Protein AF-A0A9D0YYE3-F1 (afdb_monomer)

Radius of gyration: 21.58 Å; Cα contacts (8 Å, |Δi|>4): 996; chains: 1; bounding box: 52×53×59 Å

Structure (mmCIF, N/CA/C/O backbone):
data_AF-A0A9D0YYE3-F1
#
_entry.id   AF-A0A9D0YYE3-F1
#
loop_
_atom_site.group_PDB
_atom_site.id
_atom_site.type_symbol
_atom_site.label_atom_id
_atom_site.label_alt_id
_atom_site.label_comp_id
_atom_site.label_asym_id
_atom_site.label_entity_id
_atom_site.label_seq_id
_atom_site.pdbx_PDB_ins_code
_atom_site.Cartn_x
_atom_site.Cartn_y
_atom_site.Cartn_z
_atom_site.occupancy
_atom_site.B_iso_or_equiv
_atom_site.auth_seq_id
_atom_site.auth_comp_id
_atom_site.auth_asym_id
_atom_site.auth_atom_id
_atom_site.pdbx_PDB_model_num
ATOM 1 N N . MET A 1 1 ? -1.781 20.413 21.658 1.00 74.88 1 MET A N 1
ATOM 2 C CA . MET A 1 1 ? -1.109 19.731 20.535 1.00 74.88 1 MET A CA 1
ATOM 3 C C . MET A 1 1 ? -1.319 20.528 19.263 1.00 74.88 1 MET A C 1
ATOM 5 O O . MET A 1 1 ? -2.455 20.907 18.981 1.00 74.88 1 MET A O 1
ATOM 9 N N . ASN A 1 2 ? -0.255 20.798 18.514 1.00 89.56 2 ASN A N 1
ATOM 10 C CA . ASN A 1 2 ? -0.365 21.331 17.159 1.00 89.56 2 ASN A CA 1
ATOM 11 C C . ASN A 1 2 ? -0.938 20.263 16.198 1.00 89.56 2 ASN A C 1
ATOM 13 O O . ASN A 1 2 ? -1.119 19.099 16.560 1.00 89.56 2 ASN A O 1
ATOM 17 N N . ALA A 1 3 ? -1.262 20.650 14.964 1.00 91.69 3 ALA A N 1
ATOM 18 C CA . ALA A 1 3 ? -1.888 19.739 14.007 1.00 91.69 3 ALA A CA 1
ATOM 19 C C . ALA A 1 3 ? -0.992 18.549 13.604 1.00 91.69 3 ALA A C 1
ATOM 21 O O . ALA A 1 3 ? -1.503 17.445 13.447 1.00 91.69 3 ALA A O 1
ATOM 22 N N . LEU A 1 4 ? 0.329 18.732 13.488 1.00 92.38 4 LEU A N 1
ATOM 23 C CA . LEU A 1 4 ? 1.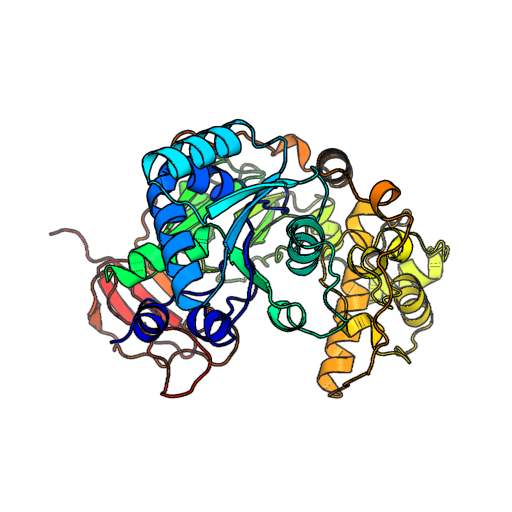264 17.642 13.174 1.00 92.38 4 LEU A CA 1
ATOM 24 C C . LEU A 1 4 ? 1.399 16.655 14.344 1.00 92.38 4 LEU A C 1
ATOM 26 O O . LEU A 1 4 ? 1.440 15.445 14.126 1.00 92.38 4 LEU A O 1
ATOM 30 N N . GLU A 1 5 ? 1.400 17.156 15.580 1.00 92.44 5 GLU A N 1
ATOM 31 C CA . GLU A 1 5 ? 1.354 16.338 16.796 1.00 92.44 5 GLU A CA 1
ATOM 32 C C . GLU A 1 5 ? 0.072 15.511 16.854 1.00 92.44 5 GLU A C 1
ATOM 34 O O . GLU A 1 5 ? 0.147 14.329 17.168 1.00 92.44 5 GLU A O 1
ATOM 39 N N . ARG A 1 6 ? -1.082 16.079 16.469 1.00 95.12 6 ARG A N 1
ATOM 40 C CA . ARG A 1 6 ? -2.339 15.319 16.358 1.00 95.12 6 ARG A CA 1
ATOM 41 C C . ARG A 1 6 ? -2.263 14.196 15.325 1.00 95.12 6 ARG A C 1
ATOM 43 O O . ARG A 1 6 ? -2.786 13.122 15.581 1.00 95.12 6 ARG A O 1
ATOM 50 N N . LEU A 1 7 ? -1.582 14.390 14.193 1.00 95.69 7 LEU A N 1
ATOM 51 C CA . LEU A 1 7 ? -1.392 13.313 13.206 1.00 95.69 7 LEU A CA 1
ATOM 52 C C . LEU A 1 7 ? -0.500 12.185 13.743 1.00 95.69 7 LEU A C 1
ATOM 54 O O . LEU A 1 7 ? -0.765 11.011 13.484 1.00 95.69 7 LEU A O 1
ATOM 58 N N . ARG A 1 8 ? 0.553 12.536 14.491 1.00 95.38 8 ARG A N 1
ATOM 59 C CA . ARG A 1 8 ? 1.443 11.561 15.135 1.00 95.38 8 ARG A CA 1
ATOM 60 C C . ARG A 1 8 ? 0.721 10.791 16.241 1.00 95.38 8 ARG A C 1
ATOM 62 O O . ARG A 1 8 ? 0.750 9.562 16.221 1.00 95.38 8 ARG A O 1
ATOM 69 N N . ALA A 1 9 ? 0.053 11.516 17.137 1.00 95.62 9 ALA A N 1
ATOM 70 C CA . ALA A 1 9 ? -0.716 10.968 18.248 1.00 95.62 9 ALA A CA 1
ATOM 71 C C . ALA A 1 9 ? -1.924 10.166 17.761 1.00 95.62 9 ALA A C 1
ATOM 73 O O . ALA A 1 9 ? -2.206 9.124 18.310 1.00 95.62 9 ALA A O 1
ATOM 74 N N . GLY A 1 10 ? -2.587 10.573 16.675 1.00 96.62 10 GLY A N 1
ATOM 75 C CA . GLY A 1 10 ? -3.674 9.810 16.054 1.00 96.62 10 GLY A CA 1
ATOM 76 C C . GLY A 1 10 ? -3.207 8.561 15.299 1.00 96.62 10 GLY A C 1
ATOM 77 O O . GLY A 1 10 ? -4.023 7.811 14.762 1.00 96.62 10 GLY A O 1
ATOM 78 N N . GLY A 1 11 ? -1.895 8.312 15.225 1.00 96.19 11 GLY A N 1
ATOM 79 C CA . GLY A 1 11 ? -1.353 7.110 14.607 1.00 96.19 11 GLY A CA 1
ATOM 80 C C . GLY A 1 11 ? -1.454 7.089 13.082 1.00 96.19 11 GLY A C 1
ATOM 81 O O . GLY A 1 11 ? -1.578 6.003 12.506 1.00 96.19 11 GLY A O 1
ATOM 82 N N . VAL A 1 12 ? -1.440 8.258 12.428 1.00 96.69 12 VAL A N 1
ATOM 83 C CA . VAL A 1 12 ? -1.658 8.384 10.981 1.00 96.69 12 VAL A CA 1
ATOM 84 C C . VAL A 1 12 ? -0.377 8.081 10.200 1.00 96.69 12 VAL A C 1
ATOM 86 O O . VAL A 1 12 ? 0.622 8.806 10.256 1.00 96.69 12 VAL A O 1
ATOM 89 N N . VAL A 1 13 ? -0.434 7.014 9.407 1.00 95.00 13 VAL A N 1
ATOM 90 C CA . VAL A 1 13 ? 0.657 6.532 8.551 1.00 95.00 13 VAL A CA 1
ATOM 91 C C . VAL A 1 13 ? 0.188 6.411 7.099 1.00 95.00 13 VAL A C 1
ATOM 93 O O . VAL A 1 13 ? -1.013 6.363 6.816 1.00 95.00 13 VAL A O 1
ATOM 96 N N . GLY A 1 14 ? 1.134 6.379 6.159 1.00 89.12 14 GLY A N 1
ATOM 97 C CA . GLY A 1 14 ? 0.851 6.159 4.741 1.00 89.12 14 GLY A CA 1
ATOM 98 C C . GLY A 1 14 ? 0.235 4.779 4.488 1.00 89.12 14 GLY A C 1
ATOM 99 O O . GLY A 1 14 ? 0.906 3.768 4.674 1.00 89.12 14 GLY A O 1
ATOM 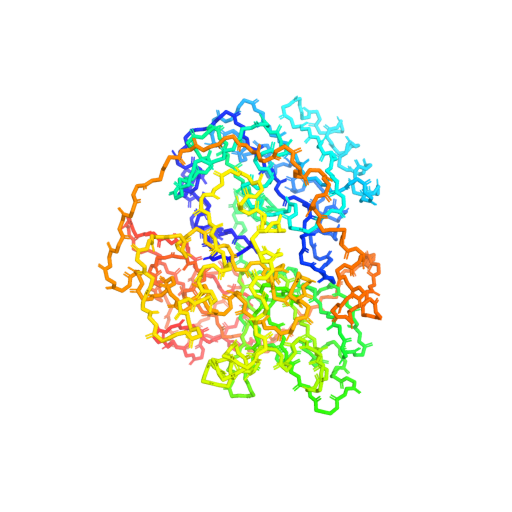100 N N . GLY A 1 15 ? -1.015 4.737 4.026 1.00 77.38 15 GLY A N 1
ATOM 101 C CA . GLY A 1 15 ? -1.785 3.501 3.872 1.00 77.38 15 GLY A CA 1
ATOM 102 C C . GLY A 1 15 ? -1.446 2.655 2.641 1.00 77.38 15 GLY A C 1
ATOM 103 O O . GLY A 1 15 ? -1.964 1.553 2.532 1.00 77.38 15 GLY A O 1
ATOM 104 N N . GLY A 1 16 ? -0.614 3.148 1.719 1.00 62.53 16 GLY A N 1
ATOM 105 C CA . GLY A 1 16 ? -0.309 2.493 0.435 1.00 62.53 16 GLY A CA 1
ATOM 106 C C . GLY A 1 16 ? 1.039 1.764 0.369 1.00 62.53 16 GLY A C 1
ATOM 107 O O . GLY A 1 16 ? 1.611 1.662 -0.711 1.00 62.53 16 GLY A O 1
ATOM 108 N N . GLY A 1 17 ? 1.625 1.345 1.496 1.00 68.88 17 GLY A N 1
ATOM 109 C CA . GLY A 1 17 ? 2.940 0.693 1.486 1.00 68.88 17 GLY A CA 1
ATOM 110 C C . GLY A 1 17 ? 3.581 0.585 2.866 1.00 68.88 17 GLY A C 1
ATOM 111 O O . GLY A 1 17 ? 2.935 0.183 3.822 1.00 68.88 17 GLY A O 1
ATOM 112 N N . ALA A 1 18 ? 4.852 0.975 2.993 1.00 69.94 18 ALA A N 1
ATOM 113 C CA . ALA A 1 18 ? 5.661 0.783 4.207 1.00 69.94 18 ALA A CA 1
ATOM 114 C C . ALA A 1 18 ? 5.213 1.584 5.459 1.00 69.94 18 ALA A C 1
ATOM 116 O O . ALA A 1 18 ? 5.918 1.581 6.466 1.00 69.94 18 ALA A O 1
ATOM 117 N N . GLY A 1 19 ? 4.086 2.303 5.414 1.00 86.56 19 GLY A N 1
ATOM 118 C CA . GLY A 1 19 ? 3.560 3.030 6.573 1.00 86.56 19 GLY A CA 1
ATOM 119 C C . GLY A 1 19 ? 4.377 4.264 6.959 1.00 86.56 19 GLY A C 1
ATOM 120 O O . GLY A 1 19 ? 4.647 4.474 8.131 1.00 86.56 19 GLY A O 1
ATOM 121 N N . PHE A 1 20 ? 4.817 5.097 6.010 1.00 91.62 20 PHE A N 1
ATOM 122 C CA . PHE A 1 20 ? 5.577 6.311 6.357 1.00 91.62 20 PHE A CA 1
ATOM 123 C C . PHE A 1 20 ? 4.751 7.248 7.269 1.00 91.62 20 PHE A C 1
ATOM 125 O O . PHE A 1 20 ? 3.622 7.574 6.890 1.00 91.62 20 PHE A O 1
ATOM 132 N N . PRO A 1 21 ? 5.263 7.704 8.433 1.00 93.12 21 PRO A N 1
ATOM 133 C CA . PRO A 1 21 ? 4.512 8.587 9.328 1.00 93.12 21 PRO A CA 1
ATOM 134 C C . PRO A 1 21 ? 4.134 9.911 8.658 1.00 93.12 21 PRO A C 1
ATOM 136 O O . PRO A 1 21 ? 4.999 10.637 8.159 1.00 93.12 21 PRO A O 1
ATOM 139 N N . LEU A 1 22 ? 2.840 10.248 8.648 1.00 94.69 22 LEU A N 1
ATOM 140 C CA . LEU A 1 22 ? 2.342 11.365 7.841 1.00 94.69 22 LEU A CA 1
ATOM 141 C C . LEU A 1 22 ? 2.913 12.714 8.294 1.00 94.69 22 LEU A C 1
ATOM 143 O O . LEU A 1 22 ? 3.331 13.505 7.453 1.00 94.69 22 LEU A O 1
ATOM 147 N N . TYR A 1 23 ? 3.002 12.957 9.606 1.00 93.56 23 TYR A N 1
ATOM 148 C CA . TYR A 1 23 ? 3.534 14.217 10.140 1.00 93.56 23 TYR A CA 1
ATOM 149 C C . TYR A 1 23 ? 4.959 14.505 9.630 1.00 93.56 23 TYR A C 1
ATOM 151 O O . TYR A 1 23 ? 5.270 15.636 9.268 1.00 93.56 23 TYR A O 1
ATOM 159 N N . GLN A 1 24 ? 5.804 13.471 9.532 1.00 92.12 24 GLN A N 1
ATOM 160 C CA . GLN A 1 24 ? 7.170 13.600 9.031 1.00 92.12 24 GLN A CA 1
ATOM 161 C C . GLN A 1 24 ? 7.180 13.865 7.523 1.00 92.12 24 GLN A C 1
ATOM 163 O O . GLN A 1 24 ? 8.023 14.612 7.030 1.00 92.12 24 GLN A O 1
ATOM 168 N N . LYS A 1 25 ? 6.232 13.276 6.783 1.00 90.81 25 LYS A N 1
ATOM 169 C CA . LYS A 1 25 ? 6.095 13.494 5.338 1.00 90.81 25 LYS A CA 1
ATOM 170 C C . LYS A 1 25 ? 5.698 14.937 5.010 1.00 90.81 25 LYS A C 1
ATOM 172 O O . LYS A 1 25 ? 6.129 15.459 3.987 1.00 90.81 25 LYS A O 1
ATOM 177 N N . LEU A 1 26 ? 4.913 15.572 5.883 1.00 91.81 26 LEU A N 1
ATOM 178 C CA . LEU A 1 26 ? 4.475 16.967 5.757 1.00 91.81 26 LEU A CA 1
ATOM 179 C C . LEU A 1 26 ? 5.487 17.984 6.306 1.00 91.81 26 LEU A C 1
ATOM 181 O O . LEU A 1 26 ? 5.317 19.178 6.090 1.00 91.81 26 LEU A O 1
ATOM 185 N N . ALA A 1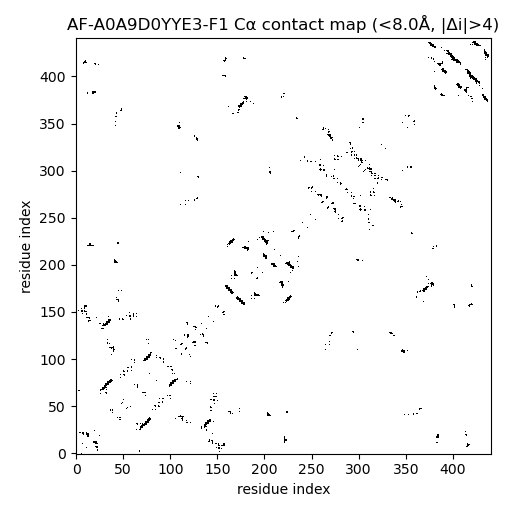 27 ? 6.536 17.539 7.008 1.00 85.38 27 ALA A N 1
ATOM 186 C CA . ALA A 1 27 ? 7.550 18.438 7.560 1.00 85.38 27 ALA A CA 1
ATOM 187 C C . ALA A 1 27 ? 8.340 19.181 6.464 1.00 85.38 27 ALA A C 1
ATOM 189 O O . ALA A 1 27 ? 8.817 20.293 6.684 1.00 85.38 27 ALA A O 1
ATOM 190 N N . ALA A 1 28 ? 8.468 18.581 5.275 1.00 84.56 28 ALA A N 1
ATOM 191 C CA . ALA A 1 28 ? 9.015 19.252 4.105 1.00 84.56 28 ALA A CA 1
ATOM 192 C C . ALA A 1 28 ? 7.925 20.097 3.434 1.00 84.56 28 ALA A C 1
ATOM 194 O O . ALA A 1 28 ? 6.941 19.552 2.934 1.00 84.56 28 ALA A O 1
ATOM 195 N N . ARG A 1 29 ? 8.125 21.419 3.378 1.00 88.88 29 ARG A N 1
ATOM 196 C CA . ARG A 1 29 ? 7.246 22.297 2.599 1.00 88.88 29 ARG A CA 1
ATOM 197 C C . ARG A 1 29 ? 7.383 22.000 1.111 1.00 88.88 29 ARG A C 1
ATOM 199 O O . ARG A 1 29 ? 8.492 21.840 0.602 1.00 88.88 29 ARG A O 1
ATOM 206 N N . VAL A 1 30 ? 6.251 21.933 0.426 1.00 94.56 30 VAL A N 1
ATOM 207 C CA . VAL A 1 30 ? 6.156 21.605 -1.003 1.00 94.56 30 VAL A CA 1
ATOM 208 C C . VAL A 1 30 ? 5.182 22.557 -1.682 1.00 94.56 30 VAL A C 1
ATOM 210 O O . VAL A 1 30 ? 4.366 23.168 -1.006 1.00 94.56 30 VAL A O 1
ATOM 213 N N . LYS A 1 31 ? 5.235 22.675 -3.011 1.00 96.62 31 LYS A N 1
ATOM 214 C CA . LYS A 1 31 ? 4.276 23.489 -3.775 1.00 96.62 31 LYS A CA 1
ATOM 215 C C . LYS A 1 31 ? 2.991 22.735 -4.087 1.00 96.62 31 LYS A C 1
ATOM 217 O O . LYS A 1 31 ? 1.924 23.337 -4.128 1.00 96.62 31 LYS A O 1
ATOM 222 N N . THR A 1 32 ? 3.086 21.425 -4.310 1.00 97.81 32 THR A N 1
ATOM 223 C CA . THR A 1 32 ? 1.948 20.603 -4.740 1.00 97.81 32 THR A CA 1
ATOM 224 C C . THR A 1 32 ? 1.755 19.403 -3.818 1.00 97.81 32 THR A C 1
ATOM 226 O O . THR A 1 32 ? 2.656 18.576 -3.661 1.00 97.81 32 THR A O 1
ATOM 229 N N . LEU A 1 33 ? 0.561 19.282 -3.238 1.00 98.19 33 LEU A N 1
ATOM 230 C CA . LEU A 1 33 ? 0.102 18.050 -2.601 1.00 98.19 33 LEU A CA 1
ATOM 231 C C . LEU A 1 33 ? -0.650 17.205 -3.634 1.00 98.19 33 LEU A C 1
ATOM 233 O O . LEU A 1 33 ? -1.542 17.696 -4.316 1.00 98.19 33 LEU A O 1
ATOM 237 N N . LEU A 1 34 ? -0.306 15.928 -3.744 1.00 98.19 34 LEU A N 1
ATOM 238 C CA . LEU A 1 34 ? -0.978 14.977 -4.622 1.00 98.19 34 LEU A CA 1
ATOM 239 C C . LEU A 1 34 ? -1.679 13.927 -3.768 1.00 98.19 34 LEU A C 1
ATOM 241 O O . LEU A 1 34 ? -1.029 13.249 -2.971 1.00 98.19 34 LEU A O 1
ATOM 245 N N . ILE A 1 35 ? -2.986 13.754 -3.948 1.00 98.00 35 ILE A N 1
ATOM 246 C CA . ILE A 1 35 ? -3.687 12.596 -3.394 1.00 98.00 35 ILE A CA 1
ATOM 247 C C . ILE A 1 35 ? -3.639 11.484 -4.437 1.00 98.00 35 ILE A C 1
ATOM 249 O O . ILE A 1 35 ? -4.247 11.592 -5.500 1.00 98.00 35 ILE A O 1
ATOM 253 N N . ASN A 1 36 ? -2.895 10.420 -4.150 1.00 96.50 36 ASN A N 1
ATOM 254 C CA . ASN A 1 36 ? -2.878 9.220 -4.970 1.00 96.50 36 ASN A CA 1
ATOM 255 C C . ASN A 1 36 ? -4.181 8.452 -4.757 1.00 96.50 36 ASN A C 1
ATOM 257 O O . ASN A 1 36 ? -4.348 7.757 -3.756 1.00 96.50 36 ASN A O 1
ATOM 261 N N . ALA A 1 37 ? -5.083 8.615 -5.713 1.00 95.69 37 ALA A N 1
ATOM 262 C CA . ALA A 1 37 ? -6.402 8.010 -5.763 1.00 95.69 37 ALA A CA 1
ATOM 263 C C . ALA A 1 37 ? -6.544 7.086 -6.989 1.00 95.69 37 ALA A C 1
ATOM 265 O O . ALA A 1 37 ? -7.643 6.742 -7.426 1.00 95.69 37 ALA A O 1
ATOM 266 N N . ALA A 1 38 ? -5.409 6.689 -7.574 1.00 92.19 38 ALA A N 1
ATOM 267 C CA . ALA A 1 38 ? -5.388 5.888 -8.781 1.00 92.19 38 ALA A CA 1
ATOM 268 C C . ALA A 1 38 ? -5.570 4.389 -8.502 1.00 92.19 38 ALA A C 1
ATOM 270 O O . ALA A 1 38 ? -6.025 3.711 -9.419 1.00 92.19 38 ALA A O 1
ATOM 271 N N . GLU A 1 39 ? -5.222 3.899 -7.298 1.00 86.75 39 GLU A N 1
ATOM 272 C CA . GLU A 1 39 ? -5.134 2.482 -6.870 1.00 86.75 39 GLU A CA 1
ATOM 273 C C . GLU A 1 39 ? -4.744 1.523 -8.007 1.00 86.75 39 GLU A C 1
ATOM 275 O O . GLU A 1 39 ? -5.527 1.196 -8.904 1.00 86.75 39 GLU A O 1
ATOM 280 N N . CYS A 1 40 ? -3.489 1.089 -8.011 1.00 86.44 40 CYS A N 1
ATOM 281 C CA . CYS A 1 40 ? -2.951 0.298 -9.109 1.00 86.44 40 CYS A CA 1
ATOM 282 C C . CYS A 1 40 ? -2.956 -1.194 -8.883 1.00 86.44 40 CYS A C 1
ATOM 284 O O . CYS A 1 40 ? -2.883 -1.912 -9.877 1.00 86.44 40 CYS A O 1
ATOM 286 N N . GLU A 1 41 ? -3.061 -1.663 -7.648 1.00 92.50 41 GLU A N 1
ATOM 287 C CA . GLU A 1 41 ? -3.156 -3.090 -7.415 1.00 92.50 41 GLU A CA 1
ATOM 288 C C . GLU A 1 41 ? -4.473 -3.623 -8.002 1.00 92.50 41 GLU A C 1
ATOM 290 O O . GLU A 1 41 ? -5.557 -3.161 -7.628 1.00 92.50 41 GLU A O 1
ATOM 295 N N . PRO A 1 42 ? -4.413 -4.578 -8.951 1.00 93.19 42 PRO A N 1
ATOM 296 C CA . PRO A 1 42 ? -5.620 -5.197 -9.472 1.00 93.19 42 PRO A CA 1
ATOM 297 C C . PRO A 1 42 ? -6.469 -5.799 -8.347 1.00 93.19 42 PRO A C 1
ATOM 299 O O . PRO A 1 42 ? -5.942 -6.212 -7.320 1.00 93.19 42 PRO A O 1
ATOM 302 N N . LEU A 1 43 ? -7.782 -5.881 -8.566 1.00 95.62 43 LEU A N 1
ATOM 303 C CA . LEU A 1 43 ? -8.791 -6.357 -7.604 1.00 95.62 43 LEU A CA 1
ATOM 304 C C . LEU A 1 43 ? -9.067 -5.450 -6.397 1.00 95.62 43 LEU A C 1
ATOM 306 O O . LEU A 1 43 ? -10.143 -5.579 -5.823 1.00 95.62 43 LEU A O 1
ATOM 310 N N . LEU A 1 44 ? -8.178 -4.524 -6.023 1.00 95.44 44 LEU A N 1
ATOM 311 C CA . LEU A 1 44 ? -8.456 -3.633 -4.894 1.00 95.44 44 LEU A CA 1
ATOM 312 C C . LEU A 1 44 ? -9.557 -2.617 -5.240 1.00 95.44 44 LEU A C 1
ATOM 314 O O . LEU A 1 44 ? -9.623 -2.079 -6.353 1.00 95.44 44 LEU A O 1
ATOM 318 N N . ARG A 1 45 ? -10.457 -2.396 -4.275 1.00 95.81 45 ARG A N 1
ATOM 319 C CA . ARG A 1 45 ? -11.649 -1.536 -4.380 1.00 95.81 45 ARG A CA 1
ATOM 320 C C . ARG A 1 45 ? -11.845 -0.604 -3.188 1.00 95.81 45 ARG A C 1
ATOM 322 O O . ARG A 1 45 ? -12.667 0.299 -3.279 1.00 95.81 45 ARG A O 1
ATOM 329 N N . SER A 1 46 ? -11.092 -0.774 -2.103 1.00 95.31 46 SER A N 1
ATOM 330 C CA . SER A 1 46 ? -11.224 0.021 -0.875 1.00 95.31 46 SER A CA 1
ATOM 331 C C . SER A 1 46 ? -11.065 1.526 -1.116 1.00 95.31 46 SER A C 1
ATOM 333 O O . SER A 1 46 ? -11.911 2.294 -0.673 1.00 95.31 46 SER A O 1
ATOM 335 N N . ASP A 1 47 ? -10.064 1.964 -1.883 1.00 95.56 47 ASP A N 1
ATOM 336 C CA . ASP A 1 47 ? -9.900 3.391 -2.208 1.00 95.56 47 ASP A CA 1
ATOM 337 C C . ASP A 1 47 ? -11.045 3.927 -3.085 1.00 95.56 47 ASP A C 1
ATOM 339 O O . ASP A 1 47 ? -11.508 5.049 -2.882 1.00 95.56 47 ASP A O 1
ATOM 343 N N . GLN A 1 48 ? -11.550 3.124 -4.030 1.00 96.75 48 GLN A N 1
ATOM 344 C CA . GLN A 1 48 ? -12.714 3.496 -4.846 1.00 96.75 48 GLN A CA 1
ATOM 345 C C . GLN A 1 48 ? -13.974 3.645 -3.991 1.00 96.75 48 GLN A C 1
ATOM 347 O O . GLN A 1 48 ? -14.720 4.604 -4.173 1.00 96.75 48 GLN A O 1
ATOM 352 N N . TYR A 1 49 ? -14.173 2.731 -3.040 1.00 97.75 49 TYR A N 1
ATOM 353 C CA . TYR A 1 49 ? -15.262 2.780 -2.073 1.00 97.75 49 TYR A CA 1
ATOM 354 C C . TYR A 1 49 ? -15.174 4.039 -1.204 1.00 97.75 49 TYR A C 1
ATOM 356 O O . TYR A 1 49 ? -16.148 4.785 -1.106 1.00 97.75 49 TYR A O 1
ATOM 364 N N . LEU A 1 50 ? -13.996 4.326 -0.643 1.00 97.69 50 LEU A N 1
ATOM 365 C CA . LEU A 1 50 ? -13.755 5.507 0.188 1.00 97.69 50 LEU A CA 1
ATOM 366 C C . LEU A 1 50 ? -14.033 6.815 -0.562 1.00 97.69 50 LEU A C 1
ATOM 368 O O . LEU A 1 50 ? -14.609 7.737 0.002 1.00 97.69 50 LEU A O 1
ATOM 372 N N . MET A 1 51 ? -13.677 6.912 -1.842 1.00 98.12 51 MET A N 1
ATOM 373 C CA . MET A 1 51 ? -13.953 8.125 -2.621 1.00 98.12 51 MET A CA 1
ATOM 374 C C . MET A 1 51 ? -15.446 8.413 -2.802 1.00 98.12 51 MET A C 1
ATOM 376 O O . MET A 1 51 ? -15.809 9.583 -2.927 1.00 98.12 51 MET A O 1
ATOM 380 N N . LEU A 1 52 ? -16.290 7.378 -2.811 1.00 97.88 52 LEU A N 1
ATOM 381 C CA . LEU A 1 52 ? -17.744 7.506 -2.947 1.00 97.88 52 LEU A CA 1
ATOM 382 C C . LEU A 1 52 ? -18.447 7.741 -1.604 1.00 97.88 52 LEU A C 1
ATOM 384 O O . LEU A 1 52 ? -19.399 8.512 -1.550 1.00 97.88 52 LEU A O 1
ATOM 388 N N . HIS A 1 53 ? -17.982 7.094 -0.533 1.00 97.75 53 HIS A N 1
ATOM 389 C CA . HIS A 1 53 ? -18.698 7.061 0.751 1.00 97.75 53 HIS A CA 1
ATOM 390 C C . HIS A 1 53 ? -18.092 7.987 1.813 1.00 97.75 53 HIS A C 1
ATOM 392 O O . HIS A 1 53 ? -18.792 8.425 2.717 1.00 97.75 53 HIS A O 1
ATOM 398 N N . GLU A 1 54 ? -16.815 8.343 1.670 1.00 97.88 54 GLU A N 1
ATOM 399 C CA . GLU A 1 54 ? -16.069 9.236 2.567 1.00 97.88 54 GLU A CA 1
ATOM 400 C C . GLU A 1 54 ? -15.601 10.504 1.832 1.00 97.88 54 GLU A C 1
ATOM 402 O O . GLU A 1 54 ? -14.581 11.110 2.169 1.00 97.88 54 GLU A O 1
ATOM 407 N N . THR A 1 55 ? -16.336 10.926 0.794 1.00 98.44 55 THR A N 1
ATOM 408 C CA . THR A 1 55 ? -15.979 12.060 -0.077 1.00 98.44 55 THR A CA 1
ATOM 409 C C . THR A 1 55 ? -15.692 13.333 0.714 1.00 98.44 55 THR A C 1
ATOM 411 O O . THR A 1 55 ? -14.696 14.012 0.470 1.00 98.44 55 THR A O 1
ATOM 414 N N . GLU A 1 56 ? -16.552 13.680 1.673 1.00 98.25 56 GLU A N 1
ATOM 415 C CA . GLU A 1 56 ? -16.387 14.913 2.442 1.00 98.25 56 GLU A CA 1
ATOM 416 C C . GLU A 1 56 ? -15.167 14.851 3.370 1.00 98.25 56 GLU A C 1
ATOM 418 O O . GLU A 1 56 ? -14.373 15.794 3.389 1.00 98.25 56 GLU A O 1
ATOM 423 N N . ALA A 1 57 ? -14.967 13.732 4.074 1.00 98.44 57 ALA A N 1
ATOM 424 C CA . ALA A 1 57 ? -13.789 13.512 4.911 1.00 98.44 57 ALA A CA 1
ATOM 425 C C . ALA A 1 57 ? -12.496 13.545 4.080 1.00 98.44 57 ALA A C 1
ATOM 427 O O . ALA A 1 57 ? -11.515 14.177 4.477 1.00 98.44 57 ALA A O 1
ATOM 428 N N . LEU A 1 58 ? -12.508 12.935 2.891 1.00 98.69 58 LEU A N 1
ATOM 429 C CA . LEU A 1 58 ? -11.391 12.952 1.951 1.00 98.69 58 LEU A CA 1
ATOM 430 C C . LEU A 1 58 ? -11.044 14.374 1.506 1.00 98.69 58 LEU A C 1
ATOM 432 O O . LEU A 1 58 ? -9.881 14.764 1.576 1.00 98.69 58 LEU A O 1
ATOM 436 N N . LEU A 1 59 ? -12.029 15.154 1.059 1.00 98.81 59 LEU A N 1
ATOM 437 C CA . LEU A 1 59 ? -11.802 16.505 0.544 1.00 98.81 59 LEU A CA 1
ATOM 438 C C . LEU A 1 59 ? -11.360 17.478 1.645 1.00 98.81 59 LEU A C 1
ATOM 440 O O . LEU A 1 59 ? -10.398 18.225 1.455 1.00 98.81 59 LEU A O 1
ATOM 444 N N . ARG A 1 60 ? -11.993 17.426 2.825 1.00 98.44 60 ARG A N 1
ATOM 445 C CA . ARG A 1 60 ? -11.578 18.229 3.987 1.00 98.44 60 ARG A CA 1
ATOM 446 C C . ARG A 1 60 ? -10.189 17.829 4.480 1.00 98.44 60 ARG A C 1
ATOM 448 O O . ARG A 1 60 ? -9.370 18.698 4.774 1.00 98.44 60 ARG A O 1
ATOM 455 N N . GLY A 1 61 ? -9.898 16.529 4.521 1.00 98.12 61 GLY A N 1
ATOM 456 C CA . GLY A 1 61 ? -8.575 16.005 4.846 1.00 98.12 61 GLY A CA 1
ATOM 457 C C . GLY A 1 61 ? -7.511 16.457 3.849 1.00 98.12 61 GLY A C 1
ATOM 458 O O . GLY A 1 61 ? -6.448 16.922 4.253 1.00 98.12 61 GLY A O 1
ATOM 459 N N . ALA A 1 62 ? -7.803 16.395 2.549 1.00 98.38 62 ALA A N 1
ATOM 460 C CA . ALA A 1 62 ? -6.905 16.848 1.492 1.00 98.38 62 ALA A CA 1
ATOM 461 C C . ALA A 1 62 ? -6.582 18.347 1.609 1.00 98.38 62 ALA A C 1
ATOM 463 O O . ALA A 1 62 ? -5.413 18.724 1.505 1.00 98.38 62 ALA A O 1
ATOM 464 N N . GLU A 1 63 ? -7.578 19.193 1.881 1.00 98.19 63 GLU A N 1
ATOM 465 C CA . GLU A 1 63 ? -7.371 20.631 2.085 1.00 98.19 63 GLU A CA 1
ATOM 466 C C . GLU A 1 63 ? -6.573 20.927 3.364 1.00 98.19 63 GLU A C 1
ATOM 468 O O . GLU A 1 63 ? -5.622 21.714 3.348 1.00 98.19 63 GLU A O 1
ATOM 473 N N . ALA A 1 64 ? -6.883 20.242 4.467 1.00 96.94 64 ALA A N 1
ATOM 474 C CA . ALA A 1 64 ? -6.130 20.389 5.708 1.00 96.94 64 ALA A CA 1
ATOM 475 C C . ALA A 1 64 ? -4.659 19.980 5.524 1.00 96.94 64 ALA A C 1
ATOM 477 O O . ALA A 1 64 ? -3.747 20.677 5.973 1.00 96.94 64 ALA A O 1
ATOM 478 N N . LEU A 1 65 ? -4.404 18.875 4.819 1.00 97.38 65 LEU A N 1
ATOM 479 C CA . LEU A 1 65 ? -3.051 18.428 4.498 1.00 97.38 65 LEU A CA 1
ATOM 480 C C . LEU A 1 65 ? -2.321 19.394 3.565 1.00 97.38 65 LEU A C 1
ATOM 482 O O . LEU A 1 65 ? -1.127 19.622 3.762 1.00 97.38 65 LEU A O 1
ATOM 486 N N . ARG A 1 66 ? -3.018 19.993 2.590 1.00 97.69 66 ARG A N 1
ATOM 487 C CA . ARG A 1 66 ? -2.455 21.025 1.709 1.00 97.69 66 ARG A CA 1
ATOM 488 C C . ARG A 1 66 ? -1.945 22.201 2.536 1.00 97.69 66 ARG A C 1
ATOM 490 O O . ARG A 1 66 ? -0.796 22.610 2.371 1.00 97.69 66 ARG A O 1
ATOM 497 N N . ALA A 1 67 ? -2.777 22.703 3.450 1.00 96.06 67 ALA A N 1
ATOM 498 C CA . ALA A 1 67 ? -2.419 23.802 4.336 1.00 96.06 67 ALA A CA 1
ATOM 499 C C . ALA A 1 67 ? -1.223 23.447 5.238 1.00 96.06 67 ALA A C 1
ATOM 501 O O . ALA A 1 67 ? -0.279 24.231 5.338 1.00 96.06 67 ALA A O 1
ATOM 502 N N . LEU A 1 68 ? -1.210 22.247 5.832 1.00 95.50 68 LEU A N 1
ATOM 503 C CA . LEU A 1 68 ? -0.101 21.780 6.676 1.00 95.50 68 LEU A CA 1
ATOM 504 C C . LEU A 1 68 ? 1.216 21.622 5.912 1.00 95.50 68 LEU A C 1
ATOM 506 O O . LEU A 1 68 ? 2.271 21.956 6.445 1.00 95.50 68 LEU A O 1
ATOM 510 N N . ALA A 1 69 ? 1.157 21.152 4.666 1.00 95.62 69 ALA A N 1
ATOM 511 C CA . ALA A 1 69 ? 2.320 21.035 3.791 1.00 95.62 69 ALA A CA 1
ATOM 512 C C . ALA A 1 69 ? 2.823 22.395 3.266 1.00 95.62 69 ALA A C 1
ATOM 514 O O . ALA A 1 69 ? 3.877 22.456 2.631 1.00 95.62 69 ALA A O 1
ATOM 515 N N . GLY A 1 70 ? 2.069 23.481 3.483 1.00 95.56 70 GLY A N 1
ATOM 516 C CA . GLY A 1 70 ? 2.327 24.779 2.860 1.00 95.56 70 GLY A CA 1
ATOM 517 C C . GLY A 1 70 ? 2.162 24.759 1.337 1.00 95.56 70 GLY A C 1
ATOM 518 O O . GLY A 1 70 ? 2.753 25.597 0.662 1.00 95.56 70 GLY A O 1
ATOM 519 N N . ALA A 1 71 ? 1.395 23.803 0.805 1.00 97.44 71 ALA A N 1
ATOM 520 C CA . ALA A 1 71 ? 1.219 23.618 -0.628 1.00 97.44 71 ALA A CA 1
ATOM 521 C C . ALA A 1 71 ? 0.286 24.671 -1.222 1.00 97.44 71 ALA A C 1
ATOM 523 O O . ALA A 1 71 ? -0.752 25.007 -0.655 1.00 97.44 71 ALA A O 1
ATOM 524 N N . GLU A 1 72 ? 0.630 25.169 -2.402 1.00 97.56 72 GLU A N 1
ATOM 525 C CA . GLU A 1 72 ? -0.169 26.146 -3.138 1.00 97.56 72 GLU A CA 1
ATOM 526 C C . GLU A 1 72 ? -1.464 25.514 -3.664 1.00 97.56 72 GLU A C 1
ATOM 528 O O . GLU A 1 72 ? -2.502 26.177 -3.687 1.00 97.56 72 GLU A O 1
ATOM 533 N N . GLN A 1 73 ? -1.407 24.225 -4.012 1.00 97.88 73 GLN A N 1
ATOM 534 C CA . GLN A 1 73 ? -2.516 23.450 -4.566 1.00 97.88 73 GLN A CA 1
ATOM 535 C C . GLN A 1 73 ? -2.498 21.987 -4.100 1.00 97.88 73 GLN A C 1
ATOM 537 O O . GLN A 1 73 ? -1.454 21.438 -3.726 1.00 97.88 73 GLN A O 1
ATOM 542 N N . CYS A 1 74 ? -3.666 21.354 -4.166 1.00 98.50 74 CYS A N 1
ATOM 543 C CA . CYS A 1 74 ? -3.884 19.932 -3.952 1.00 98.50 74 CYS A CA 1
ATOM 544 C C . CYS A 1 74 ? -4.549 19.309 -5.186 1.00 98.50 74 CYS A C 1
ATOM 546 O O . CYS A 1 74 ? -5.530 19.845 -5.703 1.00 98.50 74 CYS A O 1
ATOM 548 N N . VAL A 1 75 ? -4.031 18.176 -5.660 1.00 98.56 75 VAL A N 1
ATOM 549 C CA . VAL A 1 75 ? -4.559 17.485 -6.845 1.00 98.56 75 VAL A CA 1
ATOM 550 C C . VAL A 1 75 ? -4.860 16.028 -6.512 1.00 98.56 75 VAL A C 1
ATOM 552 O O . VAL A 1 75 ? -3.954 15.247 -6.213 1.00 98.56 75 VAL A O 1
ATOM 555 N N . LEU A 1 76 ? -6.130 15.639 -6.598 1.00 98.62 76 LEU A N 1
ATOM 556 C CA . LEU A 1 76 ? -6.553 14.248 -6.502 1.00 98.62 76 LEU A CA 1
ATOM 557 C C . LEU A 1 76 ? -6.327 13.566 -7.852 1.00 98.62 76 LEU A C 1
ATOM 559 O O . LEU A 1 76 ? -6.857 13.987 -8.877 1.00 98.62 76 LEU A O 1
ATOM 563 N N . CYS A 1 77 ? -5.517 12.515 -7.852 1.00 98.06 77 CYS A N 1
ATOM 564 C CA . CYS A 1 77 ? -5.033 11.828 -9.042 1.00 98.06 77 CYS A CA 1
ATOM 565 C C . CYS A 1 77 ? -5.757 10.487 -9.200 1.00 98.06 77 CYS A C 1
ATOM 567 O O . CYS A 1 77 ? -5.457 9.554 -8.459 1.00 98.06 77 CYS A O 1
ATOM 569 N N . LEU A 1 78 ? -6.698 10.388 -10.142 1.00 96.44 78 LEU A N 1
ATOM 570 C CA . LEU A 1 78 ? -7.556 9.213 -10.350 1.00 96.44 78 LEU A CA 1
ATOM 571 C C . LEU A 1 78 ? -7.453 8.697 -11.780 1.00 96.44 78 LEU A C 1
ATOM 573 O O . LEU A 1 78 ? -7.146 9.457 -12.691 1.00 96.44 78 LEU A O 1
ATOM 577 N N . LYS A 1 79 ? -7.793 7.427 -12.011 1.00 95.06 79 LYS A N 1
ATOM 578 C CA . LYS A 1 79 ? -7.893 6.889 -13.373 1.00 95.06 79 LYS A CA 1
ATOM 579 C C . LYS A 1 79 ? -9.113 7.451 -14.104 1.00 95.06 79 LYS A C 1
ATOM 581 O O . LYS A 1 79 ? -10.180 7.616 -13.522 1.00 95.06 79 LYS A O 1
ATOM 586 N N . GLU A 1 80 ? -8.974 7.686 -15.403 1.00 94.38 80 GLU A N 1
ATOM 587 C CA . GLU A 1 80 ? -10.019 8.260 -16.265 1.00 94.38 80 GLU A CA 1
ATOM 588 C C . GLU A 1 80 ? -11.326 7.445 -16.314 1.00 94.38 80 GLU A C 1
ATOM 590 O O . GLU A 1 80 ? -12.400 8.004 -16.531 1.00 94.38 80 GLU A O 1
ATOM 595 N N . HIS A 1 81 ? -11.257 6.132 -16.076 1.00 92.31 81 HIS A N 1
ATOM 596 C CA . HIS A 1 81 ? -12.431 5.257 -16.058 1.00 92.31 81 HIS A CA 1
ATOM 597 C C . HIS A 1 81 ? -13.171 5.229 -14.714 1.00 92.31 81 HIS A C 1
ATOM 599 O O . HIS A 1 81 ? -14.263 4.671 -14.656 1.00 92.31 81 HIS A O 1
ATOM 605 N N . TYR A 1 82 ? -12.646 5.855 -13.653 1.00 94.56 82 TYR A N 1
ATOM 606 C CA . TYR A 1 82 ? -13.341 6.022 -12.366 1.00 94.56 82 TYR A CA 1
ATOM 607 C C . TYR A 1 82 ? -14.402 7.132 -12.470 1.00 94.56 82 TYR A C 1
ATOM 609 O O . TYR A 1 82 ? -14.354 8.139 -11.766 1.00 94.56 82 TYR A O 1
ATOM 617 N N . ARG A 1 83 ? -15.325 7.003 -13.432 1.00 95.56 83 ARG A N 1
ATOM 618 C CA . ARG A 1 83 ? -16.243 8.077 -13.852 1.00 95.56 83 ARG A CA 1
ATOM 619 C C . ARG A 1 83 ? -17.136 8.560 -12.715 1.00 95.56 83 ARG A C 1
ATOM 621 O O . ARG A 1 83 ? -17.365 9.761 -12.596 1.00 95.56 83 ARG A O 1
ATOM 628 N N . GLU A 1 84 ? -17.612 7.641 -11.884 1.00 96.62 84 GLU A N 1
ATOM 629 C CA . GLU A 1 84 ? -18.460 7.970 -10.742 1.00 96.62 84 GLU A CA 1
ATOM 630 C C . GLU A 1 84 ? -17.684 8.743 -9.671 1.00 96.62 84 GLU A C 1
ATOM 632 O O . GLU A 1 84 ? -18.130 9.798 -9.229 1.00 96.62 84 GLU A O 1
ATOM 637 N N . GLN A 1 85 ? -16.477 8.289 -9.331 1.00 97.62 85 GLN A N 1
ATOM 638 C CA . GLN A 1 85 ? -15.610 8.951 -8.358 1.00 97.62 85 GLN A CA 1
ATOM 639 C C . GLN A 1 85 ? -15.178 10.334 -8.857 1.00 97.62 85 GLN A C 1
ATOM 641 O O . GLN A 1 85 ? -15.211 11.302 -8.103 1.00 97.62 85 GLN A O 1
ATOM 646 N N . LEU A 1 86 ? -14.829 10.458 -10.144 1.00 97.81 86 LEU A N 1
ATOM 647 C CA . LEU A 1 86 ? -14.525 11.748 -10.771 1.00 97.81 86 LEU A CA 1
ATOM 648 C C . LEU A 1 86 ? -15.701 12.725 -10.644 1.00 97.81 86 LEU A C 1
ATOM 650 O O . LEU A 1 86 ? -15.476 13.900 -10.360 1.00 97.81 86 LEU A O 1
ATOM 654 N N . ARG A 1 87 ? -16.935 12.252 -10.854 1.00 98.25 87 ARG A N 1
ATOM 655 C CA . ARG A 1 87 ? -18.152 13.062 -10.722 1.00 98.25 87 ARG A CA 1
ATOM 656 C C . ARG A 1 87 ? -18.357 13.515 -9.274 1.00 98.25 87 ARG A C 1
ATOM 658 O O . ARG A 1 87 ? -18.387 14.716 -9.024 1.00 98.25 87 ARG A O 1
ATOM 665 N N . VAL A 1 88 ? -18.421 12.572 -8.333 1.00 98.31 88 VAL A N 1
ATOM 666 C CA . VAL A 1 88 ? -18.695 12.845 -6.911 1.00 98.31 88 VAL A CA 1
ATOM 667 C C . VAL A 1 88 ? -17.631 13.756 -6.288 1.00 98.31 88 VAL A C 1
ATOM 669 O O . VAL A 1 88 ? -17.963 14.667 -5.533 1.00 98.31 88 VAL A O 1
ATOM 672 N N . LEU A 1 89 ? -16.352 13.580 -6.637 1.00 98.50 89 LEU A N 1
ATOM 673 C CA . LEU A 1 89 ? -15.284 14.447 -6.131 1.00 98.50 89 LEU A CA 1
ATOM 674 C C . LEU A 1 89 ? -15.366 15.869 -6.690 1.00 98.50 89 LEU A C 1
ATOM 676 O O . LEU A 1 89 ? -15.123 16.812 -5.943 1.00 98.50 89 LEU A O 1
ATOM 680 N N . ARG A 1 90 ? -15.715 16.045 -7.972 1.00 98.44 90 ARG A N 1
ATOM 681 C CA . ARG A 1 90 ? -15.903 17.382 -8.566 1.00 98.44 90 ARG A CA 1
ATOM 682 C C . ARG A 1 90 ? -17.078 18.114 -7.923 1.00 98.44 90 ARG A C 1
ATOM 684 O O . ARG A 1 90 ? -16.896 19.230 -7.450 1.00 98.44 90 ARG A O 1
ATOM 691 N N . GLU A 1 91 ? -18.225 17.447 -7.812 1.00 98.44 91 GLU A N 1
ATOM 692 C CA . GLU A 1 91 ? -19.405 17.979 -7.116 1.00 98.44 91 GLU A CA 1
ATOM 693 C C . GLU A 1 91 ? -19.081 18.323 -5.652 1.00 98.44 91 GLU A C 1
ATOM 695 O O . GLU A 1 91 ? -19.475 19.371 -5.144 1.00 98.44 91 GLU A O 1
ATOM 700 N N . GLY A 1 92 ? -18.310 17.469 -4.969 1.00 98.56 92 GLY A N 1
ATOM 701 C CA . GLY A 1 92 ? -17.858 17.710 -3.601 1.00 98.56 92 GLY A CA 1
ATOM 702 C C . GLY A 1 92 ? -16.931 18.922 -3.464 1.00 98.56 92 GLY A C 1
ATOM 703 O O . GLY A 1 92 ? -17.077 19.681 -2.508 1.00 98.56 92 GLY A O 1
ATOM 704 N N . ILE A 1 93 ? -16.005 19.127 -4.407 1.00 98.62 93 ILE A N 1
ATOM 705 C CA . ILE A 1 93 ? -15.093 20.284 -4.431 1.00 98.62 93 ILE A CA 1
ATOM 706 C C . ILE A 1 93 ? -15.877 21.586 -4.607 1.00 98.62 93 ILE A C 1
ATOM 708 O O . ILE A 1 93 ? -15.631 22.541 -3.869 1.00 98.62 93 ILE A O 1
ATOM 712 N N . GLU A 1 94 ? -16.835 21.607 -5.537 1.00 98.25 94 GLU A N 1
ATOM 713 C CA . GLU A 1 94 ? -17.711 22.758 -5.778 1.00 98.25 94 GLU A CA 1
ATOM 714 C C . GLU A 1 94 ? -18.577 23.058 -4.549 1.00 98.25 94 GLU A C 1
ATOM 716 O O . GLU A 1 94 ? -18.574 24.181 -4.045 1.00 98.25 94 GLU A O 1
ATOM 721 N N . ARG A 1 95 ? -19.246 22.035 -3.998 1.00 98.38 95 ARG A N 1
ATOM 722 C CA . ARG A 1 95 ? -20.098 22.152 -2.804 1.00 98.38 95 ARG A CA 1
ATOM 723 C C . ARG A 1 95 ? -19.345 22.686 -1.583 1.00 98.38 95 ARG A C 1
ATOM 725 O O . ARG A 1 95 ? -19.922 23.423 -0.789 1.00 98.38 95 ARG A O 1
ATOM 732 N N . LEU A 1 96 ? -18.084 22.289 -1.406 1.00 98.25 96 LEU A N 1
ATOM 733 C CA . LEU A 1 96 ? -17.241 22.697 -0.276 1.00 98.25 96 LEU A CA 1
ATOM 734 C C . LEU A 1 96 ? -16.420 23.971 -0.550 1.00 98.25 96 LEU A C 1
ATOM 736 O O . LEU A 1 96 ? -15.665 24.383 0.330 1.00 98.25 96 LEU A O 1
ATOM 740 N N . ALA A 1 97 ? -16.554 24.581 -1.734 1.00 98.06 97 ALA A N 1
ATOM 741 C CA . ALA A 1 97 ? -15.819 25.775 -2.160 1.00 98.06 97 ALA A CA 1
ATOM 742 C C . ALA A 1 97 ? -14.285 25.650 -2.011 1.00 98.06 97 ALA A C 1
ATOM 744 O O . ALA A 1 97 ? -13.603 26.555 -1.529 1.00 98.06 97 ALA A O 1
ATOM 745 N N . LEU A 1 98 ? -13.721 24.505 -2.412 1.00 97.94 98 LEU A N 1
ATOM 746 C CA . LEU A 1 98 ? -12.290 24.217 -2.261 1.00 97.94 98 LEU A CA 1
ATOM 747 C C . LEU A 1 98 ? -11.474 24.713 -3.467 1.00 97.94 98 LEU A C 1
ATOM 749 O O . LEU A 1 98 ? -11.031 23.925 -4.298 1.00 97.94 98 LEU A O 1
ATOM 753 N N . GLU A 1 99 ? -11.221 26.021 -3.542 1.00 96.38 99 GLU A N 1
ATOM 754 C CA . GLU A 1 99 ? -10.570 26.684 -4.694 1.00 96.38 99 GLU A CA 1
ATOM 755 C C . GLU A 1 99 ? -9.170 26.151 -5.052 1.00 96.38 99 GLU A C 1
ATOM 757 O O . GLU A 1 99 ? -8.716 26.273 -6.189 1.00 96.38 99 GLU A O 1
ATOM 762 N N . ARG A 1 100 ? -8.457 25.572 -4.079 1.00 97.94 100 ARG A N 1
ATOM 763 C CA . ARG A 1 100 ? -7.088 25.049 -4.247 1.00 97.94 100 ARG A CA 1
ATOM 764 C C . ARG A 1 100 ? -7.035 23.533 -4.398 1.00 97.94 100 ARG A C 1
ATOM 766 O O . ARG A 1 100 ? -5.940 22.969 -4.418 1.00 97.94 100 ARG A O 1
ATOM 773 N N . VAL A 1 101 ? -8.188 22.874 -4.479 1.00 98.44 101 VAL A N 1
ATOM 774 C CA . VAL A 1 101 ? -8.304 21.424 -4.625 1.00 98.44 101 VAL A CA 1
ATOM 775 C C . VAL A 1 101 ? -8.884 21.118 -6.000 1.00 98.44 101 VAL A C 1
ATOM 777 O O . VAL A 1 101 ? -9.891 21.682 -6.406 1.00 98.44 101 VAL A O 1
ATOM 780 N N . SER A 1 102 ? -8.245 20.215 -6.737 1.00 98.25 102 SER A N 1
ATOM 781 C CA . SER A 1 102 ? -8.683 19.826 -8.079 1.00 98.25 102 SER A CA 1
ATOM 782 C C . SER A 1 102 ? -8.543 18.325 -8.307 1.00 98.25 102 SER A C 1
ATOM 784 O O . SER A 1 102 ? -7.914 17.615 -7.522 1.00 98.25 102 SER A O 1
ATOM 786 N N . VAL A 1 103 ? -9.131 17.832 -9.398 1.00 98.12 103 VAL A N 1
ATOM 787 C CA . VAL A 1 103 ? -9.058 16.425 -9.805 1.00 98.12 103 VAL A CA 1
ATOM 788 C C . VAL A 1 103 ? -8.352 16.307 -11.152 1.00 98.12 103 VAL A C 1
ATOM 790 O O . VAL A 1 103 ? -8.721 16.986 -12.111 1.00 98.12 103 VAL A O 1
ATOM 793 N N . LYS A 1 104 ? -7.389 15.387 -11.250 1.00 97.38 104 LYS A N 1
ATOM 794 C CA . LYS A 1 104 ? -6.698 15.024 -12.489 1.00 97.38 104 LYS A CA 1
ATOM 795 C C . LYS A 1 104 ? -6.996 13.576 -12.868 1.00 97.38 104 LYS A C 1
ATOM 797 O O . LYS A 1 104 ? -6.688 12.656 -12.112 1.00 97.38 104 LYS A O 1
ATOM 802 N N . ALA A 1 105 ? -7.559 13.393 -14.061 1.00 97.00 105 ALA A N 1
ATOM 803 C CA . ALA A 1 105 ? -7.732 12.082 -14.675 1.00 97.00 105 ALA A CA 1
ATOM 804 C C . ALA A 1 105 ? -6.402 11.589 -15.273 1.00 97.00 105 ALA A C 1
ATOM 806 O O . ALA A 1 105 ? -5.691 12.350 -15.931 1.00 97.00 105 ALA A O 1
ATOM 807 N N . MET A 1 106 ? -6.076 10.323 -15.032 1.00 95.50 106 MET A N 1
ATOM 808 C CA . MET A 1 106 ? -4.847 9.652 -15.450 1.00 95.50 106 MET A CA 1
ATOM 809 C C . MET A 1 106 ? -5.152 8.414 -16.305 1.00 95.50 106 MET A C 1
ATOM 811 O O . MET A 1 106 ? -6.217 7.807 -16.141 1.00 95.50 106 MET A O 1
ATOM 815 N N . PRO A 1 107 ? -4.212 7.984 -17.165 1.00 93.62 107 PRO A N 1
ATOM 816 C CA . PRO A 1 107 ? -4.390 6.789 -17.983 1.00 93.62 107 PRO A CA 1
ATOM 817 C C . PRO A 1 107 ? -4.604 5.518 -17.153 1.00 93.62 107 PRO A C 1
ATOM 819 O O . PRO A 1 107 ? -4.024 5.338 -16.078 1.00 93.62 107 PRO A O 1
ATOM 822 N N . ALA A 1 108 ? -5.386 4.585 -17.694 1.00 93.19 108 ALA A N 1
ATOM 823 C CA . ALA A 1 108 ? -5.682 3.283 -17.091 1.00 93.19 108 ALA A CA 1
ATOM 824 C C . ALA A 1 108 ? -4.527 2.260 -17.217 1.00 93.19 108 ALA A C 1
ATOM 826 O O . ALA A 1 108 ? -4.680 1.180 -17.796 1.00 93.19 108 ALA A O 1
ATOM 827 N N . VAL A 1 109 ? -3.349 2.601 -16.691 1.00 94.88 109 VAL A N 1
ATOM 828 C CA . VAL A 1 109 ? -2.126 1.794 -16.834 1.00 94.88 109 VAL A CA 1
ATOM 829 C C . VAL A 1 109 ? -1.525 1.398 -15.487 1.00 94.88 109 VAL A C 1
ATOM 831 O O . VAL A 1 109 ? -1.637 2.110 -14.490 1.00 94.88 109 VAL A O 1
ATOM 834 N N . TYR A 1 110 ? -0.853 0.251 -15.445 1.00 95.94 110 TYR A N 1
ATOM 835 C CA . TYR A 1 110 ? -0.110 -0.215 -14.280 1.00 95.94 110 TYR A CA 1
ATOM 836 C C . TYR A 1 110 ? 1.394 0.081 -14.422 1.00 95.94 110 TYR A C 1
ATOM 838 O O . TYR A 1 110 ? 1.963 -0.210 -15.480 1.00 95.94 110 TYR A O 1
ATOM 846 N N . PRO A 1 111 ? 2.080 0.576 -13.371 1.00 94.06 111 PRO A N 1
ATOM 847 C CA . PRO A 1 111 ? 1.570 1.099 -12.099 1.00 94.06 111 PRO A CA 1
ATOM 848 C C . PRO A 1 111 ? 1.492 2.638 -12.121 1.00 94.06 111 PRO A C 1
ATOM 850 O O . PRO A 1 111 ? 2.422 3.309 -11.674 1.00 94.06 111 PRO A O 1
ATOM 853 N N . ILE A 1 112 ? 0.400 3.234 -12.622 1.00 93.31 112 ILE A N 1
ATOM 854 C CA . ILE A 1 112 ? 0.249 4.707 -12.637 1.00 93.31 112 ILE A CA 1
ATOM 855 C C . ILE A 1 112 ? 0.215 5.329 -11.228 1.00 93.31 112 ILE A C 1
ATOM 857 O O . ILE A 1 112 ? 0.573 6.484 -11.052 1.00 93.31 112 ILE A O 1
ATOM 861 N N . GLY A 1 113 ? -0.164 4.531 -10.231 1.00 90.69 113 GLY A N 1
ATOM 862 C CA . GLY A 1 113 ? -0.245 4.845 -8.808 1.00 90.69 113 GLY A CA 1
ATOM 863 C C . GLY A 1 113 ? 1.070 4.641 -8.055 1.00 90.69 113 GLY A C 1
ATOM 864 O O . GLY A 1 113 ? 1.084 4.780 -6.836 1.00 90.69 113 GLY A O 1
ATOM 865 N N . ASP A 1 114 ? 2.173 4.315 -8.738 1.00 92.62 114 ASP A N 1
ATOM 866 C CA . ASP A 1 114 ? 3.504 4.487 -8.151 1.00 92.62 114 ASP A CA 1
ATOM 867 C C . ASP A 1 114 ? 3.723 5.959 -7.787 1.00 92.62 114 ASP A C 1
ATOM 869 O O . ASP A 1 114 ? 3.405 6.852 -8.569 1.00 92.62 114 ASP A O 1
ATOM 873 N N . GLU A 1 115 ? 4.331 6.219 -6.631 1.00 92.19 115 GLU A N 1
ATOM 874 C CA . GLU A 1 115 ? 4.512 7.579 -6.119 1.00 92.19 115 GLU A CA 1
ATOM 875 C C . GLU A 1 115 ? 5.206 8.512 -7.124 1.00 92.19 115 GLU A C 1
ATOM 877 O O . GLU A 1 115 ? 4.777 9.651 -7.302 1.00 92.19 115 GLU A O 1
ATOM 882 N N . GLN A 1 116 ? 6.245 8.049 -7.826 1.00 94.50 116 GLN A N 1
ATOM 883 C CA . GLN A 1 116 ? 6.943 8.909 -8.786 1.00 94.50 116 GLN A CA 1
ATOM 884 C C . GLN A 1 116 ? 6.219 8.978 -10.132 1.00 94.50 116 GLN A C 1
ATOM 886 O O . GLN A 1 116 ? 6.333 9.992 -10.817 1.00 94.50 116 GLN A O 1
ATOM 891 N N . ALA A 1 117 ? 5.467 7.938 -10.509 1.00 95.00 117 ALA A N 1
ATOM 892 C CA . ALA A 1 117 ? 4.588 7.999 -11.671 1.00 95.00 117 ALA A CA 1
ATOM 893 C C . ALA A 1 117 ? 3.490 9.051 -11.463 1.00 95.00 117 ALA A C 1
ATOM 895 O O . ALA A 1 117 ? 3.332 9.907 -12.326 1.00 95.00 117 ALA A O 1
ATOM 896 N N . VAL A 1 118 ? 2.822 9.065 -10.304 1.00 96.38 118 VAL A N 1
ATOM 897 C CA . VAL A 1 118 ? 1.812 10.079 -9.946 1.00 96.38 118 VAL A CA 1
ATOM 898 C C . VAL A 1 118 ? 2.407 11.486 -9.989 1.00 96.38 118 VAL A C 1
ATOM 900 O O . VAL A 1 118 ? 1.810 12.385 -10.578 1.00 96.38 118 VAL A O 1
ATOM 903 N N . VAL A 1 119 ? 3.603 11.684 -9.419 1.00 96.75 119 VAL A N 1
ATOM 904 C CA . VAL A 1 119 ? 4.304 12.979 -9.478 1.00 96.75 119 VAL A CA 1
ATOM 905 C C . VAL A 1 119 ? 4.574 13.396 -10.919 1.00 96.75 119 VAL A C 1
ATOM 907 O O . VAL A 1 119 ? 4.271 14.531 -11.285 1.00 96.75 119 VAL A O 1
ATOM 910 N N . TYR A 1 120 ? 5.104 12.493 -11.745 1.00 96.44 120 TYR A N 1
ATOM 911 C CA . TYR A 1 120 ? 5.384 12.782 -13.147 1.00 96.44 120 TYR A CA 1
ATOM 912 C C . TYR A 1 120 ? 4.108 13.098 -13.933 1.00 96.44 120 TYR A C 1
ATOM 914 O O . TYR A 1 120 ? 4.067 14.100 -14.637 1.00 96.44 120 TYR A O 1
ATOM 922 N N . GLU A 1 121 ? 3.046 12.307 -13.783 1.00 95.50 121 GLU A N 1
ATOM 923 C CA . GLU A 1 121 ? 1.770 12.573 -14.452 1.00 95.50 121 GLU A CA 1
ATOM 924 C C . GLU A 1 121 ? 1.176 13.910 -14.020 1.00 95.50 121 GLU A C 1
ATOM 926 O O . GLU A 1 121 ? 0.651 14.652 -14.847 1.00 95.50 121 GLU A O 1
ATOM 931 N N . ALA A 1 122 ? 1.254 14.255 -12.734 1.00 95.56 122 ALA A N 1
ATOM 932 C CA . ALA A 1 122 ? 0.698 15.499 -12.224 1.00 95.56 122 ALA A CA 1
ATOM 933 C C . ALA A 1 122 ? 1.511 16.730 -12.646 1.00 95.56 122 ALA A C 1
ATOM 935 O O . ALA A 1 122 ? 0.913 17.732 -13.032 1.00 95.56 122 ALA A O 1
ATOM 936 N N . THR A 1 123 ? 2.844 16.642 -12.613 1.00 94.69 123 THR A N 1
ATOM 937 C CA . THR A 1 123 ? 3.748 17.808 -12.682 1.00 94.69 123 THR A CA 1
ATOM 938 C C . THR A 1 123 ? 4.639 17.858 -13.925 1.00 94.69 123 THR A C 1
ATOM 940 O O . THR A 1 123 ? 5.337 18.848 -14.121 1.00 94.69 123 THR A O 1
ATOM 943 N N . ALA A 1 124 ? 4.671 16.795 -14.735 1.00 93.62 124 ALA A N 1
ATOM 944 C CA . ALA A 1 124 ? 5.637 16.565 -15.816 1.00 93.62 124 ALA A CA 1
ATOM 945 C C . ALA A 1 124 ? 7.119 16.571 -15.373 1.00 93.62 124 ALA A C 1
ATOM 947 O O . ALA A 1 124 ? 8.021 16.615 -16.211 1.00 93.62 124 ALA A O 1
ATOM 948 N N . ARG A 1 125 ? 7.397 16.490 -14.062 1.00 93.94 125 ARG A N 1
ATOM 949 C CA . ARG A 1 125 ? 8.751 16.440 -13.488 1.00 93.94 125 ARG A CA 1
ATOM 950 C C . ARG A 1 125 ? 9.057 15.030 -12.996 1.00 93.94 125 ARG A C 1
ATOM 952 O O . ARG A 1 125 ? 8.332 14.481 -12.169 1.00 93.94 125 ARG A O 1
ATOM 959 N N . ALA A 1 126 ? 10.139 14.436 -13.493 1.00 94.25 126 ALA A N 1
ATOM 960 C CA . ALA A 1 126 ? 10.618 13.153 -12.988 1.00 94.25 126 ALA A CA 1
ATOM 961 C C . ALA A 1 126 ? 11.339 13.360 -11.649 1.00 94.25 126 ALA A C 1
ATOM 963 O O . ALA A 1 126 ? 12.176 14.254 -11.519 1.00 94.25 126 ALA A O 1
ATOM 964 N N . VAL A 1 127 ? 11.025 12.528 -10.654 1.00 95.62 127 VAL A N 1
ATOM 965 C CA . VAL A 1 127 ? 11.769 12.508 -9.389 1.00 95.62 127 VAL A CA 1
ATOM 966 C C . VAL A 1 127 ? 13.154 11.911 -9.664 1.00 95.62 127 VAL A C 1
ATOM 968 O O . VAL A 1 127 ? 13.213 10.803 -10.207 1.00 95.62 127 VAL A O 1
ATOM 971 N N . PRO A 1 128 ? 14.260 12.588 -9.304 1.00 95.06 128 PRO A N 1
ATOM 972 C CA . PRO A 1 128 ? 15.592 12.044 -9.535 1.00 95.06 128 PRO A CA 1
ATOM 973 C C . PRO A 1 128 ? 15.812 10.704 -8.807 1.00 95.06 128 PRO A C 1
ATOM 975 O O . PRO A 1 128 ? 15.195 10.460 -7.760 1.00 95.06 128 PRO A O 1
ATOM 978 N N . PRO A 1 129 ? 16.694 9.828 -9.319 1.00 94.81 129 PRO A N 1
ATOM 979 C CA . PRO A 1 129 ? 16.940 8.523 -8.713 1.00 94.81 129 PRO A CA 1
ATOM 980 C C . PRO A 1 129 ? 17.347 8.634 -7.233 1.00 94.81 129 PRO A C 1
ATOM 982 O O . PRO A 1 129 ? 18.102 9.523 -6.848 1.00 94.81 129 PRO A O 1
ATOM 985 N N . LEU A 1 130 ? 16.815 7.741 -6.390 1.00 92.31 130 LEU A N 1
ATOM 986 C CA . LEU A 1 130 ? 17.000 7.732 -4.925 1.00 92.31 130 LEU A CA 1
ATOM 987 C C . LEU A 1 130 ? 16.568 9.011 -4.174 1.00 92.31 130 LEU A C 1
ATOM 989 O O . LEU A 1 130 ? 16.814 9.122 -2.971 1.00 92.31 130 LEU A O 1
ATOM 993 N N . ARG A 1 131 ? 15.894 9.967 -4.827 1.00 92.56 131 ARG A N 1
ATOM 994 C CA . ARG A 1 131 ? 15.337 11.159 -4.172 1.00 92.56 131 ARG A CA 1
ATOM 995 C C . ARG A 1 131 ? 13.856 10.981 -3.848 1.00 92.56 131 ARG A C 1
ATOM 997 O O . ARG A 1 131 ? 13.158 10.144 -4.415 1.00 92.56 131 ARG A O 1
ATOM 1004 N N . LEU A 1 132 ? 13.385 11.791 -2.903 1.00 91.50 132 LEU A N 1
ATOM 1005 C CA . LEU A 1 132 ? 11.975 11.875 -2.530 1.00 91.50 132 LEU A CA 1
ATOM 1006 C C . LEU A 1 132 ? 11.232 12.871 -3.434 1.00 91.50 132 LEU A C 1
ATOM 1008 O O . LEU A 1 132 ? 11.863 13.804 -3.943 1.00 91.50 132 LEU A O 1
ATOM 1012 N N . PRO A 1 133 ? 9.899 12.751 -3.575 1.00 94.12 133 PRO A N 1
ATOM 1013 C CA . PRO A 1 133 ? 9.073 13.721 -4.301 1.00 94.12 133 PRO A CA 1
ATOM 1014 C C . PRO A 1 133 ? 9.279 15.185 -3.889 1.00 94.12 133 PRO A C 1
ATOM 1016 O O . PRO A 1 133 ? 9.173 16.081 -4.724 1.00 94.12 133 PRO A O 1
ATOM 1019 N N . SER A 1 134 ? 9.657 15.441 -2.632 1.00 94.25 134 SER A N 1
ATOM 1020 C CA . SER A 1 134 ? 9.935 16.796 -2.142 1.00 94.25 134 SER A CA 1
ATOM 1021 C C . SER A 1 134 ? 11.075 17.488 -2.896 1.00 94.25 134 SER A C 1
ATOM 1023 O O . SER A 1 134 ? 11.096 18.712 -2.972 1.00 94.25 134 SER A O 1
ATOM 1025 N N . SER A 1 135 ? 11.983 16.729 -3.525 1.00 93.75 135 SER A N 1
ATOM 1026 C CA . SER A 1 135 ? 13.039 17.275 -4.394 1.00 93.75 135 SER A CA 1
ATOM 1027 C C . SER A 1 135 ? 12.516 17.955 -5.664 1.00 93.75 135 SER A C 1
ATOM 1029 O O . SER A 1 135 ? 13.230 18.750 -6.267 1.00 93.75 135 SER A O 1
ATOM 1031 N N . VAL A 1 136 ? 11.270 17.673 -6.050 1.00 95.19 136 VAL A N 1
ATOM 1032 C CA . VAL A 1 136 ? 10.556 18.349 -7.141 1.00 95.19 136 VAL A CA 1
ATOM 1033 C C . VAL A 1 136 ? 9.345 19.126 -6.619 1.00 95.19 136 VAL A C 1
ATOM 1035 O O . VAL A 1 136 ? 8.390 19.359 -7.352 1.00 95.19 136 VAL A O 1
ATOM 1038 N N . GLU A 1 137 ? 9.401 19.539 -5.347 1.00 96.25 137 GLU A N 1
ATOM 1039 C CA . GLU A 1 137 ? 8.389 20.362 -4.672 1.00 96.25 137 GLU A CA 1
ATOM 1040 C C . GLU A 1 137 ? 6.989 19.722 -4.659 1.00 96.25 137 GLU A C 1
ATOM 1042 O O . GLU A 1 137 ? 5.975 20.428 -4.672 1.00 96.25 137 GLU A O 1
ATOM 1047 N N . ALA A 1 138 ? 6.930 18.386 -4.606 1.00 96.75 138 ALA A N 1
ATOM 1048 C CA . ALA A 1 138 ? 5.695 17.616 -4.513 1.00 96.75 138 ALA A CA 1
ATOM 1049 C C . ALA A 1 138 ? 5.692 16.684 -3.291 1.00 96.75 138 ALA A C 1
ATOM 1051 O O . ALA A 1 138 ? 6.736 16.218 -2.838 1.00 96.75 138 ALA A O 1
ATOM 1052 N N . THR A 1 139 ? 4.512 16.354 -2.773 1.00 95.69 139 THR A N 1
ATOM 1053 C CA . THR A 1 139 ? 4.337 15.244 -1.823 1.00 95.69 139 THR A CA 1
ATOM 1054 C C . THR A 1 139 ? 3.088 14.452 -2.174 1.00 95.69 139 THR A C 1
ATOM 1056 O O . THR A 1 139 ? 2.129 15.016 -2.693 1.00 95.69 139 THR A O 1
ATOM 1059 N N . VAL A 1 140 ? 3.103 13.144 -1.922 1.00 95.38 140 VAL A N 1
ATOM 1060 C CA . VAL A 1 140 ? 2.018 12.234 -2.313 1.00 95.38 140 VAL A CA 1
ATOM 1061 C C . VAL A 1 140 ? 1.396 11.582 -1.084 1.00 95.38 140 VAL A C 1
ATOM 1063 O O . VAL A 1 140 ? 2.108 11.053 -0.234 1.00 95.38 140 VAL A O 1
ATOM 1066 N N . VAL A 1 141 ? 0.076 11.571 -0.974 1.00 95.75 141 VAL A N 1
ATOM 1067 C CA . VAL A 1 141 ? -0.662 10.957 0.142 1.00 95.75 141 VAL A CA 1
ATOM 1068 C C . VAL A 1 141 ? -1.760 10.055 -0.424 1.00 95.75 141 VAL A C 1
ATOM 1070 O O . VAL A 1 141 ? -2.336 10.391 -1.447 1.00 95.75 141 VAL A O 1
ATOM 1073 N N . SER A 1 142 ? -2.037 8.891 0.172 1.00 95.19 142 SER A N 1
ATOM 1074 C CA . SER A 1 142 ? -3.134 8.027 -0.299 1.00 95.19 142 SER A CA 1
ATOM 1075 C C . SER A 1 142 ? -4.501 8.536 0.167 1.00 95.19 142 SER A C 1
ATOM 1077 O O . SER A 1 142 ? -4.585 9.298 1.134 1.00 95.19 142 SER A O 1
ATOM 1079 N N . VAL A 1 143 ? -5.573 8.060 -0.472 1.00 96.75 143 VAL A N 1
ATOM 1080 C CA . VAL A 1 143 ? -6.968 8.350 -0.088 1.00 96.75 143 VAL A CA 1
ATOM 1081 C C . VAL A 1 143 ? -7.211 8.053 1.392 1.00 96.75 143 VAL A C 1
ATOM 1083 O O . VAL A 1 143 ? -7.573 8.952 2.152 1.00 96.75 143 VAL A O 1
ATOM 1086 N N . SER A 1 144 ? -6.911 6.825 1.834 1.00 95.56 144 SER A N 1
ATOM 1087 C CA . SER A 1 144 ? -7.102 6.416 3.232 1.00 95.56 144 SER A CA 1
ATOM 1088 C C . SER A 1 144 ? -6.350 7.314 4.222 1.00 95.56 144 SER A C 1
ATOM 1090 O O . SER A 1 144 ? -6.828 7.591 5.316 1.00 95.56 144 SER A O 1
ATOM 1092 N N . THR A 1 145 ? -5.149 7.776 3.862 1.00 96.56 145 THR A N 1
ATOM 1093 C CA . THR A 1 145 ? -4.328 8.611 4.744 1.00 96.56 145 THR A CA 1
ATOM 1094 C C . THR A 1 145 ? -4.872 10.035 4.853 1.00 96.56 145 THR A C 1
ATOM 1096 O O . THR A 1 145 ? -4.793 10.612 5.935 1.00 96.56 145 THR A O 1
ATOM 1099 N N . ALA A 1 146 ? -5.453 10.593 3.787 1.00 97.69 146 ALA A N 1
ATOM 1100 C CA . ALA A 1 146 ? -6.119 11.896 3.841 1.00 97.69 146 ALA A CA 1
ATOM 1101 C C . ALA A 1 146 ? -7.375 11.866 4.725 1.00 97.69 146 ALA A C 1
ATOM 1103 O O . ALA A 1 146 ? -7.551 12.744 5.568 1.00 97.69 146 ALA A O 1
ATOM 1104 N N . ILE A 1 147 ? -8.182 10.811 4.603 1.00 98.25 147 ILE A N 1
ATOM 1105 C CA . ILE A 1 147 ? -9.365 10.585 5.447 1.00 98.25 147 ILE A CA 1
ATOM 1106 C C . ILE A 1 147 ? -8.954 10.408 6.916 1.00 98.25 147 ILE A C 1
ATOM 1108 O O . ILE A 1 147 ? -9.458 11.096 7.800 1.00 98.25 147 ILE A O 1
ATOM 1112 N N . ASN A 1 148 ? -7.954 9.566 7.186 1.00 97.69 148 ASN A N 1
ATOM 1113 C CA . ASN A 1 148 ? -7.438 9.374 8.543 1.00 97.69 148 ASN A CA 1
ATOM 1114 C C . ASN A 1 148 ? -6.857 10.662 9.144 1.00 97.69 148 ASN A C 1
ATOM 1116 O O . ASN A 1 148 ? -6.945 10.871 10.350 1.00 97.69 148 ASN A O 1
ATOM 1120 N N . ALA A 1 149 ? -6.268 11.539 8.326 1.00 97.31 149 ALA A N 1
ATOM 1121 C CA . ALA A 1 149 ? -5.788 12.836 8.788 1.00 97.31 149 ALA A CA 1
ATOM 1122 C C . ALA A 1 149 ? -6.933 13.759 9.223 1.00 97.31 149 ALA A C 1
ATOM 1124 O O . ALA A 1 149 ? -6.792 14.442 10.236 1.00 97.31 149 ALA A O 1
ATOM 1125 N N . TYR A 1 150 ? -8.053 13.760 8.493 1.00 97.94 150 TYR A N 1
ATOM 1126 C CA . TYR A 1 150 ? -9.260 14.493 8.878 1.00 97.94 150 TYR A CA 1
ATOM 1127 C C . TYR A 1 150 ? -9.776 14.026 10.246 1.00 97.94 150 TYR A C 1
ATOM 1129 O O . TYR A 1 150 ? -9.895 14.830 11.170 1.00 97.94 150 TYR A O 1
ATOM 1137 N N . TYR A 1 151 ? -9.972 12.718 10.418 1.00 97.81 151 TYR A N 1
ATOM 1138 C CA . TYR A 1 151 ? -10.441 12.146 11.683 1.00 97.81 151 TYR A CA 1
ATOM 1139 C C . TYR A 1 151 ? -9.475 12.383 12.849 1.00 97.81 151 TYR A C 1
ATOM 1141 O O . TYR A 1 151 ? -9.902 12.821 13.919 1.00 97.81 151 TYR A O 1
ATOM 1149 N N . ALA A 1 152 ? -8.168 12.208 12.635 1.00 96.75 152 ALA A N 1
ATOM 1150 C CA . ALA A 1 152 ? -7.162 12.446 13.669 1.00 96.75 152 ALA A CA 1
ATOM 1151 C C . ALA A 1 152 ? -7.120 13.911 14.127 1.00 96.75 152 ALA A C 1
ATOM 1153 O O . ALA A 1 152 ? -6.877 14.192 15.303 1.00 96.75 152 ALA A O 1
ATOM 1154 N N . GLN A 1 153 ? -7.386 14.867 13.231 1.00 95.06 153 GLN A N 1
ATOM 1155 C CA . GLN A 1 153 ? -7.503 16.276 13.614 1.00 95.06 153 GLN A CA 1
ATOM 1156 C C . GLN A 1 153 ? -8.721 16.545 14.504 1.00 95.06 153 GLN A C 1
ATOM 1158 O O . GLN A 1 153 ? -8.634 17.415 15.372 1.00 95.06 153 GLN A O 1
ATOM 1163 N N . SER A 1 154 ? -9.787 15.761 14.344 1.00 94.31 154 SER A N 1
ATOM 1164 C CA . SER A 1 154 ? -10.976 15.763 15.204 1.00 94.31 154 SER A CA 1
ATOM 1165 C C . SER A 1 154 ? -10.851 14.863 16.442 1.00 94.31 154 SER A C 1
ATOM 1167 O O . SER A 1 154 ? -11.828 14.674 17.158 1.00 94.31 154 SER A O 1
ATOM 1169 N N . GLY A 1 155 ? -9.660 14.321 16.724 1.00 95.12 155 GLY A N 1
ATOM 1170 C CA . GLY A 1 155 ? -9.404 13.499 17.912 1.00 95.12 155 GLY A CA 1
ATOM 1171 C C . GLY A 1 155 ? -9.760 12.019 17.763 1.00 95.12 155 GLY A C 1
ATOM 1172 O O . GLY A 1 155 ? -9.729 11.302 18.756 1.00 95.12 155 GLY A O 1
ATOM 1173 N N . VAL A 1 156 ? -10.063 11.550 16.549 1.00 96.94 156 VAL A N 1
ATOM 1174 C CA . VAL A 1 156 ? -10.359 10.140 16.265 1.00 96.94 156 VAL A CA 1
ATOM 1175 C C . VAL A 1 156 ? -9.106 9.462 15.689 1.00 96.94 156 VAL A C 1
ATOM 1177 O O . VAL A 1 156 ? -8.706 9.775 14.564 1.00 96.94 156 VAL A O 1
ATOM 1180 N N . PRO A 1 157 ? -8.437 8.564 16.436 1.00 97.50 157 PRO A N 1
ATOM 1181 C CA . PRO A 1 157 ? -7.229 7.893 15.968 1.00 97.50 157 PRO A CA 1
ATOM 1182 C C . PRO A 1 157 ? -7.530 6.772 14.963 1.00 97.50 157 PRO A C 1
ATOM 1184 O O . PRO A 1 157 ? -8.657 6.304 14.823 1.00 97.50 157 PRO A O 1
ATOM 1187 N N . VAL A 1 158 ? -6.488 6.290 14.281 1.00 97.38 158 VAL A N 1
ATOM 1188 C CA . VAL A 1 158 ? -6.610 5.171 13.334 1.00 97.38 158 VAL A CA 1
ATOM 1189 C C . VAL A 1 158 ? -6.737 3.846 14.087 1.00 97.38 158 VAL A C 1
ATOM 1191 O O . VAL A 1 158 ? -5.729 3.283 14.528 1.00 97.38 158 VAL A O 1
ATOM 1194 N N . THR A 1 159 ? -7.969 3.352 14.185 1.00 97.56 159 THR A N 1
ATOM 1195 C CA . THR A 1 159 ? -8.342 2.085 14.841 1.00 97.56 159 THR A CA 1
ATOM 1196 C C . THR A 1 159 ? -8.818 1.022 13.854 1.00 97.56 159 THR A C 1
ATOM 1198 O O . THR A 1 159 ? -8.618 -0.167 14.089 1.00 97.56 159 THR A O 1
ATOM 1201 N N . HIS A 1 160 ? -9.389 1.447 12.727 1.00 97.44 160 HIS A N 1
ATOM 1202 C CA . HIS A 1 160 ? -9.971 0.579 11.708 1.00 97.44 160 HIS A CA 1
ATOM 1203 C C . HIS A 1 160 ? -9.400 0.876 10.324 1.00 97.44 160 HIS A C 1
ATOM 1205 O O . HIS A 1 160 ? -8.741 1.898 10.090 1.00 97.44 160 HIS A O 1
ATOM 1211 N N . ARG A 1 161 ? -9.640 -0.045 9.392 1.00 95.50 161 ARG A N 1
ATOM 1212 C CA . ARG A 1 161 ? -9.239 0.087 7.998 1.00 95.50 161 ARG A CA 1
ATOM 1213 C C . ARG A 1 161 ? -10.238 -0.580 7.065 1.00 95.50 161 ARG A C 1
ATOM 1215 O O . ARG A 1 161 ? -10.689 -1.689 7.322 1.00 95.50 161 ARG A O 1
ATOM 1222 N N . TYR A 1 162 ? -10.503 0.074 5.938 1.00 97.25 162 TYR A N 1
ATOM 1223 C CA . TYR A 1 162 ? -11.222 -0.535 4.826 1.00 97.25 162 TYR A CA 1
ATOM 1224 C C . TYR A 1 162 ? -10.287 -1.439 4.016 1.00 97.25 162 TYR A C 1
ATOM 1226 O O . TYR A 1 162 ? -9.265 -0.984 3.493 1.00 97.25 162 TYR A O 1
ATOM 1234 N N . VAL A 1 163 ? -10.639 -2.718 3.912 1.00 97.50 163 VAL A N 1
ATOM 1235 C CA . VAL A 1 163 ? -9.839 -3.770 3.276 1.00 97.50 163 VAL A CA 1
ATOM 1236 C C . VAL A 1 163 ? -10.654 -4.422 2.169 1.00 97.50 163 VAL A C 1
ATOM 1238 O O . VAL A 1 163 ? -11.814 -4.772 2.364 1.00 97.50 163 VAL A O 1
ATOM 1241 N N . THR A 1 164 ? -10.053 -4.601 0.996 1.00 98.31 164 THR A N 1
ATOM 1242 C CA . THR A 1 164 ? -10.680 -5.387 -0.077 1.00 98.31 164 THR A CA 1
ATOM 1243 C C . THR A 1 164 ? -10.460 -6.875 0.179 1.00 98.31 164 THR A C 1
ATOM 1245 O O . THR A 1 164 ? -9.312 -7.301 0.246 1.00 98.31 164 THR A O 1
ATOM 1248 N N . VAL A 1 165 ? -11.517 -7.678 0.272 1.00 98.56 165 VAL A N 1
ATOM 1249 C CA . VAL A 1 165 ? -11.417 -9.145 0.313 1.00 98.56 165 VAL A CA 1
ATOM 1250 C C . VAL A 1 165 ? -11.897 -9.698 -1.024 1.00 98.56 165 VAL A C 1
ATOM 1252 O O . VAL A 1 165 ? -13.011 -9.396 -1.448 1.00 98.56 165 VAL A O 1
ATOM 1255 N N . ALA A 1 166 ? -11.058 -10.464 -1.723 1.00 98.06 166 ALA A N 1
ATOM 1256 C CA . ALA A 1 166 ? -11.389 -10.994 -3.049 1.00 98.06 166 ALA A CA 1
ATOM 1257 C C . ALA A 1 166 ? -10.638 -12.295 -3.376 1.00 98.06 166 ALA A C 1
ATOM 1259 O O . ALA A 1 166 ? -9.855 -12.805 -2.573 1.00 98.06 166 ALA A O 1
ATOM 1260 N N . GLY A 1 167 ? -10.873 -12.838 -4.573 1.00 97.56 167 GLY A N 1
ATOM 1261 C CA . GLY A 1 167 ? -10.334 -14.131 -4.991 1.00 97.56 167 GLY A CA 1
ATOM 1262 C C . GLY A 1 167 ? -11.306 -15.278 -4.708 1.00 97.56 167 GLY A C 1
ATOM 1263 O O . GLY A 1 167 ? -12.518 -15.108 -4.820 1.00 97.56 167 GLY A O 1
ATOM 1264 N N . CYS A 1 168 ? -10.790 -16.449 -4.341 1.00 97.81 168 CYS A N 1
ATOM 1265 C CA . CYS A 1 168 ? -11.578 -17.638 -4.002 1.00 97.81 168 CYS A CA 1
ATOM 1266 C C . CYS A 1 168 ? -12.206 -17.550 -2.598 1.00 97.81 168 CYS A C 1
ATOM 1268 O O . CYS A 1 168 ? -11.881 -18.345 -1.715 1.00 97.81 168 CYS A O 1
ATOM 1270 N N . VAL A 1 169 ? -13.107 -16.588 -2.401 1.00 97.94 169 VAL A N 1
ATOM 1271 C CA . VAL A 1 169 ? -13.910 -16.383 -1.182 1.00 97.94 169 VAL A CA 1
ATOM 1272 C C . VAL A 1 169 ? -15.399 -16.382 -1.518 1.00 97.94 169 VAL A C 1
ATOM 1274 O O . VAL A 1 169 ? -15.773 -16.084 -2.652 1.00 97.94 169 VAL A O 1
ATOM 1277 N N . LEU A 1 170 ? -16.256 -16.720 -0.551 1.00 97.81 170 LEU A N 1
ATOM 1278 C CA . LEU A 1 170 ? -17.702 -16.787 -0.789 1.00 97.81 170 LEU A CA 1
ATOM 1279 C C . LEU A 1 170 ? -18.325 -15.399 -1.009 1.00 97.81 170 LEU A C 1
ATOM 1281 O O . LEU A 1 170 ? -19.190 -15.244 -1.869 1.00 97.81 170 LEU A O 1
ATOM 1285 N N . ARG A 1 171 ? -17.897 -14.395 -0.236 1.00 97.88 171 ARG A N 1
ATOM 1286 C CA . ARG A 1 171 ? -18.390 -13.013 -0.311 1.00 97.88 171 ARG A CA 1
ATOM 1287 C C . ARG A 1 171 ? -17.223 -12.051 -0.564 1.00 97.88 171 ARG A C 1
ATOM 1289 O O . ARG A 1 171 ? -16.646 -11.540 0.390 1.00 97.88 171 ARG A O 1
ATOM 1296 N N . PRO A 1 172 ? -16.823 -11.813 -1.824 1.00 98.12 172 PRO A N 1
ATOM 1297 C CA . PRO A 1 172 ? -15.874 -10.747 -2.125 1.00 98.12 172 PRO A CA 1
ATOM 1298 C C . PRO A 1 172 ? -16.511 -9.377 -1.847 1.00 98.12 172 PRO A C 1
ATOM 1300 O O . PRO A 1 172 ? -17.713 -9.193 -2.041 1.00 98.12 172 PRO A O 1
ATOM 1303 N N . GLY A 1 173 ? -15.720 -8.403 -1.402 1.00 98.19 173 GLY A N 1
ATOM 1304 C CA . GLY A 1 173 ? -16.238 -7.086 -1.043 1.00 98.19 173 GLY A CA 1
ATOM 1305 C C . GLY A 1 173 ? -15.213 -6.166 -0.391 1.00 98.19 173 GLY A C 1
ATOM 1306 O O . GLY A 1 173 ? -14.016 -6.452 -0.344 1.00 98.19 173 GLY A O 1
ATOM 1307 N N . VAL A 1 174 ? -15.700 -5.038 0.122 1.00 98.56 174 VAL A N 1
ATOM 1308 C CA . VAL A 1 174 ? -14.931 -4.120 0.970 1.00 98.56 174 VAL A CA 1
ATOM 1309 C C . VAL A 1 174 ? -15.409 -4.298 2.405 1.00 98.56 174 VAL A C 1
ATOM 1311 O O . VAL A 1 174 ? -16.607 -4.290 2.660 1.00 98.56 174 VAL A O 1
ATOM 1314 N N . TYR A 1 175 ? -14.470 -4.466 3.326 1.00 98.62 175 TYR A N 1
ATOM 1315 C CA . TYR A 1 175 ? -14.719 -4.767 4.731 1.00 98.62 175 TYR A CA 1
ATOM 1316 C C . TYR A 1 175 ? -14.154 -3.648 5.598 1.00 98.62 175 TYR A C 1
ATOM 1318 O O . TYR A 1 175 ? -13.034 -3.203 5.346 1.00 98.62 175 TYR A O 1
ATOM 1326 N N . HIS A 1 176 ? -14.896 -3.202 6.607 1.00 98.19 176 HIS A N 1
ATOM 1327 C CA . HIS A 1 176 ? -14.414 -2.248 7.602 1.00 98.19 176 HIS A CA 1
ATOM 1328 C C . HIS A 1 176 ? -13.894 -3.019 8.819 1.00 98.19 176 HIS A C 1
ATOM 1330 O O . HIS A 1 176 ? -14.659 -3.622 9.565 1.00 98.19 176 HIS A O 1
ATOM 1336 N N . VAL A 1 177 ? -12.567 -3.079 8.954 1.00 98.31 177 VAL A N 1
ATOM 1337 C CA . VAL A 1 177 ? -11.883 -4.077 9.784 1.00 98.31 177 VAL A CA 1
ATOM 1338 C C . VAL A 1 177 ? -11.097 -3.418 10.919 1.00 98.31 177 VAL A C 1
ATOM 1340 O O . VAL A 1 177 ? -10.324 -2.493 10.644 1.00 98.31 177 VAL A O 1
ATOM 1343 N N . PRO A 1 178 ? -11.210 -3.890 12.176 1.00 98.19 178 PRO A N 1
ATOM 1344 C CA . PRO A 1 178 ? -10.358 -3.410 13.256 1.00 98.19 178 PRO A CA 1
ATOM 1345 C C . PRO A 1 178 ? -8.896 -3.802 13.009 1.00 98.19 178 PRO A C 1
ATOM 1347 O O . PRO A 1 178 ? -8.571 -4.936 12.646 1.00 98.19 178 PRO A O 1
ATOM 1350 N N . VAL A 1 179 ? -7.982 -2.855 13.222 1.00 97.75 179 VAL A N 1
ATOM 1351 C CA . VAL A 1 179 ? -6.540 -3.111 13.125 1.00 97.75 179 VAL A CA 1
ATOM 1352 C C . VAL A 1 179 ? -6.147 -4.162 14.164 1.00 97.75 179 VAL A C 1
ATOM 1354 O O . VAL A 1 179 ? -6.459 -4.026 15.342 1.00 97.75 179 VAL A O 1
ATOM 1357 N N . GLY A 1 180 ? -5.436 -5.199 13.737 1.00 97.75 180 GLY A N 1
ATOM 1358 C CA . GLY A 1 180 ? -5.050 -6.340 14.560 1.00 97.75 180 GLY A CA 1
ATOM 1359 C C . GLY A 1 180 ? -6.005 -7.533 14.482 1.00 97.75 180 GLY A C 1
ATOM 1360 O O . GLY A 1 180 ? -5.702 -8.553 15.095 1.00 97.75 180 GLY A O 1
ATOM 1361 N N . MET A 1 181 ? -7.114 -7.449 13.733 1.00 98.12 181 MET A N 1
ATOM 1362 C CA . MET A 1 181 ? -7.952 -8.622 13.453 1.00 98.12 181 MET A CA 1
ATOM 1363 C C . MET A 1 181 ? -7.135 -9.692 12.704 1.00 98.12 181 MET A C 1
ATOM 1365 O O . MET A 1 181 ? -6.485 -9.351 11.705 1.00 98.12 181 MET A O 1
ATOM 1369 N N . PRO A 1 182 ? -7.172 -10.966 13.135 1.00 97.50 182 PRO A N 1
ATOM 1370 C CA . PRO A 1 182 ? -6.603 -12.081 12.387 1.00 97.50 182 PRO A CA 1
ATOM 1371 C C . PRO A 1 182 ? -7.159 -12.168 10.964 1.00 97.50 182 PRO A C 1
ATOM 1373 O O . PRO A 1 182 ? -8.361 -12.054 10.725 1.00 97.50 182 PRO A O 1
ATOM 1376 N N . VAL A 1 183 ? -6.280 -12.412 9.994 1.00 97.56 183 VAL A N 1
ATOM 1377 C CA . VAL A 1 183 ? -6.675 -12.547 8.582 1.00 97.56 183 VAL A CA 1
ATOM 1378 C C . VAL A 1 183 ? -7.592 -13.757 8.377 1.00 97.56 183 VAL A C 1
ATOM 1380 O O . VAL A 1 183 ? -8.500 -13.698 7.552 1.00 97.56 183 VAL A O 1
ATOM 1383 N N . SER A 1 184 ? -7.393 -14.830 9.146 1.00 96.00 184 SER A N 1
ATOM 1384 C CA . SER A 1 184 ? -8.273 -16.003 9.159 1.00 96.00 184 SER A CA 1
ATOM 1385 C C . SER A 1 184 ? -9.705 -15.646 9.560 1.00 96.00 184 SER A C 1
ATOM 1387 O O . SER A 1 184 ? -10.637 -16.000 8.844 1.00 96.00 184 SER A O 1
ATOM 1389 N N . GLU A 1 185 ? -9.877 -14.879 10.638 1.00 97.38 185 GLU A N 1
ATOM 1390 C CA . GLU A 1 185 ? -11.188 -14.434 11.125 1.00 97.38 185 GLU A CA 1
ATOM 1391 C C . GLU A 1 185 ? -11.897 -13.534 10.098 1.00 97.38 185 GLU A C 1
ATOM 1393 O O . GLU A 1 185 ? -13.097 -13.675 9.855 1.00 97.38 185 GLU A O 1
ATOM 1398 N N . LEU A 1 186 ? -11.155 -12.648 9.422 1.00 98.25 186 LEU A N 1
ATOM 1399 C CA . LEU A 1 186 ? -11.707 -11.842 8.329 1.00 98.25 186 LEU A CA 1
ATOM 1400 C C . LEU A 1 186 ? -12.204 -12.720 7.167 1.00 98.25 186 LEU A C 1
ATOM 1402 O O . LEU A 1 186 ? -13.278 -12.471 6.618 1.00 98.25 186 LEU A O 1
ATOM 1406 N N . LEU A 1 187 ? -11.447 -13.756 6.790 1.00 97.88 187 LEU A N 1
ATOM 1407 C CA . LEU A 1 187 ? -11.848 -14.692 5.735 1.00 97.88 187 LEU A CA 1
ATOM 1408 C C . LEU A 1 187 ? -13.073 -15.525 6.135 1.00 97.88 187 LEU A C 1
ATOM 1410 O O . LEU A 1 187 ? -13.944 -15.765 5.297 1.00 97.88 187 LEU A O 1
ATOM 1414 N N . GLU A 1 188 ? -13.186 -15.922 7.402 1.00 97.50 188 GLU A N 1
ATOM 1415 C CA . GLU A 1 188 ? -14.382 -16.576 7.945 1.00 97.50 188 GLU A CA 1
ATOM 1416 C C . GLU A 1 188 ? -15.612 -15.662 7.844 1.00 97.50 188 GLU A C 1
ATOM 1418 O O . GLU A 1 188 ? -16.659 -16.081 7.341 1.00 97.50 188 GLU A O 1
ATOM 1423 N N . GLN A 1 189 ? -15.479 -14.381 8.204 1.00 98.25 189 GLN A N 1
ATOM 1424 C CA . GLN A 1 189 ? -16.558 -13.394 8.058 1.00 98.25 189 GLN A CA 1
ATOM 1425 C C . GLN A 1 189 ? -16.884 -13.079 6.587 1.00 98.25 189 GLN A C 1
ATOM 1427 O O . GLN A 1 189 ? -18.044 -12.813 6.244 1.00 98.25 189 GLN A O 1
ATOM 1432 N N . ALA A 1 190 ? -15.924 -13.246 5.674 1.00 98.00 190 ALA A N 1
ATOM 1433 C CA . ALA A 1 190 ? -16.161 -13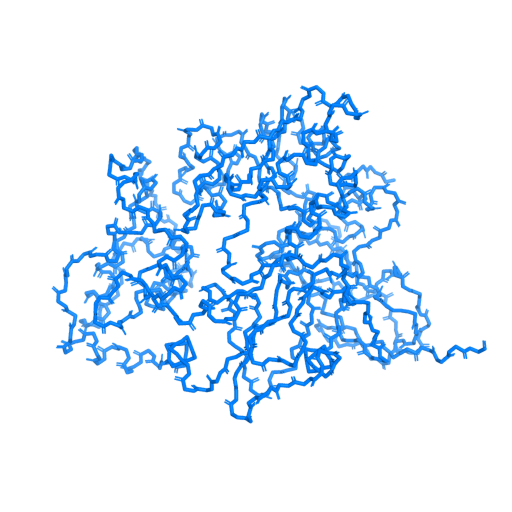.261 4.227 1.00 98.00 190 ALA A CA 1
ATOM 1434 C C . ALA A 1 190 ? -16.847 -14.546 3.712 1.00 98.00 190 ALA A C 1
ATOM 1436 O O . ALA A 1 190 ? -17.057 -14.712 2.510 1.00 98.00 190 ALA A O 1
ATOM 1437 N N . GLY A 1 191 ? -17.265 -15.443 4.609 1.00 97.69 191 GLY A N 1
ATOM 1438 C CA . GLY A 1 191 ? -17.973 -16.682 4.286 1.00 97.69 191 GLY A CA 1
ATOM 1439 C C . GLY A 1 191 ? -17.052 -17.855 3.950 1.00 97.69 191 GLY A C 1
ATOM 1440 O O . GLY A 1 191 ? -17.531 -18.871 3.452 1.00 97.69 191 GLY A O 1
ATOM 1441 N N . GLY A 1 192 ? -15.753 -17.723 4.228 1.00 97.31 192 GLY A N 1
ATOM 1442 C CA . GLY A 1 192 ? -14.745 -18.753 4.019 1.00 97.31 192 GLY A CA 1
ATOM 1443 C C . GLY A 1 192 ? -14.187 -18.811 2.595 1.00 97.31 192 GLY A C 1
ATOM 1444 O O . GLY A 1 192 ? -14.715 -18.225 1.643 1.00 97.31 192 GLY A O 1
ATOM 1445 N N . CYS A 1 193 ? -13.083 -19.545 2.459 1.00 97.38 193 CYS A N 1
ATOM 1446 C CA . CYS A 1 193 ? -12.439 -19.814 1.178 1.00 97.38 193 CYS A CA 1
ATOM 1447 C C . CYS A 1 193 ? -13.237 -20.858 0.380 1.00 97.38 193 CYS A C 1
ATOM 1449 O O . CYS A 1 193 ? -13.604 -21.906 0.908 1.00 97.38 193 CYS A O 1
ATOM 1451 N N . THR A 1 194 ? -13.452 -20.616 -0.913 1.00 97.69 194 THR A N 1
ATOM 1452 C CA . THR A 1 194 ? -14.216 -21.518 -1.800 1.00 97.69 194 THR A CA 1
ATOM 1453 C C . THR A 1 194 ? -13.379 -22.651 -2.389 1.00 97.69 194 THR A C 1
ATOM 1455 O O . THR A 1 194 ? -13.917 -23.553 -3.028 1.00 97.69 194 THR A O 1
ATOM 1458 N N . VAL A 1 195 ? -12.062 -22.638 -2.166 1.00 96.56 195 VAL A N 1
ATOM 1459 C CA . VAL A 1 195 ? -11.140 -23.693 -2.602 1.00 96.56 195 VAL A CA 1
ATOM 1460 C C . VAL A 1 195 ? -10.310 -24.198 -1.425 1.00 96.56 195 VAL A C 1
ATOM 1462 O O . VAL A 1 195 ? -9.821 -23.422 -0.603 1.00 96.56 195 VAL A O 1
ATOM 1465 N N . ARG A 1 196 ? -10.139 -25.523 -1.345 1.00 92.62 196 ARG A N 1
ATOM 1466 C CA . ARG A 1 196 ? -9.455 -26.175 -0.220 1.00 92.62 196 ARG A CA 1
ATOM 1467 C C . ARG A 1 196 ? -7.967 -25.830 -0.177 1.00 92.62 196 ARG A C 1
ATOM 1469 O O . ARG A 1 196 ? -7.480 -25.354 0.840 1.00 92.62 196 ARG A O 1
ATOM 1476 N N . GLU A 1 197 ? -7.253 -26.048 -1.279 1.00 95.00 197 GLU A N 1
ATOM 1477 C CA . GLU A 1 197 ? -5.827 -25.731 -1.382 1.00 95.00 197 GLU A CA 1
ATOM 1478 C C . GLU A 1 197 ? -5.629 -24.318 -1.928 1.00 95.00 197 GLU A C 1
ATOM 1480 O O . GLU A 1 197 ? -5.696 -24.078 -3.137 1.00 95.00 197 GLU A O 1
ATOM 1485 N N . HIS A 1 198 ? -5.376 -23.376 -1.025 1.00 96.00 198 HIS A N 1
ATOM 1486 C CA . HIS A 1 198 ? -5.186 -21.970 -1.360 1.00 96.00 198 HIS A CA 1
ATOM 1487 C C . HIS A 1 198 ? -3.943 -21.369 -0.707 1.00 96.00 198 HIS A C 1
ATOM 1489 O O . HIS A 1 198 ? -3.285 -21.958 0.159 1.00 96.00 198 HIS A O 1
ATOM 1495 N N . ARG A 1 199 ? -3.631 -20.156 -1.156 1.00 97.12 199 ARG A N 1
ATOM 1496 C CA . ARG A 1 199 ? -2.749 -19.213 -0.484 1.00 97.12 199 ARG A CA 1
ATOM 1497 C C . ARG A 1 199 ? -3.417 -17.855 -0.390 1.00 97.12 199 ARG A C 1
ATOM 1499 O O . ARG A 1 199 ? -4.260 -17.510 -1.219 1.00 97.12 199 ARG A O 1
ATOM 1506 N N . VAL A 1 200 ? -2.992 -17.091 0.605 1.00 97.50 200 VAL A N 1
ATOM 1507 C CA . VAL A 1 200 ? -3.496 -15.749 0.877 1.00 97.50 200 VAL A CA 1
ATOM 1508 C C . VAL A 1 200 ? -2.400 -14.738 0.565 1.00 97.50 200 VAL A C 1
ATOM 1510 O O . VAL A 1 200 ? -1.249 -14.935 0.947 1.00 97.50 200 VAL A O 1
ATOM 1513 N N . PHE A 1 201 ? -2.748 -13.660 -0.128 1.00 97.00 201 PHE A N 1
ATOM 1514 C CA . PHE A 1 201 ? -1.898 -12.489 -0.302 1.00 97.00 201 PHE A CA 1
ATOM 1515 C C . PHE A 1 201 ? -2.424 -11.341 0.555 1.00 97.00 201 PHE A C 1
ATOM 1517 O O . PHE A 1 201 ? -3.610 -11.015 0.494 1.00 97.00 201 PHE A O 1
ATOM 1524 N N . LEU A 1 202 ? -1.530 -10.689 1.298 1.00 94.88 202 LEU A N 1
ATOM 1525 C CA . LEU A 1 202 ? -1.791 -9.390 1.914 1.00 94.88 202 LEU A CA 1
ATOM 1526 C C . LEU A 1 202 ? -1.375 -8.263 0.975 1.00 94.88 202 LEU A C 1
ATOM 1528 O O . LEU A 1 202 ? -0.220 -8.187 0.557 1.00 94.88 202 LEU A O 1
ATOM 1532 N N . GLY A 1 203 ? -2.304 -7.359 0.682 1.00 92.50 203 GLY A N 1
ATOM 1533 C CA . GLY A 1 203 ? -2.165 -6.314 -0.325 1.00 92.50 203 GLY A CA 1
ATOM 1534 C C . GLY A 1 203 ? -2.818 -6.723 -1.643 1.00 92.50 203 GLY A C 1
ATOM 1535 O O . GLY A 1 203 ? -3.921 -7.260 -1.654 1.00 92.50 203 GLY A O 1
ATOM 1536 N N . GLY A 1 204 ? -2.150 -6.425 -2.754 1.00 93.31 204 GLY A N 1
ATOM 1537 C CA . GLY A 1 204 ? -2.635 -6.735 -4.096 1.00 93.31 204 GLY A CA 1
ATOM 1538 C C . GLY A 1 204 ? -1.888 -7.883 -4.783 1.00 93.31 204 GLY A C 1
ATOM 1539 O O . GLY A 1 204 ? -0.898 -8.388 -4.254 1.00 93.31 204 GLY A O 1
ATOM 1540 N N . PRO A 1 205 ? -2.322 -8.311 -5.979 1.00 94.12 205 PRO A N 1
ATOM 1541 C CA . PRO A 1 205 ? -1.729 -9.452 -6.672 1.00 94.12 205 PRO A CA 1
ATOM 1542 C C . PRO A 1 205 ? -0.339 -9.157 -7.254 1.00 94.12 205 PRO A C 1
ATOM 1544 O O . PRO A 1 205 ? 0.389 -10.091 -7.588 1.00 94.12 205 PRO A O 1
ATOM 1547 N N . MET A 1 206 ? 0.042 -7.884 -7.399 1.00 94.38 206 MET A N 1
ATOM 1548 C CA . MET A 1 206 ? 1.324 -7.505 -7.990 1.00 94.38 206 MET A CA 1
ATOM 1549 C C . MET A 1 206 ? 2.385 -7.269 -6.920 1.00 94.38 206 MET A C 1
ATOM 1551 O O . MET A 1 206 ? 3.483 -7.813 -7.025 1.00 94.38 206 MET A O 1
ATOM 1555 N N . MET A 1 207 ? 2.076 -6.472 -5.895 1.00 91.75 207 MET A N 1
ATOM 1556 C CA . MET A 1 207 ? 3.038 -6.084 -4.851 1.00 91.75 207 MET A CA 1
ATOM 1557 C C . MET A 1 207 ? 2.754 -6.693 -3.474 1.00 91.75 207 MET A C 1
ATOM 1559 O O . MET A 1 207 ? 3.520 -6.448 -2.543 1.00 91.75 207 MET A O 1
ATOM 1563 N N . GLY A 1 208 ? 1.678 -7.467 -3.325 1.00 92.19 208 GLY A N 1
ATOM 1564 C CA . GLY A 1 208 ? 1.312 -8.083 -2.055 1.00 92.19 208 GLY A CA 1
ATOM 1565 C C . GLY A 1 208 ? 2.262 -9.190 -1.599 1.00 92.19 208 GLY A C 1
ATOM 1566 O O . GLY A 1 208 ? 3.009 -9.783 -2.383 1.00 92.19 208 GLY A O 1
ATOM 1567 N N . THR A 1 209 ? 2.198 -9.478 -0.303 1.00 92.56 209 THR A N 1
ATOM 1568 C CA . THR A 1 209 ? 2.988 -10.518 0.357 1.00 92.56 209 THR A CA 1
ATOM 1569 C C . THR A 1 209 ? 2.193 -11.812 0.404 1.00 92.56 209 THR A C 1
ATOM 1571 O O . THR A 1 209 ? 1.081 -11.830 0.927 1.00 92.56 209 THR A O 1
ATOM 1574 N N . LEU A 1 210 ? 2.774 -12.893 -0.116 1.00 95.25 210 LEU A N 1
ATOM 1575 C CA . LEU A 1 210 ? 2.244 -14.243 0.047 1.00 95.25 210 LEU A CA 1
ATOM 1576 C C . LEU A 1 210 ? 2.401 -14.674 1.510 1.00 95.25 210 LEU A C 1
ATOM 1578 O O . LEU A 1 210 ? 3.516 -14.652 2.026 1.00 95.25 210 LEU A O 1
ATOM 1582 N N . LEU A 1 211 ? 1.304 -15.078 2.143 1.00 94.75 211 LEU A N 1
ATOM 1583 C CA . LEU A 1 211 ? 1.310 -15.651 3.484 1.00 94.75 211 LEU A CA 1
ATOM 1584 C C . LEU A 1 211 ? 1.625 -17.145 3.446 1.00 94.75 211 LEU A C 1
ATOM 1586 O O . LEU A 1 211 ? 1.118 -17.890 2.596 1.00 94.75 211 LEU A O 1
ATOM 1590 N N . HIS A 1 212 ? 2.414 -17.585 4.416 1.00 88.69 212 HIS A N 1
ATOM 1591 C CA . HIS A 1 212 ? 2.613 -18.986 4.738 1.00 88.69 212 HIS A CA 1
ATOM 1592 C C . HIS A 1 212 ? 1.540 -19.472 5.725 1.00 88.69 212 HIS A C 1
ATOM 1594 O O . HIS A 1 212 ? 1.047 -18.690 6.535 1.00 88.69 212 HIS A O 1
ATOM 1600 N N . PRO A 1 213 ? 1.175 -20.769 5.712 1.00 80.69 213 PRO A N 1
ATOM 1601 C CA . PRO A 1 213 ? 0.159 -21.309 6.622 1.00 80.69 213 PRO A CA 1
ATOM 1602 C C . PRO A 1 213 ? 0.459 -21.125 8.117 1.00 80.69 213 PRO A C 1
ATOM 1604 O O . PRO A 1 213 ? -0.452 -21.219 8.929 1.00 80.69 213 PRO A O 1
ATOM 1607 N N . GLN A 1 214 ? 1.727 -20.920 8.483 1.00 84.56 214 GLN A N 1
ATOM 1608 C CA . GLN A 1 214 ? 2.161 -20.709 9.866 1.00 84.56 214 GLN A CA 1
ATOM 1609 C C . GLN A 1 214 ? 2.153 -19.231 10.283 1.00 84.56 214 GLN A C 1
ATOM 1611 O O . GLN A 1 214 ? 2.422 -18.936 11.446 1.00 84.56 214 GLN A O 1
ATOM 1616 N N . ASP A 1 215 ? 1.892 -18.310 9.353 1.00 89.06 215 ASP A N 1
ATOM 1617 C CA . ASP A 1 215 ? 1.919 -16.883 9.642 1.00 89.06 215 ASP A CA 1
ATOM 1618 C C . ASP A 1 215 ? 0.696 -16.494 10.481 1.00 89.06 215 ASP A C 1
ATOM 1620 O O . ASP A 1 215 ? -0.446 -16.616 10.035 1.00 89.06 215 ASP A O 1
ATOM 1624 N N . ASP A 1 216 ? 0.935 -15.947 11.673 1.00 88.75 216 ASP A N 1
ATOM 1625 C CA . ASP A 1 216 ? -0.094 -15.302 12.502 1.00 88.75 216 ASP A CA 1
ATOM 1626 C C . ASP A 1 216 ? -0.375 -13.880 11.983 1.00 88.75 216 ASP A C 1
ATOM 1628 O O . ASP A 1 216 ? -0.039 -12.856 12.591 1.00 88.75 216 ASP A O 1
ATOM 1632 N N . ALA A 1 217 ? -0.878 -13.827 10.751 1.00 94.81 217 ALA A N 1
ATOM 1633 C CA . ALA A 1 217 ? -1.075 -12.598 10.009 1.00 94.81 217 ALA A CA 1
ATOM 1634 C C . ALA A 1 217 ? -2.332 -11.855 10.474 1.00 94.81 217 ALA A C 1
ATOM 1636 O O . ALA A 1 217 ? -3.420 -12.422 10.589 1.00 94.81 217 ALA A O 1
ATOM 1637 N N . VAL A 1 218 ? -2.192 -10.543 10.651 1.00 96.62 218 VAL A N 1
ATOM 1638 C CA . VAL A 1 218 ? -3.270 -9.645 11.076 1.00 96.62 218 VAL A CA 1
ATOM 1639 C C . VAL A 1 218 ? -3.443 -8.488 10.102 1.00 96.62 218 VAL A C 1
ATOM 1641 O O . VAL A 1 218 ? -2.509 -8.091 9.397 1.00 96.62 218 VAL A O 1
ATOM 1644 N N . VAL A 1 219 ? -4.633 -7.895 10.090 1.00 96.44 219 VAL A N 1
ATOM 1645 C CA . VAL A 1 219 ? -4.892 -6.655 9.358 1.00 96.44 219 VAL A CA 1
ATOM 1646 C C . VAL A 1 219 ? -4.153 -5.499 10.028 1.00 96.44 219 VAL A C 1
ATOM 1648 O O . VAL A 1 219 ? -4.385 -5.176 11.187 1.00 96.44 219 VAL A O 1
ATOM 1651 N N . THR A 1 220 ? -3.264 -4.837 9.294 1.00 94.69 220 THR A N 1
ATOM 1652 C CA . THR A 1 220 ? -2.521 -3.661 9.772 1.00 94.69 220 THR A CA 1
ATOM 1653 C C . THR A 1 220 ? -3.025 -2.378 9.120 1.00 94.69 220 THR A C 1
ATOM 1655 O O . THR A 1 220 ? -3.741 -2.405 8.117 1.00 94.69 220 THR A O 1
ATOM 1658 N N . LYS A 1 221 ? -2.567 -1.221 9.615 1.00 93.12 221 LYS A N 1
ATOM 1659 C CA . LYS A 1 221 ? -2.837 0.101 9.018 1.00 93.12 221 LYS A CA 1
ATOM 1660 C C . LYS A 1 221 ? -2.406 0.244 7.554 1.00 93.12 221 LYS A C 1
ATOM 1662 O O . LYS A 1 221 ? -2.796 1.224 6.926 1.00 93.12 221 LYS A O 1
ATOM 1667 N N . THR A 1 222 ? -1.613 -0.679 7.011 1.00 90.50 222 THR A N 1
ATOM 1668 C CA . THR A 1 222 ? -1.120 -0.660 5.624 1.00 90.50 222 THR A CA 1
ATOM 1669 C C . THR A 1 222 ? -1.760 -1.735 4.738 1.00 90.50 222 THR A C 1
ATOM 1671 O O . THR A 1 222 ? -1.470 -1.798 3.545 1.00 90.50 222 THR A O 1
ATOM 1674 N N . CYS A 1 223 ? -2.658 -2.564 5.281 1.00 91.44 223 CYS A N 1
ATOM 1675 C CA . CYS A 1 223 ? -3.286 -3.670 4.561 1.00 91.44 223 CYS A CA 1
ATOM 1676 C C . CYS A 1 223 ? -4.398 -3.183 3.613 1.00 91.44 223 CYS A C 1
ATOM 1678 O O . CYS A 1 223 ? -5.504 -2.882 4.048 1.00 91.44 223 CYS A O 1
ATOM 1680 N N . GLY A 1 224 ? -4.123 -3.036 2.314 1.00 91.56 224 GLY A N 1
ATOM 1681 C CA . GLY A 1 224 ? -5.138 -2.626 1.322 1.00 91.56 224 GLY A CA 1
ATOM 1682 C C . GLY A 1 224 ? -6.110 -3.738 0.901 1.00 91.56 224 GLY A C 1
ATOM 1683 O O . GLY A 1 224 ? -7.239 -3.449 0.498 1.00 91.56 224 GLY A O 1
ATOM 1684 N N . GLY A 1 225 ? -5.696 -5.001 1.027 1.00 96.00 225 GLY A N 1
ATOM 1685 C CA . GLY A 1 225 ? -6.502 -6.145 0.618 1.00 96.00 225 GLY A CA 1
ATOM 1686 C C . GLY A 1 225 ? -6.036 -7.482 1.184 1.00 96.00 225 GLY A C 1
ATOM 1687 O O . GLY A 1 225 ? -4.903 -7.616 1.641 1.00 96.00 225 GLY A O 1
ATOM 1688 N N . VAL A 1 226 ? -6.936 -8.460 1.139 1.00 97.94 226 VAL A N 1
ATOM 1689 C CA . VAL A 1 226 ? -6.716 -9.871 1.458 1.00 97.94 226 VAL A CA 1
ATOM 1690 C C . VAL A 1 226 ? -7.250 -10.679 0.281 1.00 97.94 226 VAL A C 1
ATOM 1692 O O . VAL A 1 226 ? -8.453 -10.705 0.025 1.00 97.94 226 VAL A O 1
ATOM 1695 N N . LEU A 1 227 ? -6.348 -11.303 -0.470 1.00 98.19 227 LEU A N 1
ATOM 1696 C CA . LEU A 1 227 ? -6.685 -11.994 -1.713 1.00 98.19 227 LEU A CA 1
ATOM 1697 C C . LEU A 1 227 ? -6.411 -13.487 -1.587 1.00 98.19 227 LEU A C 1
ATOM 1699 O O . LEU A 1 227 ? -5.310 -13.878 -1.206 1.00 98.19 227 LEU A O 1
ATOM 1703 N N . VAL A 1 228 ? -7.386 -14.319 -1.941 1.00 98.19 228 VAL A N 1
ATOM 1704 C CA . VAL A 1 228 ? -7.261 -15.782 -1.881 1.00 98.19 228 VAL A CA 1
ATOM 1705 C C . VAL A 1 228 ? -7.111 -16.349 -3.287 1.00 98.19 228 VAL A C 1
ATOM 1707 O O . VAL A 1 228 ? -7.981 -16.151 -4.130 1.00 98.19 228 VAL A O 1
ATOM 1710 N N . PHE A 1 229 ? -6.045 -17.104 -3.541 1.00 98.00 229 PHE A N 1
ATOM 1711 C CA . PHE A 1 229 ? -5.843 -17.789 -4.821 1.00 98.00 229 PHE A CA 1
ATOM 1712 C C . PHE A 1 229 ? -5.611 -19.289 -4.619 1.00 98.00 229 PHE A C 1
ATOM 1714 O O . PHE A 1 229 ? -5.027 -19.679 -3.603 1.00 98.00 229 PHE A O 1
ATOM 1721 N N . PRO A 1 230 ? -5.996 -20.146 -5.583 1.00 97.25 230 PRO A N 1
ATOM 1722 C CA . PRO A 1 230 ? -5.637 -21.560 -5.553 1.00 97.25 230 PRO A CA 1
ATOM 1723 C C . PRO A 1 230 ? -4.118 -21.745 -5.461 1.00 97.25 230 PRO A C 1
ATOM 1725 O O . PRO A 1 230 ? -3.367 -20.982 -6.069 1.00 97.25 230 PRO A O 1
ATOM 1728 N N . ALA A 1 231 ? -3.645 -22.790 -4.779 1.00 95.56 231 ALA A N 1
ATOM 1729 C CA . ALA A 1 231 ? -2.207 -23.072 -4.673 1.00 95.56 231 ALA A CA 1
ATOM 1730 C C . ALA A 1 231 ? -1.535 -23.245 -6.054 1.00 95.56 231 ALA A C 1
ATOM 1732 O O . ALA A 1 231 ? -0.384 -22.872 -6.264 1.00 95.56 231 ALA A O 1
ATOM 1733 N N . ALA A 1 232 ? -2.288 -23.745 -7.037 1.00 95.69 232 ALA A N 1
ATOM 1734 C CA . ALA A 1 232 ? -1.831 -23.888 -8.413 1.00 95.69 232 ALA A CA 1
ATOM 1735 C C . ALA A 1 232 ? -1.841 -22.576 -9.223 1.00 95.69 232 ALA A C 1
ATOM 1737 O O . ALA A 1 232 ? -1.405 -22.593 -10.370 1.00 95.69 232 ALA A O 1
ATOM 1738 N N . HIS A 1 233 ? -2.326 -21.452 -8.693 1.00 96.94 233 HIS A N 1
ATOM 1739 C CA . HIS A 1 233 ? -2.442 -20.197 -9.438 1.00 96.94 233 HIS A CA 1
ATOM 1740 C C . HIS A 1 233 ? -1.073 -19.646 -9.872 1.00 96.94 233 HIS A C 1
ATOM 1742 O O . HIS A 1 233 ? -0.069 -19.816 -9.178 1.00 96.94 233 HIS A O 1
ATOM 1748 N N . VAL A 1 234 ? -1.012 -18.943 -11.012 1.00 93.19 234 VAL A N 1
ATOM 1749 C CA . VAL A 1 234 ? 0.257 -18.429 -11.567 1.00 93.19 234 VAL A CA 1
ATOM 1750 C C . VAL A 1 234 ? 1.002 -17.515 -10.590 1.00 93.19 234 VAL A C 1
ATOM 1752 O O . VAL A 1 234 ? 2.219 -17.635 -10.460 1.00 93.19 234 VAL A O 1
ATOM 1755 N N . LEU A 1 235 ? 0.273 -16.664 -9.863 1.00 95.50 235 LEU A N 1
ATOM 1756 C CA . LEU A 1 235 ? 0.840 -15.767 -8.852 1.00 95.50 235 LEU A CA 1
ATOM 1757 C C . LEU A 1 235 ? 1.473 -16.534 -7.688 1.00 95.50 235 LEU A C 1
ATOM 1759 O O . LEU A 1 235 ? 2.568 -16.185 -7.256 1.00 95.50 235 LEU A O 1
ATOM 1763 N N . VAL A 1 236 ? 0.817 -17.602 -7.222 1.00 95.75 236 VAL A N 1
ATOM 1764 C CA . VAL A 1 236 ? 1.321 -18.442 -6.127 1.00 95.75 236 VAL A CA 1
ATOM 1765 C C . VAL A 1 236 ? 2.586 -19.169 -6.565 1.00 95.75 236 VAL A C 1
ATOM 1767 O O . VAL A 1 236 ? 3.627 -19.027 -5.930 1.00 95.75 236 VAL A O 1
ATOM 1770 N N . ARG A 1 237 ? 2.541 -19.857 -7.714 1.00 93.31 237 ARG A N 1
ATOM 1771 C CA . ARG A 1 237 ? 3.697 -20.604 -8.235 1.00 93.31 237 ARG A CA 1
ATOM 1772 C C . ARG A 1 237 ? 4.920 -19.721 -8.472 1.00 93.31 237 ARG A C 1
ATOM 1774 O O . ARG A 1 237 ? 6.041 -20.186 -8.296 1.00 93.31 237 ARG A O 1
ATOM 1781 N N . GLN A 1 238 ? 4.723 -18.476 -8.914 1.00 92.06 238 GLN A N 1
ATOM 1782 C CA . GLN A 1 238 ? 5.826 -17.528 -9.093 1.00 92.06 238 GLN A CA 1
ATOM 1783 C C . GLN A 1 238 ? 6.376 -17.032 -7.753 1.00 92.06 238 GLN A C 1
ATOM 1785 O O . GLN A 1 238 ? 7.593 -16.983 -7.584 1.00 92.06 238 GLN A O 1
ATOM 1790 N N . ALA A 1 239 ? 5.504 -16.706 -6.797 1.00 92.81 239 ALA A N 1
ATOM 1791 C CA . ALA A 1 239 ? 5.909 -16.224 -5.479 1.00 92.81 239 ALA A CA 1
ATOM 1792 C C . ALA A 1 239 ? 6.648 -17.289 -4.647 1.00 92.81 239 ALA A C 1
ATOM 1794 O O . ALA A 1 239 ? 7.599 -16.953 -3.946 1.00 92.81 239 ALA A O 1
ATOM 1795 N N . GLU A 1 240 ? 6.260 -18.563 -4.756 1.00 92.88 240 GLU A N 1
ATOM 1796 C CA . GLU A 1 240 ? 6.896 -19.681 -4.040 1.00 92.88 240 GLU A CA 1
ATOM 1797 C C . GLU A 1 240 ? 8.184 -20.190 -4.715 1.00 92.88 240 GLU A C 1
ATOM 1799 O O . GLU A 1 240 ? 8.890 -21.021 -4.143 1.00 92.88 240 GLU A O 1
ATOM 1804 N N . LEU A 1 241 ? 8.519 -19.727 -5.926 1.00 92.12 241 LEU A N 1
ATOM 1805 C CA . LEU A 1 241 ? 9.642 -20.270 -6.689 1.00 92.12 241 LEU A CA 1
ATOM 1806 C C . LEU A 1 241 ? 10.996 -19.931 -6.032 1.00 92.12 241 LEU A C 1
ATOM 1808 O O . LEU A 1 241 ? 11.396 -18.763 -6.021 1.00 92.12 241 LEU A O 1
ATOM 1812 N N . PRO A 1 242 ? 11.779 -20.928 -5.569 1.00 94.88 242 PRO A N 1
ATOM 1813 C CA . PRO A 1 242 ? 13.047 -20.654 -4.904 1.00 94.88 242 PRO A CA 1
ATOM 1814 C C . PRO A 1 242 ? 14.062 -19.990 -5.840 1.00 94.88 242 PRO A C 1
ATOM 1816 O O . PRO A 1 242 ? 14.196 -20.373 -7.009 1.00 94.88 242 PRO A O 1
ATOM 1819 N N . LEU A 1 243 ? 14.868 -19.062 -5.311 1.00 94.00 243 LEU A N 1
ATOM 1820 C CA . LEU A 1 243 ? 15.907 -18.370 -6.088 1.00 94.00 243 LEU A CA 1
ATOM 1821 C C . LEU A 1 243 ? 16.902 -19.345 -6.741 1.00 94.00 243 LEU A C 1
ATOM 1823 O O . LEU A 1 243 ? 17.326 -19.120 -7.873 1.00 94.00 243 LEU A O 1
ATOM 1827 N N . ALA A 1 244 ? 17.233 -20.464 -6.092 1.00 94.94 244 ALA A N 1
ATOM 1828 C CA . ALA A 1 244 ? 18.097 -21.491 -6.679 1.00 94.94 244 ALA A CA 1
ATOM 1829 C C . ALA A 1 244 ? 17.497 -22.092 -7.967 1.00 94.94 244 ALA A C 1
ATOM 1831 O O . ALA A 1 244 ? 18.176 -22.188 -8.992 1.00 94.94 244 ALA A O 1
ATOM 1832 N N . HIS A 1 245 ? 16.200 -22.418 -7.954 1.00 95.12 245 HIS A N 1
ATOM 1833 C CA . HIS A 1 245 ? 15.485 -22.897 -9.141 1.00 95.12 245 HIS A CA 1
ATOM 1834 C C . HIS A 1 245 ? 15.371 -21.799 -10.199 1.00 95.12 245 HIS A C 1
ATOM 1836 O O . HIS A 1 245 ? 15.576 -22.056 -11.388 1.00 95.12 245 HIS A O 1
ATOM 1842 N N . MET A 1 246 ? 15.119 -20.558 -9.775 1.00 95.56 246 MET A N 1
ATOM 1843 C CA . MET A 1 246 ? 15.094 -19.412 -10.677 1.00 95.56 246 MET A CA 1
ATOM 1844 C C . MET A 1 246 ? 16.425 -19.218 -11.398 1.00 95.56 246 MET A C 1
ATOM 1846 O O . MET A 1 246 ? 16.432 -18.935 -12.595 1.00 95.56 246 MET A O 1
ATOM 1850 N N . ARG A 1 247 ? 17.550 -19.423 -10.710 1.00 96.00 247 ARG A N 1
ATOM 1851 C CA . ARG A 1 247 ? 18.888 -19.323 -11.298 1.00 96.00 247 ARG A CA 1
ATOM 1852 C C . ARG A 1 247 ? 19.121 -20.377 -12.370 1.00 96.00 247 ARG A C 1
ATOM 1854 O O . ARG A 1 247 ? 19.619 -20.045 -13.444 1.00 96.00 247 ARG A O 1
ATOM 1861 N N . ASN A 1 248 ? 18.717 -21.619 -12.118 1.00 95.06 248 ASN A N 1
ATOM 1862 C CA . ASN A 1 248 ? 18.818 -22.693 -13.107 1.00 95.06 248 ASN A CA 1
ATOM 1863 C C . ASN A 1 248 ? 17.951 -22.403 -14.340 1.00 95.06 248 ASN A C 1
ATOM 1865 O O . ASN A 1 248 ? 18.434 -22.511 -15.467 1.00 95.06 248 ASN A O 1
ATOM 1869 N N . ARG A 1 249 ? 16.714 -21.925 -14.143 1.00 94.88 249 ARG A N 1
ATOM 1870 C CA . ARG A 1 249 ? 15.851 -21.478 -15.249 1.00 94.88 249 ARG A CA 1
ATOM 1871 C C . ARG A 1 249 ? 16.459 -20.303 -16.010 1.00 94.88 249 ARG A C 1
ATOM 1873 O O . ARG A 1 249 ? 16.416 -20.291 -17.232 1.00 94.88 249 ARG A O 1
ATOM 1880 N N . ALA A 1 250 ? 17.055 -19.334 -15.318 1.00 95.88 250 ALA A N 1
ATOM 1881 C CA . ALA A 1 250 ? 17.700 -18.195 -15.960 1.00 95.88 250 ALA A CA 1
ATOM 1882 C C . ALA A 1 250 ? 18.890 -18.628 -16.834 1.00 95.88 250 ALA A C 1
ATOM 1884 O O . ALA A 1 250 ? 18.999 -18.147 -17.958 1.00 95.88 250 ALA A O 1
ATOM 1885 N N . LYS A 1 251 ? 19.724 -19.571 -16.367 1.00 95.50 251 LYS A N 1
ATOM 1886 C CA . LYS A 1 251 ? 20.824 -20.157 -17.159 1.00 95.50 251 LYS A CA 1
ATOM 1887 C C . LYS A 1 251 ? 20.330 -20.862 -18.422 1.00 95.50 251 LYS A C 1
ATOM 1889 O O . LYS A 1 251 ? 20.944 -20.714 -19.469 1.00 95.50 251 LYS A O 1
ATOM 1894 N N . ALA A 1 252 ? 19.244 -21.626 -18.311 1.00 94.88 252 ALA A N 1
ATOM 1895 C CA . ALA A 1 252 ? 18.742 -22.450 -19.407 1.00 94.88 252 ALA A CA 1
ATOM 1896 C C . ALA A 1 252 ? 17.876 -21.676 -20.415 1.00 94.88 252 ALA A C 1
ATOM 1898 O O . ALA A 1 252 ? 17.877 -21.999 -21.596 1.00 94.88 252 ALA A O 1
ATOM 1899 N N . ALA A 1 253 ? 17.110 -20.684 -19.951 1.00 94.94 253 ALA A N 1
ATOM 1900 C CA . ALA A 1 253 ? 15.997 -20.124 -20.716 1.00 94.94 253 ALA A CA 1
ATOM 1901 C C . ALA A 1 253 ? 16.087 -18.611 -20.963 1.00 94.94 253 ALA A C 1
ATOM 1903 O O . ALA A 1 253 ? 15.356 -18.100 -21.806 1.00 94.94 253 ALA A O 1
ATOM 1904 N N . CYS A 1 254 ? 16.912 -17.849 -20.236 1.00 96.19 254 CYS A N 1
ATOM 1905 C CA . CYS A 1 254 ? 16.923 -16.395 -20.402 1.00 96.19 254 CYS A CA 1
ATOM 1906 C C . CYS A 1 254 ? 17.525 -15.981 -21.756 1.00 96.19 254 CYS A C 1
ATOM 1908 O O . CYS A 1 254 ? 18.736 -16.021 -21.939 1.00 96.19 254 CYS A O 1
ATOM 1910 N N . ILE A 1 255 ? 16.684 -15.475 -22.661 1.00 95.25 255 ILE A N 1
ATOM 1911 C CA . ILE A 1 255 ? 17.079 -15.031 -24.012 1.00 95.25 255 ILE A CA 1
ATOM 1912 C C . ILE A 1 255 ? 17.667 -13.609 -24.075 1.00 95.25 255 ILE A C 1
ATOM 1914 O O . ILE A 1 255 ? 17.877 -13.079 -25.159 1.00 95.25 255 ILE A O 1
ATOM 1918 N N . GLN A 1 256 ? 17.878 -12.951 -22.928 1.00 94.56 256 GLN A N 1
ATOM 1919 C CA . GLN A 1 256 ? 18.474 -11.605 -22.840 1.00 94.56 256 GLN A CA 1
ATOM 1920 C C . GLN A 1 256 ? 17.780 -10.521 -23.703 1.00 94.56 256 GLN A C 1
ATOM 1922 O O . GLN A 1 256 ? 18.396 -9.531 -24.083 1.00 94.56 256 GLN A O 1
ATOM 1927 N N . CYS A 1 257 ? 16.472 -10.648 -23.954 1.00 96.19 257 CYS A N 1
ATOM 1928 C CA . CYS A 1 257 ? 15.705 -9.774 -24.856 1.00 96.19 257 CYS A CA 1
ATOM 1929 C C . CYS A 1 257 ? 15.459 -8.333 -24.362 1.00 96.19 257 CYS A C 1
ATOM 1931 O O . CYS A 1 257 ? 14.794 -7.565 -25.048 1.00 96.19 257 CYS A O 1
ATOM 1933 N N . ARG A 1 258 ? 15.924 -7.964 -23.160 1.00 96.38 258 ARG A N 1
ATOM 1934 C CA . ARG A 1 258 ? 15.760 -6.633 -22.536 1.00 96.38 258 ARG A CA 1
ATOM 1935 C C . ARG A 1 258 ? 14.317 -6.167 -22.240 1.00 96.38 258 ARG A C 1
ATOM 1937 O O . ARG A 1 258 ? 14.149 -5.169 -21.542 1.00 96.38 258 ARG A O 1
ATOM 1944 N N . THR A 1 259 ? 13.268 -6.913 -22.595 1.00 97.25 259 THR A N 1
ATOM 1945 C CA . THR A 1 259 ? 11.857 -6.527 -22.349 1.00 97.25 259 THR A CA 1
ATOM 1946 C C . THR A 1 259 ? 11.562 -6.159 -20.885 1.00 97.25 259 THR A C 1
ATOM 1948 O O . THR A 1 259 ? 10.814 -5.222 -20.616 1.00 97.25 259 THR A O 1
ATOM 1951 N N . CYS A 1 260 ? 12.203 -6.826 -19.917 1.00 97.50 260 CYS A N 1
ATOM 1952 C CA . CYS A 1 260 ? 12.067 -6.507 -18.490 1.00 97.50 260 CYS A CA 1
ATOM 1953 C C . CYS A 1 260 ? 12.593 -5.115 -18.092 1.00 97.50 260 CYS A C 1
ATOM 1955 O O . CYS A 1 260 ? 12.170 -4.584 -17.068 1.00 97.50 260 CYS A O 1
ATOM 1957 N N . THR A 1 261 ? 13.496 -4.528 -18.879 1.00 97.62 261 THR A N 1
ATOM 1958 C CA . THR A 1 261 ? 13.950 -3.138 -18.741 1.00 97.62 261 THR A CA 1
ATOM 1959 C C . THR A 1 261 ? 13.090 -2.196 -19.552 1.00 97.62 261 THR A C 1
ATOM 1961 O O . THR A 1 261 ? 12.654 -1.184 -19.020 1.00 97.62 261 THR A O 1
ATOM 1964 N N . ASP A 1 262 ? 12.791 -2.541 -20.801 1.00 97.50 262 ASP A N 1
ATOM 1965 C CA . ASP A 1 262 ? 12.068 -1.637 -21.695 1.00 97.50 262 ASP A CA 1
ATOM 1966 C C . ASP A 1 262 ? 10.636 -1.341 -21.222 1.00 97.50 262 ASP A C 1
ATOM 1968 O O . ASP A 1 262 ? 10.125 -0.263 -21.513 1.00 97.50 262 ASP A O 1
ATOM 1972 N N . LEU A 1 263 ? 10.016 -2.251 -20.461 1.00 97.75 263 LEU A N 1
ATOM 1973 C CA . LEU A 1 263 ? 8.710 -2.052 -19.817 1.00 97.75 263 LEU A CA 1
ATOM 1974 C C . LEU A 1 263 ? 8.820 -1.624 -18.341 1.00 97.75 263 LEU A C 1
ATOM 1976 O O . LEU A 1 263 ? 7.803 -1.464 -17.669 1.00 97.75 263 LEU A O 1
ATOM 1980 N N . CYS A 1 264 ? 10.028 -1.463 -17.789 1.00 97.62 264 CYS A N 1
ATOM 1981 C CA . CYS A 1 264 ? 10.190 -1.095 -16.385 1.00 97.62 264 CYS A CA 1
ATOM 1982 C C . CYS A 1 264 ? 9.697 0.347 -16.150 1.00 97.62 264 CYS A C 1
ATOM 1984 O O . CYS A 1 264 ? 10.242 1.273 -16.753 1.00 97.62 264 CYS A O 1
ATOM 1986 N N . PRO A 1 265 ? 8.742 0.585 -15.230 1.00 96.00 265 PRO A N 1
ATOM 1987 C CA . PRO A 1 265 ? 8.198 1.926 -14.996 1.00 96.00 265 PRO A CA 1
ATOM 1988 C C . PRO A 1 265 ? 9.261 2.952 -14.585 1.00 96.00 265 PRO A C 1
ATOM 1990 O O . PRO A 1 265 ? 9.239 4.088 -15.045 1.00 96.00 265 PRO A O 1
ATOM 1993 N N . ARG A 1 266 ? 10.235 2.533 -13.767 1.00 95.88 266 ARG A N 1
ATOM 1994 C CA . ARG A 1 266 ? 11.374 3.363 -13.344 1.00 95.88 266 ARG A CA 1
ATOM 1995 C C . ARG A 1 266 ? 12.285 3.707 -14.524 1.00 95.88 266 ARG A C 1
ATOM 1997 O O . ARG A 1 266 ? 12.618 4.872 -14.704 1.00 95.88 266 ARG A O 1
ATOM 2004 N N . TYR A 1 267 ? 12.606 2.730 -15.374 1.00 96.81 267 TYR A N 1
ATOM 2005 C CA . TYR A 1 267 ? 13.380 2.975 -16.597 1.00 96.81 267 TYR A CA 1
ATOM 2006 C C . TYR A 1 267 ? 12.672 3.971 -17.524 1.00 96.81 267 TYR A C 1
ATOM 2008 O O . TYR A 1 267 ? 13.274 4.922 -18.012 1.00 96.81 267 TYR A O 1
ATOM 2016 N N . LEU A 1 268 ? 11.358 3.813 -17.703 1.00 96.62 268 LEU A N 1
ATOM 2017 C CA . LEU A 1 268 ? 10.551 4.723 -18.514 1.00 96.62 268 LEU A CA 1
ATOM 2018 C C . LEU A 1 268 ? 10.468 6.147 -17.937 1.00 96.62 268 LEU A C 1
ATOM 2020 O O . LEU A 1 268 ? 10.235 7.086 -18.695 1.00 96.62 268 LEU A O 1
ATOM 2024 N N . LEU A 1 269 ? 10.688 6.322 -16.632 1.00 95.88 269 LEU A N 1
ATOM 2025 C CA . LEU A 1 269 ? 10.796 7.624 -15.964 1.00 95.88 269 LEU A CA 1
ATOM 2026 C C . LEU A 1 269 ? 12.215 8.224 -16.010 1.00 95.88 269 LEU A C 1
ATOM 2028 O O . LEU A 1 269 ? 12.436 9.265 -15.400 1.00 95.88 269 LEU A O 1
ATOM 2032 N N . GLY A 1 270 ? 13.158 7.605 -16.730 1.00 95.38 270 GLY A N 1
ATOM 2033 C CA . GLY A 1 270 ? 14.534 8.099 -16.852 1.00 95.38 270 GLY A CA 1
ATOM 2034 C C . GLY A 1 270 ? 15.460 7.634 -15.727 1.00 95.38 270 GLY A C 1
ATOM 2035 O O . GLY A 1 270 ? 16.503 8.233 -15.491 1.00 95.38 270 GLY A O 1
ATOM 2036 N N . HIS A 1 271 ? 15.090 6.587 -14.980 1.00 95.75 271 HIS A N 1
ATOM 2037 C CA . HIS A 1 271 ? 15.987 6.010 -13.976 1.00 95.75 271 HIS A CA 1
ATOM 2038 C C . HIS A 1 271 ? 16.913 4.986 -14.638 1.00 95.75 271 HIS A C 1
ATOM 2040 O O . HIS A 1 271 ? 16.415 4.138 -15.386 1.00 95.75 271 HIS A O 1
ATOM 2046 N N . PRO A 1 272 ? 18.222 4.968 -14.320 1.00 95.12 272 PRO A N 1
ATOM 2047 C CA . PRO A 1 272 ? 19.189 4.040 -14.911 1.00 95.12 272 PRO A CA 1
ATOM 2048 C C . PRO A 1 272 ? 19.079 2.629 -14.300 1.00 95.12 272 PRO A C 1
ATOM 2050 O O . PRO A 1 272 ? 20.035 2.063 -13.774 1.00 95.12 272 PRO A O 1
ATOM 2053 N N . ILE A 1 273 ? 17.876 2.050 -14.336 1.00 95.50 273 ILE A N 1
ATOM 2054 C CA . ILE A 1 273 ? 17.587 0.696 -13.869 1.00 95.50 273 ILE A CA 1
ATOM 2055 C C . ILE A 1 273 ? 17.599 -0.295 -15.034 1.00 95.50 273 ILE A C 1
ATOM 2057 O O . ILE A 1 273 ? 16.902 -0.119 -16.033 1.00 95.50 273 ILE A O 1
ATOM 2061 N N . ALA A 1 274 ? 18.346 -1.391 -14.889 1.00 95.56 274 ALA A N 1
ATOM 2062 C CA . ALA A 1 274 ? 18.510 -2.377 -15.951 1.00 95.56 274 ALA A CA 1
ATOM 2063 C C . ALA A 1 274 ? 18.237 -3.821 -15.478 1.00 95.56 274 ALA A C 1
ATOM 2065 O O . ALA A 1 274 ? 19.167 -4.624 -15.419 1.00 95.56 274 ALA A O 1
ATOM 2066 N N . PRO A 1 275 ? 16.968 -4.213 -15.203 1.00 97.19 275 PRO A N 1
ATOM 2067 C CA . PRO A 1 275 ? 16.654 -5.578 -14.762 1.00 97.19 275 PRO A CA 1
ATOM 2068 C C . PRO A 1 275 ? 17.215 -6.705 -15.644 1.00 97.19 275 PRO A C 1
ATOM 2070 O O . PRO A 1 275 ? 17.531 -7.776 -15.132 1.00 97.19 275 PRO A O 1
ATOM 2073 N N . HIS A 1 276 ? 17.368 -6.490 -16.956 1.00 97.44 276 HIS A N 1
ATOM 2074 C CA . HIS A 1 276 ? 17.979 -7.483 -17.849 1.00 97.44 276 HIS A CA 1
ATOM 2075 C C . HIS A 1 276 ? 19.452 -7.770 -17.515 1.00 97.44 276 HIS A C 1
ATOM 2077 O O . HIS A 1 276 ? 19.870 -8.927 -17.565 1.00 97.44 276 HIS A O 1
ATOM 2083 N N . LEU A 1 277 ? 20.220 -6.753 -17.107 1.00 96.69 277 LEU A N 1
ATOM 2084 C CA . LEU A 1 277 ? 21.610 -6.916 -16.677 1.00 96.69 277 LEU A CA 1
ATOM 2085 C C . LEU A 1 277 ? 21.691 -7.645 -15.336 1.00 96.69 277 LEU A C 1
ATOM 2087 O O . LEU A 1 277 ? 22.527 -8.535 -15.186 1.00 96.69 277 LEU A O 1
ATOM 2091 N N . SER A 1 278 ? 20.766 -7.361 -14.415 1.00 96.75 278 SER A N 1
ATOM 2092 C CA . SER A 1 278 ? 20.638 -8.102 -13.155 1.00 96.75 278 SER A CA 1
ATOM 2093 C C . SER A 1 278 ? 20.339 -9.579 -13.396 1.00 96.75 278 SER A C 1
ATOM 2095 O O . SER A 1 278 ? 20.976 -10.445 -12.804 1.00 96.75 278 SER A O 1
ATOM 2097 N N . MET A 1 279 ? 19.441 -9.896 -14.335 1.00 97.31 279 MET A N 1
ATOM 2098 C CA . MET A 1 279 ? 19.182 -11.284 -14.732 1.00 97.31 279 MET A CA 1
ATOM 2099 C C . MET A 1 279 ? 20.415 -11.963 -15.338 1.00 97.31 279 MET A C 1
ATOM 2101 O O . MET A 1 279 ? 20.657 -13.141 -15.069 1.00 97.31 279 MET A O 1
ATOM 2105 N N . ARG A 1 280 ? 21.206 -11.238 -16.140 1.00 95.69 280 ARG A N 1
ATOM 2106 C CA . ARG A 1 280 ? 22.457 -11.747 -16.723 1.00 95.69 280 ARG A CA 1
ATOM 2107 C C . ARG A 1 280 ? 23.488 -12.078 -15.646 1.00 95.69 280 ARG A C 1
ATOM 2109 O O . ARG A 1 280 ? 24.030 -13.182 -15.649 1.00 95.69 280 ARG A O 1
ATOM 2116 N N . ALA A 1 281 ? 23.727 -11.148 -14.721 1.00 96.12 281 ALA A N 1
ATOM 2117 C CA . ALA A 1 281 ? 24.633 -11.349 -13.592 1.00 96.12 281 ALA A CA 1
ATOM 2118 C C . ALA A 1 281 ? 24.190 -12.549 -12.743 1.00 96.12 281 ALA A C 1
ATOM 2120 O O . ALA A 1 281 ? 24.987 -13.446 -12.468 1.00 96.12 281 ALA A O 1
ATO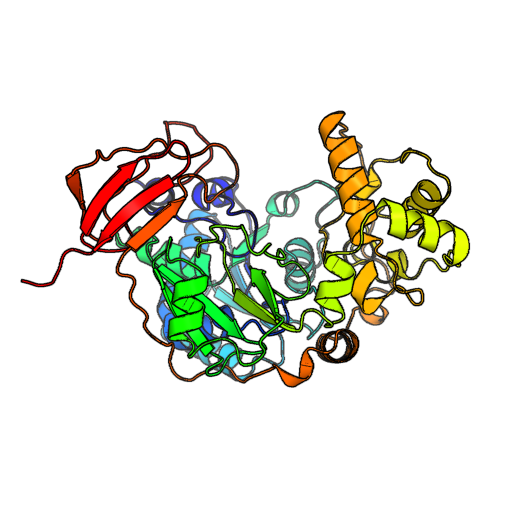M 2121 N N . PHE A 1 282 ? 22.892 -12.635 -12.450 1.00 96.62 282 PHE A N 1
ATOM 2122 C CA . PHE A 1 282 ? 22.302 -13.715 -11.665 1.00 96.62 282 PHE A CA 1
ATOM 2123 C C . PHE A 1 282 ? 22.488 -15.094 -12.305 1.00 96.62 282 PHE A C 1
ATOM 2125 O O . PHE A 1 282 ? 22.946 -16.034 -11.647 1.00 96.62 282 PHE A O 1
ATOM 2132 N N . ALA A 1 283 ? 22.205 -15.218 -13.606 1.00 96.12 283 ALA A N 1
ATOM 2133 C CA . ALA A 1 283 ? 22.421 -16.459 -14.348 1.00 96.12 283 ALA A CA 1
ATOM 2134 C C . ALA A 1 283 ? 23.899 -16.894 -14.302 1.00 96.12 283 ALA A C 1
ATOM 2136 O O . ALA A 1 283 ? 24.195 -18.069 -14.071 1.00 96.12 283 ALA A O 1
ATOM 2137 N N . MET A 1 284 ? 24.825 -15.938 -14.429 1.00 94.94 284 MET A N 1
ATOM 2138 C CA . MET A 1 284 ? 26.272 -16.176 -14.358 1.00 94.94 284 MET A CA 1
ATOM 2139 C C . MET A 1 284 ? 26.803 -16.376 -12.933 1.00 94.94 284 MET A C 1
ATOM 2141 O O . MET A 1 284 ? 27.949 -16.783 -12.772 1.00 94.94 284 MET A O 1
ATOM 2145 N N . GLY A 1 285 ? 26.000 -16.121 -11.895 1.00 94.19 285 GLY A N 1
ATOM 2146 C CA . GLY A 1 285 ? 26.474 -16.187 -10.514 1.00 94.19 285 GLY A CA 1
ATOM 2147 C C . GLY A 1 285 ? 27.379 -15.055 -10.084 1.00 94.19 285 GLY A C 1
ATOM 2148 O O . GLY A 1 285 ? 28.255 -15.285 -9.261 1.00 94.19 285 GLY A O 1
ATOM 2149 N N . ARG A 1 286 ? 27.213 -13.884 -10.687 1.00 94.06 286 ARG A N 1
ATOM 2150 C CA . ARG A 1 286 ? 28.011 -12.699 -10.399 1.00 94.06 286 ARG A CA 1
ATOM 2151 C C . ARG A 1 286 ? 27.212 -11.732 -9.544 1.00 94.06 286 ARG A C 1
ATOM 2153 O O . ARG A 1 286 ? 25.986 -11.673 -9.656 1.00 94.06 286 ARG A O 1
ATOM 2160 N N . ASP A 1 287 ? 27.918 -10.942 -8.754 1.00 90.25 287 ASP A N 1
ATOM 2161 C CA . ASP A 1 287 ? 27.326 -9.796 -8.081 1.00 90.25 287 ASP A CA 1
ATOM 2162 C C . ASP A 1 287 ? 27.048 -8.659 -9.067 1.00 90.25 287 ASP A C 1
ATOM 2164 O O . ASP A 1 287 ? 27.620 -8.589 -10.163 1.00 90.25 287 ASP A O 1
ATOM 2168 N N . MET A 1 288 ? 26.137 -7.771 -8.677 1.00 89.75 288 MET A N 1
ATOM 2169 C CA . MET A 1 288 ? 25.904 -6.532 -9.409 1.00 89.75 288 MET A CA 1
ATOM 2170 C C . MET A 1 288 ? 27.069 -5.574 -9.184 1.00 89.75 288 MET A C 1
ATOM 2172 O O . MET A 1 288 ? 27.485 -5.343 -8.054 1.00 89.75 288 MET A O 1
ATOM 2176 N N . GLN A 1 289 ? 27.578 -5.013 -10.277 1.00 79.25 289 GLN A N 1
ATOM 2177 C CA . GLN A 1 289 ? 28.671 -4.036 -10.249 1.00 79.25 289 GLN A CA 1
ATOM 2178 C C . GLN A 1 289 ? 28.164 -2.590 -10.188 1.00 79.25 289 GLN A C 1
ATOM 2180 O O . GLN A 1 289 ? 28.942 -1.677 -9.939 1.00 79.25 289 GLN A O 1
ATOM 2185 N N . ASP A 1 290 ? 26.865 -2.382 -10.416 1.00 87.81 290 ASP A N 1
ATOM 2186 C CA . ASP A 1 290 ? 26.210 -1.084 -10.331 1.00 87.81 290 ASP A CA 1
ATOM 2187 C C . ASP A 1 290 ? 25.143 -1.068 -9.227 1.00 87.81 290 ASP A C 1
ATOM 2189 O O . ASP A 1 290 ? 24.684 -2.098 -8.728 1.00 87.81 290 ASP A O 1
ATOM 2193 N N . GLY A 1 291 ? 24.735 0.140 -8.847 1.00 92.25 291 GLY A N 1
ATOM 2194 C CA . GLY A 1 291 ? 23.705 0.351 -7.840 1.00 92.25 291 GLY A CA 1
ATOM 2195 C C . GLY A 1 291 ? 22.269 0.212 -8.352 1.00 92.25 291 GLY A C 1
ATOM 2196 O O . GLY A 1 291 ? 21.337 0.473 -7.589 1.00 92.25 291 GLY A O 1
ATOM 2197 N N . SER A 1 292 ? 22.054 -0.145 -9.623 1.00 94.44 292 SER A N 1
ATOM 2198 C CA . SER A 1 292 ? 20.735 -0.088 -10.265 1.00 94.44 292 SER A CA 1
ATOM 2199 C C . SER A 1 292 ? 19.619 -0.856 -9.534 1.00 94.44 292 SER A C 1
ATOM 2201 O O . SER A 1 292 ? 18.494 -0.344 -9.514 1.00 94.44 292 SER A O 1
ATOM 2203 N N . PRO A 1 293 ? 19.861 -2.002 -8.853 1.00 96.38 293 PRO A N 1
ATOM 2204 C CA . PRO A 1 293 ? 18.813 -2.698 -8.101 1.00 96.38 293 PRO A CA 1
ATOM 2205 C C . PRO A 1 293 ? 18.170 -1.849 -6.996 1.00 96.38 293 PRO A C 1
ATOM 2207 O O . PRO A 1 293 ? 16.992 -2.034 -6.684 1.00 96.38 293 PRO A O 1
ATOM 2210 N N . LEU A 1 294 ? 18.898 -0.873 -6.436 1.00 96.12 294 LEU A N 1
ATOM 2211 C CA . LEU A 1 294 ? 18.388 0.032 -5.398 1.00 96.12 294 LEU A CA 1
ATOM 2212 C C . LEU A 1 294 ? 17.237 0.925 -5.894 1.00 96.12 294 LEU A C 1
ATOM 2214 O O . LEU A 1 294 ? 16.435 1.387 -5.084 1.00 96.12 294 LEU A O 1
ATOM 2218 N N . LEU A 1 295 ? 17.118 1.118 -7.212 1.00 95.69 295 LEU A N 1
ATOM 2219 C CA . LEU A 1 295 ? 16.053 1.891 -7.861 1.00 95.69 295 LEU A CA 1
ATOM 2220 C C . LEU A 1 295 ? 14.753 1.091 -8.038 1.00 95.69 295 LEU A C 1
ATOM 2222 O O . LEU A 1 295 ? 13.711 1.653 -8.384 1.00 95.69 295 LEU A O 1
ATOM 2226 N N . CYS A 1 296 ? 14.794 -0.229 -7.829 1.00 95.94 296 CYS A N 1
ATOM 2227 C CA . CYS A 1 296 ? 13.653 -1.104 -8.051 1.00 95.94 296 CYS A CA 1
ATOM 2228 C C . CYS A 1 296 ? 12.521 -0.823 -7.050 1.00 95.94 296 CYS A C 1
ATOM 2230 O O . CYS A 1 296 ? 12.717 -0.884 -5.834 1.00 95.94 296 CYS A O 1
ATOM 2232 N N . MET A 1 297 ? 11.315 -0.590 -7.576 1.00 93.81 297 MET A N 1
ATOM 2233 C CA . MET A 1 297 ? 10.072 -0.454 -6.799 1.00 93.81 297 MET A CA 1
ATOM 2234 C C . MET A 1 297 ? 9.314 -1.779 -6.606 1.00 93.81 297 MET A C 1
ATOM 2236 O O . MET A 1 297 ? 8.219 -1.778 -6.068 1.00 93.81 297 MET A O 1
ATOM 2240 N N . GLU A 1 298 ? 9.856 -2.894 -7.103 1.00 95.38 298 GLU A N 1
ATOM 2241 C CA . GLU A 1 298 ? 9.301 -4.246 -6.913 1.00 95.38 298 GLU A CA 1
ATOM 2242 C C . GLU A 1 298 ? 7.867 -4.460 -7.458 1.00 95.38 298 GLU A C 1
ATOM 2244 O O . GLU A 1 298 ? 7.204 -5.425 -7.102 1.00 95.38 298 GLU A O 1
ATOM 2249 N N . CYS A 1 299 ? 7.425 -3.640 -8.422 1.00 95.56 299 CYS A N 1
ATOM 2250 C CA . CYS A 1 299 ? 6.079 -3.691 -9.030 1.00 95.56 299 CYS A CA 1
ATOM 2251 C C . CYS A 1 299 ? 5.716 -4.972 -9.806 1.00 95.56 299 CYS A C 1
ATOM 2253 O O . CYS A 1 299 ? 4.593 -5.123 -10.262 1.00 95.56 299 CYS A O 1
ATOM 2255 N N . GLY A 1 300 ? 6.665 -5.862 -10.090 1.00 95.94 300 GLY A N 1
ATOM 2256 C CA . GLY A 1 300 ? 6.364 -7.122 -10.780 1.00 95.94 300 GLY A CA 1
ATOM 2257 C C . GLY A 1 300 ? 6.056 -7.029 -12.281 1.00 95.94 300 GLY A C 1
ATOM 2258 O O . GLY A 1 300 ? 5.953 -8.080 -12.904 1.00 95.94 300 GLY A O 1
ATOM 2259 N N . VAL A 1 301 ? 6.011 -5.845 -12.917 1.00 97.31 301 VAL A N 1
ATOM 2260 C CA . VAL A 1 301 ? 5.828 -5.724 -14.390 1.00 97.31 301 VAL A CA 1
ATOM 2261 C C . VAL A 1 301 ? 6.820 -6.599 -15.157 1.00 97.31 301 VAL A C 1
ATOM 2263 O O . VAL A 1 301 ? 6.457 -7.307 -16.094 1.00 97.31 301 VAL A O 1
ATOM 2266 N N . CYS A 1 302 ? 8.083 -6.580 -14.735 1.00 97.12 302 CYS A N 1
ATOM 2267 C CA . CYS A 1 302 ? 9.155 -7.339 -15.365 1.00 97.12 302 CYS A CA 1
ATOM 2268 C C . CYS A 1 302 ? 8.993 -8.866 -15.254 1.00 97.12 302 CYS A C 1
ATOM 2270 O O . CYS A 1 302 ? 9.534 -9.582 -16.091 1.00 97.12 302 CYS A O 1
ATOM 2272 N N . GLU A 1 303 ? 8.280 -9.348 -14.235 1.00 95.88 303 GLU A N 1
ATOM 2273 C CA . GLU A 1 303 ? 8.069 -10.765 -13.914 1.00 95.88 303 GLU A CA 1
ATOM 2274 C C . GLU A 1 303 ? 6.751 -11.276 -14.492 1.00 95.88 303 GLU A C 1
ATOM 2276 O O . GLU A 1 303 ? 6.731 -12.252 -15.236 1.00 95.88 303 GLU A O 1
ATOM 2281 N N . LEU A 1 304 ? 5.656 -10.593 -14.165 1.00 95.50 304 LEU A N 1
ATOM 2282 C CA . LEU A 1 304 ? 4.297 -11.076 -14.384 1.00 95.50 304 LEU A CA 1
ATOM 2283 C C . LEU A 1 304 ? 3.724 -10.668 -15.746 1.00 95.50 304 LEU A C 1
ATOM 2285 O O . LEU A 1 304 ? 2.747 -11.253 -16.203 1.00 95.50 304 LEU A O 1
ATOM 2289 N N . TYR A 1 305 ? 4.342 -9.694 -16.420 1.00 96.19 305 TYR A N 1
ATOM 2290 C CA . TYR A 1 305 ? 3.875 -9.204 -17.717 1.00 96.19 305 TYR A CA 1
ATOM 2291 C C . TYR A 1 305 ? 4.949 -9.293 -18.805 1.00 96.19 305 TYR A C 1
ATOM 2293 O O . TYR A 1 305 ? 4.707 -9.846 -19.874 1.00 96.19 305 TYR A O 1
ATOM 2301 N N . ALA A 1 306 ? 6.147 -8.771 -18.532 1.00 97.00 306 ALA A N 1
ATOM 2302 C CA . ALA A 1 306 ? 7.160 -8.547 -19.558 1.00 97.00 306 ALA A CA 1
ATOM 2303 C C . ALA A 1 306 ? 7.986 -9.790 -19.925 1.00 97.00 306 ALA A C 1
ATOM 2305 O O . ALA A 1 306 ? 8.436 -9.893 -21.062 1.00 97.00 306 ALA A O 1
ATOM 2306 N N . CYS A 1 307 ? 8.265 -10.701 -18.983 1.00 96.38 307 CYS A N 1
ATOM 2307 C CA . CYS A 1 307 ? 9.173 -11.818 -19.245 1.00 96.38 307 CYS A CA 1
ATOM 2308 C C . CYS A 1 307 ? 8.473 -12.941 -20.035 1.00 96.38 307 CYS A C 1
ATOM 2310 O O . CYS A 1 307 ? 7.613 -13.624 -19.473 1.00 96.38 307 CYS A O 1
ATOM 2312 N N . PRO A 1 308 ? 8.877 -13.232 -21.288 1.00 94.31 308 PRO A N 1
ATOM 2313 C CA . PRO A 1 308 ? 8.271 -14.326 -22.053 1.00 94.31 308 PRO A CA 1
ATOM 2314 C C . PRO A 1 308 ? 8.644 -15.704 -21.487 1.00 94.31 308 PRO A C 1
ATOM 2316 O O . PRO A 1 308 ? 7.892 -16.662 -21.622 1.00 94.31 308 PRO A O 1
ATOM 2319 N N . MET A 1 309 ? 9.775 -15.791 -20.782 1.00 94.88 309 MET A N 1
ATOM 2320 C CA . MET A 1 309 ? 10.311 -17.037 -20.219 1.00 94.88 309 MET A CA 1
ATOM 2321 C C . MET A 1 309 ? 9.798 -17.328 -18.804 1.00 94.88 309 MET A C 1
ATOM 2323 O O . MET A 1 309 ? 10.242 -18.285 -18.164 1.00 94.88 309 MET A O 1
ATOM 2327 N N . SER A 1 310 ? 8.871 -16.501 -18.300 1.00 90.38 310 SER A N 1
ATOM 2328 C CA . SER A 1 310 ? 8.286 -16.630 -16.960 1.00 90.38 310 SER A CA 1
ATOM 2329 C C . SER A 1 310 ? 9.349 -16.679 -15.850 1.00 90.38 310 SER A C 1
ATOM 2331 O O . SER A 1 310 ? 9.245 -17.492 -14.927 1.00 90.38 310 SER A O 1
ATOM 2333 N N . LEU A 1 311 ? 10.399 -15.861 -15.995 1.00 95.62 311 LEU A N 1
ATOM 2334 C CA . LEU A 1 311 ? 11.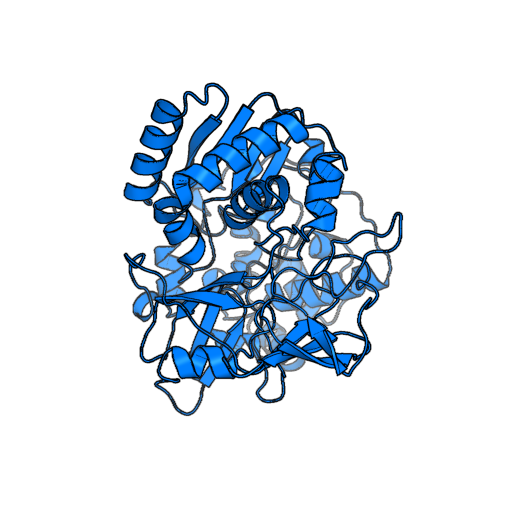416 -15.599 -14.972 1.00 95.62 311 LEU A CA 1
ATOM 2335 C C . LEU A 1 311 ? 10.973 -14.416 -14.100 1.00 95.62 311 LEU A C 1
ATOM 2337 O O . LEU A 1 311 ? 10.144 -13.610 -14.518 1.00 95.62 311 LEU A O 1
ATOM 2341 N N . SER A 1 312 ? 11.599 -14.258 -12.935 1.00 96.12 312 SER A N 1
ATOM 2342 C CA . SER A 1 312 ? 11.336 -13.173 -11.990 1.00 96.12 312 SER A CA 1
ATOM 2343 C C . SER A 1 312 ? 12.528 -12.213 -11.870 1.00 96.12 312 SER A C 1
ATOM 2345 O O . SER A 1 312 ? 13.338 -12.309 -10.944 1.00 96.12 312 SER A O 1
ATOM 2347 N N . PRO A 1 313 ? 12.640 -11.217 -12.773 1.00 96.94 313 PRO A N 1
ATOM 2348 C CA . PRO A 1 313 ? 13.551 -10.101 -12.561 1.00 96.94 313 PRO A CA 1
ATOM 2349 C C . PRO A 1 313 ? 13.232 -9.314 -11.288 1.00 96.94 313 PRO A C 1
ATOM 2351 O O . PRO A 1 313 ? 14.144 -8.743 -10.707 1.00 96.94 313 PRO A O 1
ATOM 2354 N N . ARG A 1 314 ? 11.976 -9.290 -10.815 1.00 96.81 314 ARG A N 1
ATOM 2355 C CA . ARG A 1 314 ? 11.617 -8.646 -9.540 1.00 96.81 314 ARG A CA 1
ATOM 2356 C C . ARG A 1 314 ? 12.311 -9.328 -8.357 1.00 96.81 314 ARG A C 1
ATOM 2358 O O . ARG A 1 314 ? 12.945 -8.623 -7.579 1.00 96.81 314 ARG A O 1
ATOM 2365 N N . ALA A 1 315 ? 12.237 -10.656 -8.232 1.00 95.94 315 ALA A N 1
ATOM 2366 C CA . ALA A 1 315 ? 12.878 -11.377 -7.130 1.00 95.94 315 ALA A CA 1
ATOM 2367 C C . ALA A 1 315 ? 14.407 -11.241 -7.176 1.00 95.94 315 ALA A C 1
ATOM 2369 O O . ALA A 1 315 ? 15.036 -11.031 -6.141 1.00 95.94 315 ALA A O 1
ATOM 2370 N N . VAL A 1 316 ? 14.998 -11.275 -8.376 1.00 96.81 316 VAL A N 1
ATOM 2371 C CA . VAL A 1 316 ? 16.439 -11.041 -8.567 1.00 96.81 316 VAL A CA 1
ATOM 2372 C C . VAL A 1 316 ? 16.833 -9.614 -8.181 1.00 96.81 316 VAL A C 1
ATOM 2374 O O . VAL A 1 316 ? 17.832 -9.418 -7.493 1.00 96.81 316 VAL A O 1
ATOM 2377 N N . GLN A 1 317 ? 16.036 -8.612 -8.566 1.00 97.38 317 GLN A N 1
ATOM 2378 C CA . GLN A 1 317 ? 16.276 -7.230 -8.151 1.00 97.38 317 GLN A CA 1
ATOM 2379 C C . GLN A 1 317 ? 16.169 -7.066 -6.634 1.00 97.38 317 GLN A C 1
ATOM 2381 O O . GLN A 1 317 ? 17.013 -6.395 -6.051 1.00 97.38 317 GLN A O 1
ATOM 2386 N N . ARG A 1 318 ? 15.179 -7.695 -5.987 1.00 96.25 318 ARG A N 1
ATOM 2387 C CA . ARG A 1 318 ? 15.029 -7.683 -4.524 1.00 96.25 318 ARG A CA 1
ATOM 2388 C C . ARG A 1 318 ? 16.257 -8.279 -3.829 1.00 96.25 318 ARG A C 1
ATOM 2390 O O . ARG A 1 318 ? 16.831 -7.617 -2.973 1.00 96.25 318 ARG A O 1
ATOM 2397 N N . MET A 1 319 ? 16.717 -9.448 -4.278 1.00 96.38 319 MET A N 1
ATOM 2398 C CA . MET A 1 319 ? 17.926 -10.103 -3.761 1.00 96.38 319 MET A CA 1
ATOM 2399 C C . MET A 1 319 ? 19.157 -9.182 -3.840 1.00 96.38 319 MET A C 1
ATOM 2401 O O . MET A 1 319 ? 19.842 -8.970 -2.841 1.00 96.38 319 MET A O 1
ATOM 2405 N N . TYR A 1 320 ? 19.434 -8.583 -5.005 1.00 97.12 320 TYR A N 1
ATOM 2406 C CA . TYR A 1 320 ? 20.579 -7.672 -5.136 1.00 97.12 320 TYR A CA 1
ATOM 2407 C C . TYR A 1 320 ? 20.396 -6.364 -4.362 1.00 97.12 320 TYR A C 1
ATOM 2409 O O . TYR A 1 320 ? 21.358 -5.834 -3.814 1.00 97.12 320 TYR A O 1
ATOM 2417 N N . LYS A 1 321 ? 19.172 -5.838 -4.290 1.00 95.81 321 LYS A N 1
ATOM 2418 C CA . LYS A 1 321 ? 18.843 -4.644 -3.505 1.00 95.81 321 LYS A CA 1
ATOM 2419 C C . LYS A 1 321 ? 19.102 -4.865 -2.014 1.00 95.81 321 LYS A C 1
ATOM 2421 O O . LYS A 1 321 ? 19.631 -3.968 -1.362 1.00 95.81 321 LYS A O 1
ATOM 2426 N N . GLU A 1 322 ? 18.759 -6.034 -1.480 1.00 95.19 322 GLU A N 1
ATOM 2427 C CA . GLU A 1 322 ? 19.058 -6.430 -0.098 1.00 95.19 322 GLU A CA 1
ATOM 2428 C C . GLU A 1 322 ? 20.567 -6.546 0.140 1.00 95.19 322 GLU A C 1
ATOM 2430 O O . GLU A 1 322 ? 21.074 -5.950 1.091 1.00 95.19 322 GLU A O 1
ATOM 2435 N N . ALA A 1 323 ? 21.298 -7.207 -0.765 1.00 95.00 323 ALA A N 1
ATOM 2436 C CA . ALA A 1 323 ? 22.755 -7.322 -0.681 1.00 95.00 323 ALA A CA 1
ATOM 2437 C C . ALA A 1 323 ? 23.452 -5.946 -0.686 1.00 95.00 323 ALA A C 1
ATOM 2439 O O . ALA A 1 323 ? 24.264 -5.655 0.192 1.00 95.00 323 ALA A O 1
ATOM 2440 N N . LEU A 1 324 ? 23.082 -5.060 -1.616 1.00 94.88 324 LEU A N 1
ATOM 2441 C CA . LEU A 1 324 ? 23.637 -3.704 -1.713 1.00 94.88 324 LEU A CA 1
ATOM 2442 C C . LEU A 1 324 ? 23.308 -2.844 -0.484 1.00 94.88 324 LEU A C 1
ATOM 2444 O O . LEU A 1 324 ? 24.147 -2.066 -0.027 1.00 94.88 324 LEU A O 1
ATOM 2448 N N . ARG A 1 325 ? 22.103 -2.986 0.084 1.00 93.00 325 ARG A N 1
ATOM 2449 C CA . ARG A 1 325 ? 21.733 -2.317 1.343 1.00 93.00 325 ARG A CA 1
ATOM 2450 C C . ARG A 1 325 ? 22.569 -2.815 2.516 1.00 93.00 325 ARG A C 1
ATOM 2452 O O . ARG A 1 325 ? 23.012 -1.990 3.309 1.00 93.00 325 ARG A O 1
ATOM 2459 N N . GLY A 1 326 ? 22.814 -4.124 2.601 1.00 92.50 326 GLY A N 1
ATOM 2460 C CA . GLY A 1 326 ? 23.690 -4.718 3.615 1.00 92.50 326 GLY A CA 1
ATOM 2461 C C . GLY A 1 326 ? 25.132 -4.205 3.536 1.00 92.50 326 GLY A C 1
ATOM 2462 O O . GLY A 1 326 ? 25.785 -4.050 4.560 1.00 92.50 326 GLY A O 1
ATOM 2463 N N . GLN A 1 327 ? 25.595 -3.857 2.334 1.00 92.81 327 GLN A N 1
ATOM 2464 C CA . GLN A 1 327 ? 26.905 -3.240 2.090 1.00 92.81 327 GLN A CA 1
ATOM 2465 C C . GLN A 1 327 ? 26.920 -1.717 2.319 1.00 92.81 327 GLN A C 1
ATOM 2467 O O . GLN A 1 327 ? 27.965 -1.085 2.191 1.00 92.81 327 GLN A O 1
ATOM 2472 N N . GLY A 1 328 ? 25.772 -1.097 2.616 1.00 91.75 328 GLY A N 1
ATOM 2473 C CA . GLY A 1 328 ? 25.668 0.354 2.778 1.00 91.75 328 GLY A CA 1
ATOM 2474 C C . GLY A 1 328 ? 25.888 1.146 1.484 1.00 91.75 328 GLY A C 1
ATOM 2475 O O . GLY A 1 328 ? 26.263 2.317 1.554 1.00 91.75 328 GLY A O 1
ATOM 2476 N N . ALA A 1 329 ? 25.663 0.539 0.313 1.00 89.75 329 ALA A N 1
ATOM 2477 C CA . ALA A 1 329 ? 25.911 1.171 -0.979 1.00 89.75 329 ALA A CA 1
ATOM 2478 C C . ALA A 1 329 ? 25.080 2.456 -1.165 1.00 89.75 329 ALA A C 1
ATOM 2480 O O . ALA A 1 329 ? 23.855 2.461 -1.006 1.00 89.75 329 ALA A O 1
ATOM 2481 N N . ARG A 1 330 ? 25.753 3.549 -1.543 1.00 88.25 330 ARG A N 1
ATOM 2482 C CA . ARG A 1 330 ? 25.149 4.858 -1.845 1.00 88.25 330 ARG A CA 1
ATOM 2483 C C . ARG A 1 330 ? 25.604 5.343 -3.223 1.00 88.25 330 ARG A C 1
ATOM 2485 O O . ARG A 1 330 ? 26.408 6.269 -3.299 1.00 88.25 330 ARG A O 1
ATOM 2492 N N . PRO A 1 331 ? 25.163 4.677 -4.301 1.00 91.00 331 PRO A N 1
ATOM 2493 C CA . PRO A 1 331 ? 25.504 5.095 -5.653 1.00 91.00 331 PRO A CA 1
ATOM 2494 C C . PRO A 1 331 ? 24.935 6.486 -5.936 1.00 91.00 331 PRO A C 1
ATOM 2496 O O . PRO A 1 331 ? 23.838 6.821 -5.479 1.00 91.00 331 PRO A O 1
ATOM 2499 N N . ASP A 1 332 ? 25.667 7.260 -6.726 1.00 88.75 332 ASP A N 1
ATOM 2500 C CA . ASP A 1 332 ? 25.134 8.464 -7.346 1.00 88.75 332 ASP A CA 1
ATOM 2501 C C . ASP A 1 332 ? 24.625 8.131 -8.751 1.00 88.75 332 ASP A C 1
ATOM 2503 O O . ASP A 1 332 ? 25.187 7.284 -9.451 1.00 88.75 332 ASP A O 1
ATOM 2507 N N . PHE A 1 333 ? 23.538 8.777 -9.151 1.00 91.38 333 PHE A N 1
ATOM 2508 C CA . PHE A 1 333 ? 22.899 8.548 -10.437 1.00 91.38 333 PHE A CA 1
ATOM 2509 C C . PHE A 1 333 ? 22.606 9.879 -11.107 1.00 91.38 333 PHE A C 1
ATOM 2511 O O . PHE A 1 333 ? 21.986 10.765 -10.518 1.00 91.38 333 PHE A O 1
ATOM 2518 N N . ALA A 1 334 ? 22.963 9.975 -12.384 1.00 86.44 334 ALA A N 1
ATOM 2519 C CA . ALA A 1 334 ? 22.512 11.079 -13.209 1.00 86.44 334 ALA A CA 1
ATOM 2520 C C . ALA A 1 334 ? 20.986 11.014 -13.382 1.00 86.44 334 ALA A C 1
ATOM 2522 O O . ALA A 1 334 ? 20.410 9.947 -13.612 1.00 86.44 334 ALA A O 1
ATOM 2523 N N . ALA A 1 335 ? 20.332 12.168 -13.268 1.00 79.44 335 ALA A N 1
ATOM 2524 C CA . ALA A 1 335 ? 18.935 12.297 -13.644 1.00 79.44 335 ALA A CA 1
ATOM 2525 C C . ALA A 1 335 ? 18.837 12.382 -15.170 1.00 79.44 335 ALA A C 1
ATOM 2527 O O . ALA A 1 335 ? 19.445 13.260 -15.782 1.00 79.44 335 ALA A O 1
ATOM 2528 N N . GLU A 1 336 ? 18.050 11.499 -15.776 1.00 88.81 336 GLU A N 1
ATOM 2529 C CA . GLU A 1 336 ? 17.738 11.553 -17.201 1.00 88.81 336 GLU A CA 1
ATOM 2530 C C . GLU A 1 336 ? 16.279 11.961 -17.421 1.00 88.81 336 GLU A C 1
ATOM 2532 O O . GLU A 1 336 ? 15.425 11.853 -16.537 1.00 88.81 336 GLU A O 1
ATOM 2537 N N . ALA A 1 337 ? 15.982 12.445 -18.626 1.00 91.62 337 ALA A N 1
ATOM 2538 C CA . ALA A 1 337 ? 14.608 12.710 -19.024 1.00 91.62 337 ALA A CA 1
ATOM 2539 C C . ALA A 1 337 ? 13.810 11.400 -19.131 1.00 91.62 337 ALA A C 1
ATOM 2541 O O . ALA A 1 337 ? 14.351 10.342 -19.458 1.00 91.62 337 ALA A O 1
ATOM 2542 N N . ALA A 1 338 ? 12.493 11.486 -18.924 1.00 93.56 338 ALA A N 1
ATOM 2543 C CA . ALA A 1 338 ? 11.604 10.355 -19.157 1.00 93.56 338 ALA A CA 1
ATOM 2544 C C . ALA A 1 338 ? 11.752 9.823 -20.594 1.00 93.56 338 ALA A C 1
ATOM 2546 O O . ALA A 1 338 ? 11.920 10.580 -21.557 1.00 93.56 338 ALA A O 1
ATOM 2547 N N . HIS A 1 339 ? 11.677 8.503 -20.751 1.00 95.19 339 HIS A N 1
ATOM 2548 C CA . HIS A 1 339 ? 11.924 7.863 -22.034 1.00 95.19 339 HIS A CA 1
ATOM 2549 C C . HIS A 1 339 ? 10.833 8.243 -23.041 1.00 95.19 339 HIS A C 1
ATOM 2551 O O . HIS A 1 339 ? 9.642 8.069 -22.790 1.00 95.19 339 HIS A O 1
ATOM 2557 N N . ARG A 1 340 ? 11.239 8.630 -24.256 1.00 94.75 340 ARG A N 1
ATOM 2558 C CA . ARG A 1 340 ? 10.334 9.034 -25.357 1.00 94.75 340 ARG A CA 1
ATOM 2559 C C . ARG A 1 340 ? 9.251 8.007 -25.727 1.00 94.75 340 ARG A C 1
ATOM 2561 O O . ARG A 1 340 ? 8.241 8.364 -26.311 1.00 94.75 340 ARG A O 1
ATOM 2568 N N . MET A 1 341 ? 9.457 6.735 -25.379 1.00 95.06 341 MET A N 1
ATOM 2569 C CA . MET A 1 341 ? 8.567 5.616 -25.700 1.00 95.06 341 MET A CA 1
ATOM 2570 C C . MET A 1 341 ? 7.652 5.253 -24.528 1.00 95.06 341 MET A C 1
ATOM 2572 O O . MET A 1 341 ? 6.938 4.258 -24.614 1.00 95.06 341 MET A O 1
ATOM 2576 N N . ARG A 1 342 ? 7.667 6.022 -23.428 1.00 94.19 342 ARG A N 1
ATOM 2577 C CA . ARG A 1 342 ? 6.877 5.734 -22.225 1.00 94.19 342 ARG A CA 1
ATOM 2578 C C . ARG A 1 342 ? 5.403 5.522 -22.553 1.00 94.19 342 ARG A C 1
ATOM 2580 O O . ARG A 1 342 ? 4.873 4.482 -22.183 1.00 94.19 342 ARG A O 1
ATOM 2587 N N . GLY A 1 343 ? 4.791 6.420 -23.326 1.00 91.56 343 GLY A N 1
ATOM 2588 C CA . GLY A 1 343 ? 3.383 6.291 -23.724 1.00 91.56 343 GLY A CA 1
ATOM 2589 C C . GLY A 1 343 ? 3.065 5.015 -24.519 1.00 91.56 343 GLY A C 1
ATOM 2590 O O . GLY A 1 343 ? 1.952 4.516 -24.454 1.00 91.56 343 GLY A O 1
ATOM 2591 N N . CYS A 1 344 ? 4.045 4.437 -25.221 1.00 94.19 344 CYS A N 1
ATOM 2592 C CA . CYS A 1 344 ? 3.876 3.205 -26.005 1.00 94.19 344 CYS A CA 1
ATOM 2593 C C . CYS A 1 344 ? 4.227 1.923 -25.229 1.00 94.19 344 CYS A C 1
ATOM 2595 O O . CYS A 1 344 ? 3.970 0.824 -25.716 1.00 94.19 344 CYS A O 1
ATOM 2597 N N . ARG A 1 345 ? 4.882 2.039 -24.066 1.00 95.81 345 ARG A N 1
ATOM 2598 C CA . ARG A 1 345 ? 5.420 0.905 -23.289 1.00 95.81 345 ARG A CA 1
ATOM 2599 C C . ARG A 1 345 ? 4.786 0.759 -21.905 1.00 95.81 345 ARG A C 1
ATOM 2601 O O . ARG A 1 345 ? 5.192 -0.106 -21.132 1.00 95.81 345 ARG A O 1
ATOM 2608 N N . GLN A 1 346 ? 3.800 1.594 -21.591 1.00 94.12 346 GLN A N 1
ATOM 2609 C CA . GLN A 1 346 ? 2.959 1.425 -20.413 1.00 94.12 346 GLN A CA 1
ATOM 2610 C C . GLN A 1 346 ? 2.107 0.158 -20.533 1.00 94.12 346 GLN A C 1
ATOM 2612 O O . GLN A 1 346 ? 1.726 -0.256 -21.627 1.00 94.12 346 GLN A O 1
ATOM 2617 N N . VAL A 1 347 ? 1.816 -0.463 -19.392 1.00 96.38 347 VAL A N 1
ATOM 2618 C CA . VAL A 1 347 ? 1.063 -1.717 -19.328 1.00 96.38 347 VAL A CA 1
ATOM 2619 C C . VAL A 1 347 ? -0.410 -1.406 -19.070 1.00 96.38 347 VAL A C 1
ATOM 2621 O O . VAL A 1 347 ? -0.723 -0.921 -17.983 1.00 96.38 347 VAL A O 1
ATOM 2624 N N . PRO A 1 348 ? -1.335 -1.685 -20.008 1.00 95.56 348 PRO A N 1
ATOM 2625 C CA . PRO A 1 348 ? -2.763 -1.533 -19.744 1.00 95.56 348 PRO A CA 1
ATOM 2626 C C . PRO A 1 348 ? -3.199 -2.461 -18.607 1.00 95.56 348 PRO A C 1
ATOM 2628 O O . PRO A 1 348 ? -2.883 -3.654 -18.632 1.00 95.56 348 PRO A O 1
ATOM 2631 N N . THR A 1 349 ? -3.926 -1.934 -17.618 1.00 94.12 349 THR A N 1
ATOM 2632 C CA . THR A 1 349 ? -4.314 -2.708 -16.424 1.00 94.12 349 THR A CA 1
ATOM 2633 C C . THR A 1 349 ? -5.151 -3.939 -16.781 1.00 94.12 349 THR A C 1
ATOM 2635 O O . THR A 1 349 ? -4.909 -5.014 -16.243 1.00 94.12 349 THR A O 1
ATOM 2638 N N . GLU A 1 350 ? -6.067 -3.823 -17.740 1.00 93.94 350 GLU A N 1
ATOM 2639 C CA . GLU A 1 350 ? -6.905 -4.937 -18.200 1.00 93.94 350 GLU A CA 1
ATOM 2640 C C . GLU A 1 350 ? -6.077 -6.080 -18.813 1.00 93.94 350 GLU A C 1
ATOM 2642 O O . GLU A 1 350 ? -6.257 -7.249 -18.471 1.00 93.94 350 GLU A O 1
ATOM 2647 N N . ARG A 1 351 ? -5.089 -5.750 -19.658 1.00 96.19 351 ARG A N 1
ATOM 2648 C CA . ARG A 1 351 ? -4.181 -6.751 -20.243 1.00 96.19 351 ARG A CA 1
ATOM 2649 C C . ARG A 1 351 ? -3.321 -7.421 -19.183 1.00 96.19 351 ARG A C 1
ATOM 2651 O O . ARG A 1 351 ? -3.049 -8.614 -19.288 1.00 96.19 351 ARG A O 1
ATOM 2658 N N . LEU A 1 352 ? -2.885 -6.664 -18.175 1.00 96.44 352 LEU A N 1
ATOM 2659 C CA . LEU A 1 352 ? -2.168 -7.223 -17.036 1.00 96.44 352 LEU A CA 1
ATOM 2660 C C . LEU A 1 352 ? -3.041 -8.222 -16.277 1.00 96.44 352 LEU A C 1
ATOM 2662 O O . LEU A 1 352 ? -2.588 -9.334 -16.036 1.00 96.44 352 LEU A O 1
ATOM 2666 N N . MET A 1 353 ? -4.283 -7.851 -15.957 1.00 96.62 353 MET A N 1
ATOM 2667 C CA . MET A 1 353 ? -5.229 -8.719 -15.251 1.00 96.62 353 MET A CA 1
ATOM 2668 C C . MET A 1 353 ? -5.485 -10.028 -15.998 1.00 96.62 353 MET A C 1
ATOM 2670 O O . MET A 1 353 ? -5.413 -11.096 -15.391 1.00 96.62 353 MET A O 1
ATOM 2674 N N . ALA A 1 354 ? -5.692 -9.953 -17.316 1.00 96.56 354 ALA A N 1
ATOM 2675 C CA . ALA A 1 354 ? -5.849 -11.135 -18.156 1.00 96.56 354 ALA A CA 1
ATOM 2676 C C . ALA A 1 354 ? -4.573 -11.994 -18.178 1.00 96.56 354 ALA A C 1
ATOM 2678 O O . ALA A 1 354 ? -4.638 -13.218 -18.109 1.00 96.56 354 ALA A O 1
ATOM 2679 N N . ARG A 1 355 ? -3.392 -11.363 -18.234 1.00 95.50 355 ARG A N 1
ATOM 2680 C CA . ARG A 1 355 ? -2.099 -12.062 -18.272 1.00 95.50 355 ARG A CA 1
ATOM 2681 C C . ARG A 1 355 ? -1.796 -12.833 -16.987 1.00 95.50 355 ARG A C 1
ATOM 2683 O O . ARG A 1 355 ? -1.166 -13.886 -17.067 1.00 95.50 355 ARG A O 1
ATOM 2690 N N . ILE A 1 356 ? -2.202 -12.303 -15.836 1.00 95.75 356 ILE A N 1
ATOM 2691 C CA . ILE A 1 356 ? -1.958 -12.911 -14.518 1.00 95.75 356 ILE A CA 1
ATOM 2692 C C . ILE A 1 356 ? -3.149 -13.725 -13.998 1.00 95.75 356 ILE A C 1
ATOM 2694 O O . ILE A 1 356 ? -3.124 -14.137 -12.842 1.00 95.75 356 ILE A O 1
ATOM 2698 N N . ASP A 1 357 ? -4.151 -13.956 -14.851 1.00 96.44 357 ASP A N 1
ATOM 2699 C CA . ASP A 1 357 ? -5.331 -14.784 -14.586 1.00 96.44 357 ASP A CA 1
ATOM 2700 C C . ASP A 1 357 ? -6.188 -14.315 -13.397 1.00 96.44 357 ASP A C 1
ATOM 2702 O O . ASP A 1 357 ? -6.727 -15.109 -12.634 1.00 96.44 357 ASP A O 1
ATOM 2706 N N . VAL A 1 358 ? -6.323 -12.992 -13.221 1.00 97.44 358 VAL A N 1
ATOM 2707 C CA . VAL A 1 358 ? -7.137 -12.429 -12.126 1.00 97.44 358 VAL A CA 1
ATOM 2708 C C . VAL A 1 358 ? -8.433 -11.770 -12.572 1.00 97.44 358 VAL A C 1
ATOM 2710 O O . VAL A 1 358 ? -9.225 -11.366 -11.725 1.00 97.44 358 VAL A O 1
ATOM 2713 N N . SER A 1 359 ? -8.684 -11.657 -13.878 1.00 97.12 359 SER A N 1
ATOM 2714 C CA . SER A 1 359 ? -9.884 -10.986 -14.395 1.00 97.12 359 SER A CA 1
ATOM 2715 C C . SER A 1 359 ? -11.185 -11.580 -13.846 1.00 97.12 359 SER A C 1
ATOM 2717 O O . SER A 1 359 ? -12.114 -10.830 -13.569 1.00 97.12 359 SER A O 1
ATOM 2719 N N . ALA A 1 360 ? -11.234 -12.897 -13.621 1.00 95.69 360 ALA A N 1
ATOM 2720 C CA . ALA A 1 360 ? -12.415 -13.587 -13.098 1.00 95.69 360 ALA A CA 1
ATOM 2721 C C . ALA A 1 360 ? -12.753 -13.241 -11.634 1.00 95.69 360 ALA A C 1
ATOM 2723 O O . ALA A 1 360 ? -13.878 -13.469 -11.205 1.00 95.69 360 ALA A O 1
ATOM 2724 N N . TYR A 1 361 ? -11.805 -12.687 -10.872 1.00 96.88 361 TYR A N 1
ATOM 2725 C CA . TYR A 1 361 ? -12.026 -12.274 -9.480 1.00 96.88 361 TYR A CA 1
ATOM 2726 C C . TYR A 1 361 ? -12.395 -10.793 -9.351 1.00 96.88 361 TYR A C 1
ATOM 2728 O O . TYR A 1 361 ? -12.548 -10.290 -8.237 1.00 96.88 361 TYR A O 1
ATOM 2736 N N . ALA A 1 362 ? -12.462 -10.066 -10.470 1.00 95.50 362 ALA A N 1
ATOM 2737 C CA . ALA A 1 362 ? -12.832 -8.664 -10.460 1.00 95.50 362 ALA A CA 1
ATOM 2738 C C . ALA A 1 362 ? -14.310 -8.507 -10.094 1.00 95.50 362 ALA A C 1
ATOM 2740 O O . ALA A 1 362 ? -15.168 -9.247 -10.565 1.00 95.50 362 ALA A O 1
ATOM 2741 N N . PHE A 1 363 ? -14.592 -7.501 -9.277 1.00 95.12 363 PHE A N 1
ATOM 2742 C CA . PHE A 1 363 ? -15.941 -7.104 -8.900 1.00 95.12 363 PHE A CA 1
ATOM 2743 C C . PHE A 1 363 ? -16.043 -5.577 -8.937 1.00 95.12 363 PHE A C 1
ATOM 2745 O O . PHE A 1 363 ? -15.018 -4.877 -8.952 1.00 95.12 363 PHE A O 1
ATOM 2752 N N . ASP A 1 364 ? -17.264 -5.060 -9.000 1.00 94.19 364 ASP A N 1
ATOM 2753 C CA . ASP A 1 364 ? -17.523 -3.621 -8.975 1.00 94.19 364 ASP A CA 1
ATOM 2754 C C . ASP A 1 364 ? -17.346 -3.050 -7.564 1.00 94.19 364 ASP A C 1
ATOM 2756 O O . ASP A 1 364 ? -17.324 -3.781 -6.574 1.00 94.19 364 ASP A O 1
ATOM 2760 N N . THR A 1 365 ? -17.186 -1.731 -7.447 1.00 94.00 365 THR A N 1
ATOM 2761 C CA . THR A 1 365 ? -17.174 -1.090 -6.127 1.00 94.00 365 THR A CA 1
ATOM 2762 C C . THR A 1 365 ? -18.521 -1.345 -5.434 1.00 94.00 365 THR A C 1
ATOM 2764 O O . THR A 1 365 ? -19.554 -0.993 -6.001 1.00 94.00 365 THR A O 1
ATOM 2767 N N . PRO A 1 366 ? -18.551 -1.954 -4.235 1.00 94.25 366 PRO A N 1
ATOM 2768 C CA . PRO A 1 366 ? -19.810 -2.250 -3.568 1.00 94.25 366 PRO A CA 1
ATOM 2769 C C . PRO A 1 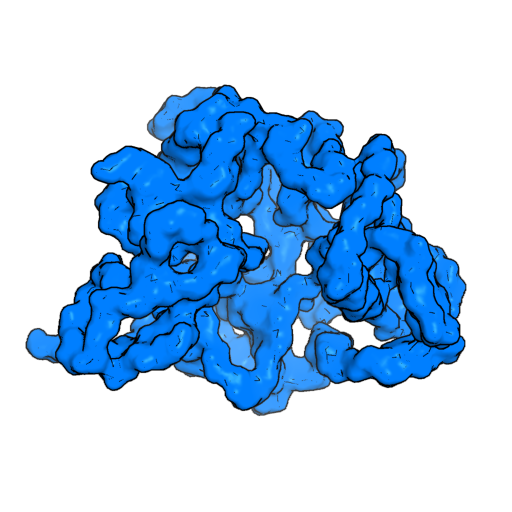366 ? -20.464 -0.964 -3.049 1.00 94.25 366 PRO A C 1
ATOM 2771 O O . PRO A 1 366 ? -19.775 -0.011 -2.686 1.00 94.25 366 PRO A O 1
ATOM 2774 N N . ALA A 1 367 ? -21.796 -0.957 -2.969 1.00 95.12 367 ALA A N 1
ATOM 2775 C CA . ALA A 1 367 ? -22.563 0.171 -2.429 1.00 95.12 367 ALA A CA 1
ATOM 2776 C C . ALA A 1 367 ? -22.469 0.301 -0.897 1.00 95.12 367 ALA A C 1
ATOM 2778 O O . ALA A 1 367 ? -22.844 1.325 -0.339 1.00 95.12 367 ALA A O 1
ATOM 2779 N N . GLN A 1 368 ? -22.031 -0.751 -0.202 1.00 95.81 368 GLN A N 1
ATOM 2780 C CA . GLN A 1 368 ? -21.841 -0.768 1.247 1.00 95.81 368 GLN A CA 1
ATOM 2781 C C . GLN A 1 368 ? -20.623 -1.626 1.583 1.00 95.81 368 GLN A C 1
ATOM 2783 O O . GLN A 1 368 ? -20.381 -2.650 0.936 1.00 95.81 368 GLN A O 1
ATOM 2788 N N . ALA A 1 369 ? -19.862 -1.210 2.591 1.00 97.38 369 ALA A N 1
ATOM 2789 C CA . ALA A 1 369 ? -18.859 -2.059 3.209 1.00 97.38 369 ALA A CA 1
ATOM 2790 C C . ALA A 1 369 ? -19.519 -3.048 4.176 1.00 97.38 369 ALA A C 1
ATOM 2792 O O . ALA A 1 369 ? -20.575 -2.781 4.749 1.00 97.38 369 ALA A O 1
ATOM 2793 N N . VAL A 1 370 ? -18.874 -4.195 4.367 1.00 98.00 370 VAL A N 1
ATOM 2794 C CA . VAL A 1 370 ? -19.253 -5.164 5.392 1.00 98.00 370 VAL A CA 1
ATOM 2795 C C . VAL A 1 370 ? -18.583 -4.762 6.701 1.00 98.00 370 VAL A C 1
ATOM 2797 O O . VAL A 1 370 ? -17.354 -4.765 6.802 1.00 98.00 370 VAL A O 1
ATOM 2800 N N . GLU A 1 371 ? -19.390 -4.425 7.701 1.00 97.62 371 GLU A N 1
ATOM 2801 C CA . GLU A 1 371 ? -18.912 -4.215 9.066 1.00 97.62 371 GLU A CA 1
ATOM 2802 C C . GLU A 1 371 ? -18.565 -5.562 9.695 1.00 97.62 371 GLU A C 1
ATOM 2804 O O . GLU A 1 371 ? -19.386 -6.483 9.708 1.00 97.62 371 GLU A O 1
ATOM 2809 N N . VAL A 1 372 ? -17.340 -5.680 10.203 1.00 96.94 372 VAL A N 1
ATOM 2810 C CA . VAL A 1 372 ? -16.871 -6.893 10.872 1.00 96.94 372 VAL A CA 1
ATOM 2811 C C . VAL A 1 372 ? -16.393 -6.593 12.274 1.00 96.94 372 VAL A C 1
ATOM 2813 O O . VAL A 1 372 ? -15.933 -5.502 12.606 1.00 96.94 372 VAL A O 1
ATOM 2816 N N . THR A 1 373 ? -16.479 -7.610 13.111 1.00 94.88 373 THR A N 1
ATOM 2817 C CA . THR A 1 373 ? -16.139 -7.518 14.522 1.00 94.88 373 THR A CA 1
ATOM 2818 C C . THR A 1 373 ? -15.150 -8.602 14.893 1.00 94.88 373 THR A C 1
ATOM 2820 O O . THR A 1 373 ? -15.246 -9.687 14.337 1.00 94.88 373 THR A O 1
ATOM 2823 N N . SER A 1 374 ? -14.237 -8.335 15.827 1.00 95.88 374 SER A N 1
ATOM 2824 C CA . SER A 1 374 ? -13.317 -9.354 16.338 1.00 95.88 374 SER A CA 1
ATOM 2825 C C . SER A 1 374 ? -13.443 -9.513 17.842 1.00 95.88 374 SER A C 1
ATOM 2827 O O . SER A 1 374 ? -13.456 -8.514 18.568 1.00 95.88 374 SER A O 1
ATOM 2829 N N . GLU A 1 375 ? -13.488 -10.763 18.297 1.00 95.62 375 GLU A N 1
ATOM 2830 C CA . GLU A 1 375 ? -13.435 -11.100 19.723 1.00 95.62 375 GLU A CA 1
ATOM 2831 C C . GLU A 1 375 ? -12.020 -10.957 20.297 1.00 95.62 375 GLU A C 1
ATOM 2833 O O . GLU A 1 375 ? -11.852 -10.811 21.507 1.00 95.62 375 GLU A O 1
ATOM 2838 N N . ARG A 1 376 ? -10.987 -10.967 19.447 1.00 96.94 376 ARG A N 1
ATOM 2839 C CA . ARG A 1 376 ? -9.596 -10.806 19.870 1.00 96.94 376 ARG A CA 1
ATOM 2840 C C . ARG A 1 376 ? -8.747 -10.191 18.765 1.00 96.94 376 ARG A C 1
ATOM 2842 O O . ARG A 1 376 ? -8.566 -10.782 17.707 1.00 96.94 376 ARG A O 1
ATOM 2849 N N . VAL A 1 377 ? -8.099 -9.071 19.069 1.00 98.06 377 VAL A N 1
ATOM 2850 C CA . VAL A 1 377 ? -7.143 -8.423 18.161 1.00 98.06 377 VAL A CA 1
ATOM 2851 C C . VAL A 1 377 ? -5.716 -8.551 18.683 1.00 98.06 377 VAL A C 1
ATOM 2853 O O . VAL A 1 377 ? -5.456 -8.356 19.870 1.00 98.06 377 VAL A O 1
ATOM 2856 N N . ARG A 1 378 ? -4.767 -8.830 17.786 1.00 97.75 378 ARG A N 1
ATOM 2857 C CA . ARG A 1 378 ? -3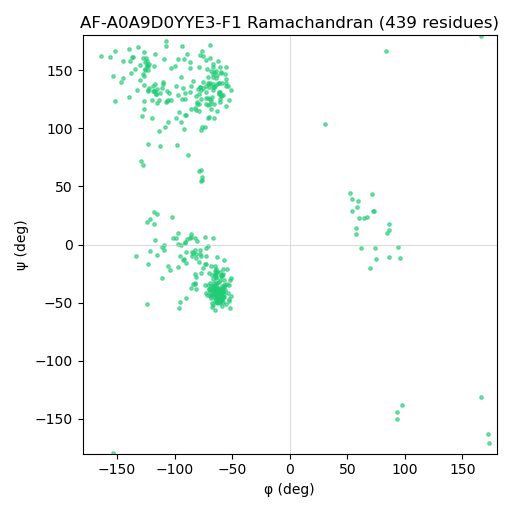.324 -8.724 18.037 1.00 97.75 378 ARG A CA 1
ATOM 2858 C C . ARG A 1 378 ? -2.797 -7.520 17.267 1.00 97.75 378 ARG A C 1
ATOM 2860 O O . ARG A 1 378 ? -2.597 -7.584 16.061 1.00 97.75 378 ARG A O 1
ATOM 2867 N N . ILE A 1 379 ? -2.590 -6.404 17.958 1.00 97.81 379 ILE A N 1
ATOM 2868 C CA . ILE A 1 379 ? -2.221 -5.117 17.363 1.00 97.81 379 ILE A CA 1
ATOM 2869 C C . ILE A 1 379 ? -0.695 -4.994 17.317 1.00 97.81 379 ILE A C 1
ATOM 2871 O O . ILE A 1 379 ? -0.077 -4.835 18.373 1.00 97.81 379 ILE A O 1
ATOM 2875 N N . PRO A 1 380 ? -0.055 -5.009 16.132 1.00 96.50 380 PRO A N 1
ATOM 2876 C CA . PRO A 1 380 ? 1.390 -4.847 16.050 1.00 96.50 380 PRO A CA 1
ATOM 2877 C C . PRO A 1 380 ? 1.808 -3.441 16.487 1.00 96.50 380 PRO A C 1
ATOM 2879 O O . PRO A 1 380 ? 1.208 -2.442 16.077 1.00 96.50 380 PRO A O 1
ATOM 2882 N N . LEU A 1 381 ? 2.885 -3.352 17.263 1.00 96.00 381 LEU A N 1
ATOM 2883 C CA . LEU A 1 381 ? 3.477 -2.090 17.717 1.00 96.00 381 LEU A CA 1
ATOM 2884 C C . LEU A 1 381 ? 4.325 -1.415 16.630 1.00 96.00 381 LEU A C 1
ATOM 2886 O O . LEU A 1 381 ? 4.636 -0.228 16.720 1.00 96.00 381 LEU A O 1
ATOM 2890 N N . ARG A 1 382 ? 4.685 -2.155 15.574 1.00 93.88 382 ARG A N 1
ATOM 2891 C CA . ARG A 1 382 ? 5.383 -1.634 14.394 1.00 93.88 382 ARG A CA 1
ATOM 2892 C C . ARG A 1 382 ? 4.492 -1.713 13.159 1.00 93.88 382 ARG A C 1
ATOM 2894 O O . ARG A 1 382 ? 4.430 -2.739 12.492 1.00 93.88 382 ARG A O 1
ATOM 2901 N N . GLN A 1 383 ? 3.842 -0.601 12.825 1.00 88.31 383 GLN A N 1
ATOM 2902 C CA . GLN A 1 383 ? 2.983 -0.472 11.633 1.00 88.31 383 GLN A CA 1
ATOM 2903 C C . GLN A 1 383 ? 3.453 0.644 10.687 1.00 88.31 383 GLN A C 1
ATOM 2905 O O . GLN A 1 383 ? 2.681 1.198 9.904 1.00 88.31 383 GLN A O 1
ATOM 2910 N N . HIS A 1 384 ? 4.731 0.999 10.795 1.00 90.38 384 HIS A N 1
ATOM 2911 C CA . HIS A 1 384 ? 5.388 2.054 10.040 1.00 90.38 384 HIS A CA 1
ATOM 2912 C C . HIS A 1 384 ? 6.878 1.766 9.880 1.00 90.38 384 HIS A C 1
ATOM 2914 O O . HIS A 1 384 ? 7.459 0.933 10.585 1.00 90.38 384 HIS A O 1
ATOM 2920 N N . ILE A 1 385 ? 7.524 2.513 8.985 1.00 86.94 385 ILE A N 1
ATOM 2921 C CA . ILE A 1 385 ? 8.985 2.591 8.975 1.00 86.94 385 ILE A CA 1
ATOM 2922 C C . ILE A 1 385 ? 9.508 3.204 10.282 1.00 86.94 385 ILE A C 1
ATOM 2924 O O . ILE A 1 385 ? 8.804 3.947 10.966 1.00 86.94 385 ILE A O 1
ATOM 2928 N N . GLY A 1 386 ? 10.771 2.932 10.598 1.00 88.62 386 GLY A N 1
ATOM 2929 C CA . GLY A 1 386 ? 11.377 3.334 11.866 1.00 88.62 386 GLY A CA 1
ATOM 2930 C C . GLY A 1 386 ? 11.275 2.235 12.922 1.00 88.62 386 GLY A C 1
ATOM 2931 O O . GLY A 1 386 ? 11.311 1.045 12.581 1.00 88.62 386 GLY A O 1
ATOM 2932 N N . VAL A 1 387 ? 11.209 2.648 14.188 1.00 90.38 387 VAL A N 1
ATOM 2933 C CA . VAL A 1 387 ? 11.219 1.770 15.375 1.00 90.38 387 VAL A CA 1
ATOM 2934 C C . VAL A 1 387 ? 9.798 1.391 15.794 1.00 90.38 387 VAL A C 1
ATOM 2936 O O . VAL A 1 387 ? 8.859 2.073 15.408 1.00 90.38 387 VAL A O 1
ATOM 2939 N N . ALA A 1 388 ? 9.619 0.311 16.555 1.00 93.62 388 ALA A N 1
ATOM 2940 C CA . ALA A 1 388 ? 8.314 -0.022 17.131 1.00 93.62 388 ALA A CA 1
ATOM 2941 C C . ALA A 1 388 ? 7.909 1.004 18.206 1.00 93.62 388 ALA A C 1
ATOM 2943 O O . ALA A 1 388 ? 8.776 1.559 18.887 1.00 93.62 388 ALA A O 1
ATOM 2944 N N . ALA A 1 389 ? 6.606 1.244 18.364 1.00 94.62 389 ALA A N 1
ATOM 2945 C CA . ALA A 1 389 ? 6.087 2.007 19.494 1.00 94.62 389 ALA A CA 1
ATOM 2946 C C . ALA A 1 389 ? 6.304 1.229 20.803 1.00 94.62 389 ALA A C 1
ATOM 2948 O O . ALA A 1 389 ? 6.197 0.003 20.822 1.00 94.62 389 ALA A O 1
ATOM 2949 N N . ALA A 1 390 ? 6.600 1.930 21.897 1.00 95.25 390 ALA A N 1
ATOM 2950 C CA . ALA A 1 390 ? 6.716 1.297 23.205 1.00 95.25 390 ALA A CA 1
ATOM 2951 C C . ALA A 1 390 ? 5.308 1.053 23.770 1.00 95.25 390 ALA A C 1
ATOM 2953 O O . ALA A 1 390 ? 4.510 1.997 23.772 1.00 95.25 390 ALA A O 1
ATOM 2954 N N . PRO A 1 391 ? 4.981 -0.162 24.242 1.00 96.69 391 PRO A N 1
ATOM 2955 C CA . PRO A 1 391 ? 3.678 -0.418 24.835 1.00 96.69 391 PRO A CA 1
ATOM 2956 C C . PRO A 1 391 ? 3.487 0.467 26.072 1.00 96.69 391 PRO A C 1
ATOM 2958 O O . PRO A 1 391 ? 4.420 0.665 26.851 1.00 96.69 391 PRO A O 1
ATOM 2961 N N . CYS A 1 392 ? 2.289 1.020 26.242 1.00 96.12 392 CYS A N 1
ATOM 2962 C CA . CYS A 1 392 ? 1.951 1.890 27.375 1.00 96.12 392 CYS A CA 1
ATOM 2963 C C . CYS A 1 392 ? 0.741 1.403 28.179 1.00 96.12 392 CYS A C 1
ATOM 2965 O O . CYS A 1 392 ? 0.145 2.191 28.905 1.00 96.12 392 CYS A O 1
ATOM 2967 N N . VAL A 1 393 ? 0.405 0.124 28.030 1.00 97.50 393 VAL A N 1
ATOM 2968 C CA . VAL A 1 393 ? -0.654 -0.584 28.757 1.00 97.50 393 VAL A CA 1
ATOM 2969 C C . VAL A 1 393 ? -0.090 -1.861 29.375 1.00 97.50 393 VAL A C 1
ATOM 2971 O O . VAL A 1 393 ? 0.952 -2.352 28.928 1.00 97.50 393 VAL A O 1
ATOM 2974 N N . ALA A 1 394 ? -0.772 -2.409 30.379 1.00 97.25 394 ALA A N 1
ATOM 2975 C CA . ALA A 1 394 ? -0.386 -3.650 31.053 1.00 97.25 394 ALA A CA 1
ATOM 2976 C C . ALA A 1 394 ? -1.445 -4.763 30.908 1.00 97.25 394 ALA A C 1
ATOM 2978 O O . ALA A 1 394 ? -2.630 -4.470 30.762 1.00 97.25 394 ALA A O 1
ATOM 2979 N N . PRO A 1 395 ? -1.061 -6.055 30.980 1.00 97.81 395 PRO A N 1
ATOM 2980 C CA . PRO A 1 395 ? -2.028 -7.149 31.053 1.00 97.81 395 PRO A CA 1
ATOM 2981 C C . PRO A 1 395 ? -3.042 -6.959 32.194 1.00 97.81 395 PRO A C 1
ATOM 2983 O O . PRO A 1 395 ? -2.672 -6.596 33.309 1.00 97.81 395 PRO A O 1
ATOM 2986 N N . GLY A 1 396 ? -4.320 -7.216 31.914 1.00 96.94 396 GLY A N 1
ATOM 2987 C CA . GLY A 1 396 ? -5.452 -6.989 32.816 1.00 96.94 396 GLY A CA 1
ATOM 2988 C C . GLY A 1 396 ? -6.042 -5.574 32.764 1.00 96.94 396 GLY A C 1
ATOM 2989 O O . GLY A 1 396 ? -7.121 -5.349 33.313 1.00 96.94 396 GLY A O 1
ATOM 2990 N N . GLU A 1 397 ? -5.380 -4.626 32.096 1.00 97.62 397 GLU A N 1
ATOM 2991 C CA . GLU A 1 397 ? -5.884 -3.265 31.919 1.00 97.62 397 GLU A CA 1
ATOM 2992 C C . GLU A 1 397 ? -7.076 -3.235 30.956 1.00 97.62 397 GLU A C 1
ATOM 2994 O O . GLU A 1 397 ? -7.091 -3.919 29.930 1.00 97.62 397 GLU A O 1
ATOM 2999 N N . ARG A 1 398 ? -8.091 -2.436 31.293 1.00 97.50 398 ARG A N 1
ATOM 3000 C CA . ARG A 1 398 ? -9.250 -2.187 30.430 1.00 97.50 398 ARG A CA 1
ATOM 3001 C C . ARG A 1 398 ? -8.934 -1.043 29.484 1.00 97.50 398 ARG A C 1
ATOM 3003 O O . ARG A 1 398 ? -8.517 0.017 29.939 1.00 97.50 398 ARG A O 1
ATOM 3010 N N . VAL A 1 399 ? -9.204 -1.249 28.204 1.00 97.56 399 VAL A N 1
ATOM 3011 C CA . VAL A 1 399 ? -9.003 -0.256 27.149 1.00 97.56 399 VAL A CA 1
ATOM 3012 C C . VAL A 1 399 ? -10.291 -0.069 26.362 1.00 97.56 399 VAL A C 1
ATOM 3014 O O . VAL A 1 399 ? -11.059 -1.012 26.158 1.00 97.56 399 VAL A O 1
ATOM 3017 N N . ARG A 1 400 ? -10.529 1.158 25.918 1.00 97.56 400 ARG A N 1
ATOM 3018 C CA . ARG A 1 400 ? -11.563 1.503 24.946 1.00 97.56 400 ARG A CA 1
ATOM 3019 C C . ARG A 1 400 ? -10.949 1.650 23.563 1.00 97.56 400 ARG A C 1
ATOM 3021 O O . ARG A 1 400 ? -9.779 2.004 23.418 1.00 97.56 400 ARG A O 1
ATOM 3028 N N . CYS A 1 401 ? -11.749 1.422 22.531 1.00 97.25 401 CYS A N 1
ATOM 3029 C CA . CYS A 1 401 ? -11.382 1.709 21.158 1.00 97.25 401 CYS A CA 1
ATOM 3030 C C . CYS A 1 401 ? -10.913 3.167 21.045 1.00 97.25 401 CYS A C 1
ATOM 3032 O O . CYS A 1 401 ? -11.617 4.102 21.427 1.00 97.25 401 CYS A O 1
ATOM 3034 N N . GLY A 1 402 ? -9.702 3.347 20.523 1.00 97.56 402 GLY A N 1
ATOM 3035 C CA . GLY A 1 402 ? -9.030 4.638 20.418 1.00 97.56 402 GLY A CA 1
ATOM 3036 C C . GLY A 1 402 ? -8.054 4.955 21.551 1.00 97.56 402 GLY A C 1
ATOM 3037 O O . GLY A 1 402 ? -7.242 5.863 21.377 1.00 97.56 402 GLY A O 1
ATOM 3038 N N . ASP A 1 403 ? -8.040 4.197 22.650 1.00 98.06 403 ASP A N 1
ATOM 3039 C CA . ASP A 1 403 ? -7.018 4.364 23.684 1.00 98.06 403 ASP A CA 1
ATOM 3040 C C . ASP A 1 403 ? -5.633 4.041 23.121 1.00 98.06 403 ASP A C 1
ATOM 3042 O O . ASP A 1 403 ? -5.443 3.085 22.363 1.00 98.06 403 ASP A O 1
ATOM 3046 N N . THR A 1 404 ? -4.635 4.848 23.476 1.00 97.94 404 THR A N 1
ATOM 3047 C CA . THR A 1 404 ? -3.255 4.610 23.053 1.00 97.94 404 THR A CA 1
ATOM 3048 C C . THR A 1 404 ? -2.693 3.393 23.784 1.00 97.94 404 THR A C 1
ATOM 3050 O O . THR A 1 404 ? -2.574 3.405 25.005 1.00 97.94 404 THR A O 1
ATOM 3053 N N . VAL A 1 405 ? -2.288 2.372 23.028 1.00 97.81 405 VAL A N 1
ATOM 3054 C CA . VAL A 1 405 ? -1.656 1.144 23.547 1.00 97.81 405 VAL A CA 1
ATOM 3055 C C . VAL A 1 405 ? -0.156 1.095 23.275 1.00 97.81 405 VAL A C 1
ATOM 3057 O O . VAL A 1 405 ? 0.565 0.350 23.933 1.00 97.81 405 VAL A O 1
ATOM 3060 N N . GLY A 1 406 ? 0.328 1.905 22.330 1.00 97.00 406 GLY A N 1
ATOM 3061 C CA . GLY A 1 406 ? 1.748 2.073 22.048 1.00 97.00 406 GLY A CA 1
ATOM 3062 C C . GLY A 1 406 ? 2.092 3.531 21.768 1.00 97.00 406 GLY A C 1
ATOM 3063 O O . GLY A 1 406 ? 1.486 4.151 20.894 1.00 97.00 406 GLY A O 1
ATOM 3064 N N . ARG A 1 407 ? 3.085 4.072 22.481 1.00 96.06 407 ARG A N 1
ATOM 3065 C CA . ARG A 1 407 ? 3.563 5.453 22.328 1.00 96.06 407 ARG A CA 1
ATOM 3066 C C . ARG A 1 407 ? 4.945 5.511 21.703 1.00 96.06 407 ARG A C 1
ATOM 3068 O O . ARG A 1 407 ? 5.851 4.754 22.054 1.00 96.06 407 ARG A O 1
ATOM 3075 N N . MET A 1 408 ? 5.132 6.473 20.812 1.00 95.19 408 MET A N 1
ATOM 3076 C CA . MET A 1 408 ? 6.439 6.773 20.251 1.00 95.19 408 MET A CA 1
ATOM 3077 C C . MET A 1 408 ? 7.278 7.610 21.213 1.00 95.19 408 MET A C 1
ATOM 3079 O O . MET A 1 408 ? 6.836 8.644 21.717 1.00 95.19 408 MET A O 1
ATOM 3083 N N . ALA A 1 409 ? 8.543 7.226 21.392 1.00 91.25 409 ALA A N 1
ATOM 3084 C CA . ALA A 1 409 ? 9.498 8.051 22.123 1.00 91.25 409 ALA A CA 1
ATOM 3085 C C . ALA A 1 409 ? 9.660 9.437 21.453 1.00 91.25 409 ALA A C 1
ATOM 3087 O O . ALA A 1 409 ? 9.556 9.550 20.222 1.00 91.25 409 ALA A O 1
ATOM 3088 N N . PRO A 1 410 ? 9.926 10.516 22.210 1.00 86.75 410 PRO A N 1
ATOM 3089 C CA . PRO A 1 410 ? 10.218 11.827 21.631 1.00 86.75 410 PRO A CA 1
ATOM 3090 C C . PRO A 1 410 ? 11.324 11.747 20.564 1.00 86.75 410 PRO A C 1
ATOM 3092 O O . PRO A 1 410 ? 12.334 11.081 20.758 1.00 86.75 410 PRO A O 1
ATOM 3095 N N . GLY A 1 411 ? 11.110 12.374 19.403 1.00 85.12 411 GLY A N 1
ATOM 3096 C CA . GLY A 1 411 ? 12.061 12.353 18.280 1.00 85.12 411 GLY A CA 1
ATOM 3097 C C . GLY A 1 411 ? 12.132 11.046 17.472 1.00 85.12 411 GLY A C 1
ATOM 3098 O O . GLY A 1 411 ? 12.685 11.054 16.374 1.00 85.12 411 GLY A O 1
ATOM 3099 N N . ALA A 1 412 ? 11.546 9.941 17.946 1.00 91.06 412 ALA A N 1
ATOM 3100 C CA . ALA A 1 412 ? 11.533 8.686 17.201 1.00 91.06 412 ALA A CA 1
ATOM 3101 C C . ALA A 1 412 ? 10.620 8.764 15.967 1.00 91.06 412 ALA A C 1
ATOM 3103 O O . ALA A 1 412 ? 9.475 9.224 16.048 1.00 91.06 412 ALA A O 1
ATOM 3104 N N . LEU A 1 413 ? 11.121 8.258 14.835 1.00 92.06 413 LEU A N 1
ATOM 3105 C CA . LEU A 1 413 ? 10.359 8.136 13.596 1.00 92.06 413 LEU A CA 1
ATOM 3106 C C . LEU A 1 413 ? 9.300 7.038 13.744 1.00 92.06 413 LEU A C 1
ATOM 3108 O O . LEU A 1 413 ? 9.632 5.853 13.781 1.00 92.06 413 LEU A O 1
ATOM 3112 N N . GLY A 1 414 ? 8.038 7.450 13.819 1.00 93.06 414 GLY A N 1
ATOM 3113 C CA . GLY A 1 414 ? 6.901 6.549 13.965 1.00 93.06 414 GLY A CA 1
ATOM 3114 C C . GLY A 1 414 ? 5.623 7.269 14.367 1.00 93.06 414 GLY A C 1
ATOM 3115 O O . GLY A 1 414 ? 5.633 8.484 14.560 1.00 93.06 414 GLY A O 1
ATOM 3116 N N . ALA A 1 415 ? 4.531 6.527 14.507 1.00 94.62 415 ALA A N 1
ATOM 3117 C CA . ALA A 1 415 ? 3.235 7.059 14.918 1.00 94.62 415 ALA A CA 1
ATOM 3118 C C . ALA A 1 415 ? 2.610 6.168 15.996 1.00 94.62 415 ALA A C 1
ATOM 3120 O O . ALA A 1 415 ? 2.855 4.964 16.015 1.00 94.62 415 ALA A O 1
ATOM 3121 N N . ASP A 1 416 ? 1.791 6.756 16.862 1.00 96.75 416 ASP A N 1
ATOM 3122 C CA . ASP A 1 416 ? 1.220 6.034 17.998 1.00 96.75 416 ASP A CA 1
ATOM 3123 C C . ASP A 1 416 ? 0.240 4.929 17.547 1.00 96.75 416 ASP A C 1
ATOM 3125 O O . ASP A 1 416 ? -0.330 4.931 16.441 1.00 96.75 416 ASP A O 1
ATOM 3129 N N . VAL A 1 417 ? 0.070 3.931 18.408 1.00 97.44 417 VAL A N 1
ATOM 3130 C CA . VAL A 1 417 ? -0.732 2.727 18.168 1.00 97.44 417 VAL A CA 1
ATOM 3131 C C . VAL A 1 417 ? -1.883 2.699 19.165 1.00 97.44 417 VAL A C 1
ATOM 3133 O O . VAL A 1 417 ? -1.695 3.012 20.338 1.00 97.44 417 VAL A O 1
ATOM 3136 N N . HIS A 1 418 ? -3.073 2.325 18.694 1.00 98.38 418 HIS A N 1
ATOM 3137 C CA . HIS A 1 418 ? -4.324 2.448 19.444 1.00 98.38 418 HIS A CA 1
ATOM 3138 C C . HIS A 1 418 ? -5.050 1.113 19.520 1.00 98.38 418 HIS A C 1
ATOM 3140 O O . HIS A 1 418 ? -4.926 0.301 18.601 1.00 98.38 418 HIS A O 1
ATOM 3146 N N . ALA A 1 419 ? -5.820 0.920 20.588 1.00 98.19 419 ALA A N 1
ATOM 3147 C CA . ALA A 1 419 ? -6.783 -0.161 20.701 1.00 98.19 419 ALA A CA 1
ATOM 3148 C C . ALA A 1 419 ? -7.844 -0.017 19.601 1.00 98.19 419 ALA A C 1
ATOM 3150 O O . ALA A 1 419 ? -8.393 1.066 19.394 1.00 98.19 419 ALA A O 1
ATOM 3151 N N . SER A 1 420 ? -8.116 -1.101 18.878 1.00 97.88 420 SER A N 1
ATOM 3152 C CA . SER A 1 420 ? -9.113 -1.133 17.802 1.00 97.88 420 SER A CA 1
ATOM 3153 C C . SER A 1 420 ? -10.482 -1.641 18.248 1.00 97.88 420 SER A C 1
ATOM 3155 O O . SER A 1 420 ? -11.447 -1.516 17.501 1.00 97.88 420 SER A O 1
ATOM 3157 N N . ILE A 1 421 ? -10.574 -2.177 19.465 1.00 97.38 421 ILE A N 1
ATOM 3158 C CA . ILE A 1 421 ? -11.803 -2.662 20.094 1.00 97.38 421 ILE A CA 1
ATOM 3159 C C . ILE A 1 421 ? -11.821 -2.258 21.572 1.00 97.38 421 ILE A C 1
ATOM 3161 O O . ILE A 1 421 ? -10.765 -2.027 22.165 1.00 97.38 421 ILE A O 1
ATOM 3165 N N . ASP A 1 422 ? -13.015 -2.217 22.159 1.00 97.56 422 ASP A N 1
ATOM 3166 C CA . ASP A 1 422 ? -13.180 -2.189 23.613 1.00 97.56 422 ASP A CA 1
ATOM 3167 C C . ASP A 1 422 ? -12.844 -3.571 24.188 1.00 97.56 422 ASP A C 1
ATOM 3169 O O . ASP A 1 422 ? -13.261 -4.598 23.640 1.00 97.56 422 ASP A O 1
ATOM 3173 N N . GLY A 1 423 ? -12.102 -3.620 25.293 1.00 96.75 423 GLY A N 1
ATOM 3174 C CA . GLY A 1 423 ? -11.723 -4.899 25.874 1.00 96.75 423 GLY A CA 1
ATOM 3175 C C . GLY A 1 423 ? -10.731 -4.835 27.023 1.00 96.75 423 GLY A C 1
ATOM 3176 O O . GLY A 1 423 ? -10.504 -3.796 27.645 1.00 96.75 423 GLY A O 1
ATOM 3177 N N . VAL A 1 424 ? -10.135 -5.991 27.302 1.00 97.88 424 VAL A N 1
ATOM 3178 C CA . VAL A 1 424 ? -9.083 -6.165 28.305 1.00 97.88 424 VAL A CA 1
ATOM 3179 C C . VAL A 1 424 ? -7.800 -6.580 27.599 1.00 97.88 424 VAL A C 1
ATOM 3181 O O . VAL A 1 424 ? -7.805 -7.468 26.745 1.00 97.88 424 VAL A O 1
ATOM 3184 N N . VAL A 1 425 ? -6.689 -5.943 27.962 1.00 98.06 425 VAL A N 1
ATOM 3185 C CA . VAL A 1 425 ? -5.358 -6.329 27.493 1.00 98.06 425 VAL A CA 1
ATOM 3186 C C . VAL A 1 425 ? -5.036 -7.705 28.067 1.00 98.06 425 VAL A C 1
ATOM 3188 O O . VAL A 1 425 ? -4.806 -7.858 29.262 1.00 98.06 425 VAL A O 1
ATOM 3191 N N . GLU A 1 426 ? -5.024 -8.728 27.224 1.00 97.56 426 GLU A N 1
ATOM 3192 C CA . GLU A 1 426 ? -4.724 -10.097 27.648 1.00 97.56 426 GLU A CA 1
ATOM 3193 C C . GLU A 1 426 ? -3.216 -10.320 27.752 1.00 97.56 426 GLU A C 1
ATOM 3195 O O . GLU A 1 426 ? -2.739 -11.017 28.649 1.00 97.56 426 GLU A O 1
ATOM 3200 N N . ARG A 1 427 ? -2.455 -9.733 26.819 1.00 96.94 427 ARG A N 1
ATOM 3201 C CA . ARG A 1 427 ? -1.005 -9.908 26.736 1.00 96.94 427 ARG A CA 1
ATOM 3202 C C . ARG A 1 427 ? -0.331 -8.711 26.076 1.00 96.94 427 ARG A C 1
ATOM 3204 O O . ARG A 1 427 ? -0.865 -8.122 25.138 1.00 96.94 427 ARG A O 1
ATOM 3211 N N . VAL A 1 428 ? 0.871 -8.395 26.543 1.00 97.00 428 VAL A N 1
ATOM 3212 C CA . VAL A 1 428 ? 1.769 -7.410 25.932 1.00 97.00 428 VAL A CA 1
ATOM 3213 C C . VAL A 1 428 ? 3.044 -8.146 25.539 1.00 97.00 428 VAL A C 1
ATOM 3215 O O . VAL A 1 428 ? 3.807 -8.572 26.403 1.00 97.00 428 VAL A O 1
ATOM 3218 N N . ASP A 1 429 ? 3.231 -8.330 24.236 1.00 93.31 429 ASP A N 1
ATOM 3219 C CA . ASP A 1 429 ? 4.403 -8.967 23.642 1.00 93.31 429 ASP A CA 1
ATOM 3220 C C . ASP A 1 429 ? 5.444 -7.897 23.258 1.00 93.31 429 ASP A C 1
ATOM 3222 O O . ASP A 1 429 ? 5.176 -6.694 23.279 1.00 93.31 429 ASP A O 1
ATOM 3226 N N . ALA A 1 430 ? 6.651 -8.320 22.870 1.00 87.69 430 ALA A N 1
ATOM 3227 C CA . ALA A 1 430 ? 7.703 -7.390 22.444 1.00 87.69 430 ALA A CA 1
ATOM 3228 C C . ALA A 1 430 ? 7.338 -6.604 21.167 1.00 87.69 430 ALA A C 1
ATOM 3230 O O . ALA A 1 430 ? 7.854 -5.510 20.940 1.00 87.69 430 ALA A O 1
ATOM 3231 N N . ASP A 1 431 ? 6.473 -7.165 20.320 1.00 92.69 431 ASP A N 1
ATOM 3232 C CA . ASP A 1 431 ? 6.126 -6.632 19.003 1.00 92.69 431 ASP A CA 1
ATOM 3233 C C . ASP A 1 431 ? 4.629 -6.327 18.823 1.00 92.69 431 ASP A C 1
ATOM 3235 O O . ASP A 1 431 ? 4.255 -5.751 17.796 1.00 92.69 431 ASP A O 1
ATOM 3239 N N . ALA A 1 432 ? 3.772 -6.669 19.792 1.00 96.81 432 ALA A N 1
ATOM 3240 C CA . ALA A 1 432 ? 2.321 -6.514 19.690 1.00 96.81 432 ALA A CA 1
ATOM 3241 C C . ALA A 1 432 ? 1.610 -6.421 21.053 1.00 96.81 432 ALA A C 1
ATOM 3243 O O . ALA A 1 432 ? 2.128 -6.853 22.078 1.00 96.81 432 ALA A O 1
ATOM 3244 N N . VAL A 1 433 ? 0.379 -5.908 21.043 1.00 97.75 433 VAL A N 1
ATOM 3245 C CA . VAL A 1 433 ? -0.556 -5.932 22.181 1.00 97.75 433 VAL A CA 1
ATOM 3246 C C . VAL A 1 433 ? -1.774 -6.768 21.795 1.00 97.75 433 VAL A C 1
ATOM 3248 O O . VAL A 1 433 ? -2.356 -6.544 20.734 1.00 97.75 433 VAL A O 1
ATOM 3251 N N . VAL A 1 434 ? -2.158 -7.726 22.639 1.00 98.00 434 VAL A N 1
ATOM 3252 C CA . VAL A 1 434 ? -3.338 -8.578 22.438 1.00 98.00 434 VAL A CA 1
ATOM 3253 C C . VAL A 1 434 ? -4.470 -8.097 23.333 1.00 98.00 434 VAL A C 1
ATOM 3255 O O . VAL A 1 434 ? -4.304 -8.015 24.551 1.00 98.00 434 VAL A O 1
ATOM 3258 N N . ILE A 1 435 ? -5.616 -7.792 22.729 1.00 98.25 435 ILE A N 1
ATOM 3259 C CA . ILE A 1 435 ? -6.824 -7.341 23.426 1.00 98.25 435 ILE A CA 1
ATOM 3260 C C . ILE A 1 435 ? -7.938 -8.340 23.138 1.00 98.25 435 ILE A C 1
ATOM 3262 O O . ILE A 1 435 ? -8.245 -8.601 21.973 1.00 98.25 435 ILE A O 1
ATOM 3266 N N . GLY A 1 436 ? -8.533 -8.878 24.200 1.00 97.31 436 GLY A N 1
ATOM 3267 C CA . GLY A 1 436 ? -9.762 -9.661 24.142 1.00 97.31 436 GLY A CA 1
ATOM 3268 C C . GLY A 1 436 ? -10.962 -8.749 24.365 1.00 97.31 436 GLY A C 1
ATOM 3269 O O . GLY A 1 436 ? -10.936 -7.896 25.258 1.00 97.31 436 GLY A O 1
ATOM 3270 N N . ARG A 1 437 ? -12.000 -8.904 23.548 1.00 93.12 437 ARG A N 1
ATOM 3271 C CA . ARG A 1 437 ? -13.228 -8.120 23.641 1.00 93.12 437 ARG A CA 1
ATOM 3272 C C . ARG A 1 437 ? -13.914 -8.351 24.982 1.00 93.12 437 ARG A C 1
ATOM 3274 O O . ARG A 1 437 ? -14.008 -9.474 25.473 1.00 93.12 437 ARG A O 1
ATOM 3281 N N . GLU A 1 438 ? -14.436 -7.279 25.564 1.00 80.38 438 GLU A N 1
ATOM 3282 C CA . GLU A 1 438 ? -15.323 -7.401 26.715 1.00 80.38 438 GLU A CA 1
ATOM 3283 C C . GLU A 1 438 ? -16.750 -7.723 26.245 1.00 80.38 438 GLU A C 1
ATOM 3285 O O . GLU A 1 438 ? -17.298 -7.026 25.391 1.00 80.38 438 GLU A O 1
ATOM 3290 N N . ALA A 1 439 ? -17.362 -8.777 26.796 1.00 64.62 439 ALA A N 1
ATOM 3291 C CA . ALA A 1 439 ? -18.762 -9.088 26.520 1.00 64.62 439 ALA A CA 1
ATOM 3292 C C . ALA A 1 439 ? -19.645 -7.894 26.920 1.00 64.62 439 ALA A C 1
ATOM 3294 O O . ALA A 1 439 ? -19.537 -7.394 28.044 1.00 64.62 439 ALA A O 1
ATOM 3295 N N . ALA A 1 440 ? -20.510 -7.445 26.005 1.00 55.41 440 ALA A N 1
ATOM 3296 C CA . ALA A 1 440 ? -21.480 -6.393 26.289 1.00 55.41 440 ALA A CA 1
ATOM 3297 C C . ALA A 1 440 ? -22.330 -6.810 27.502 1.00 55.41 440 ALA A C 1
ATOM 3299 O O . ALA A 1 440 ? -22.962 -7.868 27.478 1.00 55.41 440 ALA A O 1
ATOM 3300 N N . ARG A 1 441 ? -22.274 -6.018 28.578 1.00 37.78 441 ARG A N 1
ATOM 3301 C CA . ARG A 1 441 ? -23.089 -6.219 29.782 1.00 37.78 441 ARG A CA 1
ATOM 3302 C C . ARG A 1 441 ? -24.486 -5.653 29.617 1.00 37.78 441 ARG A C 1
ATOM 3304 O O . ARG A 1 441 ? -24.594 -4.565 29.008 1.00 37.78 441 ARG A O 1
#

Sequence (441 aa):
MNALERLRAGGVVGGGGAGFPLYQKLAARVKTLLINAAECEPLLRSDQYLMLHETEALLRGAEALRALAGAEQCVLCLKEHYREQLRVLREGIERLALERVSVKAMPAVYPIGDEQAVVYEATARAVPPLRLPSSVEATVVSVSTAINAYYAQSGVPVTHRYVTVAGCVLRPGVYHVPVGMPVSELLEQAGGCTVREHRVFLGGPMMGTLLHPQDDAVVTKTCGGVLVFPAAHVLVRQAELPLAHMRNRAKAACIQCRTCTDLCPRYLLGHPIAPHLSMRAFAMGRDMQDGSPLLCMECGVCELYACPMSLSPRAVQRMYKEALRGQGARPDFAAEAAHRMRGCRQVPTERLMARIDVSAYAFDTPAQAVEVTSERVRIPLRQHIGVAAAPCVAP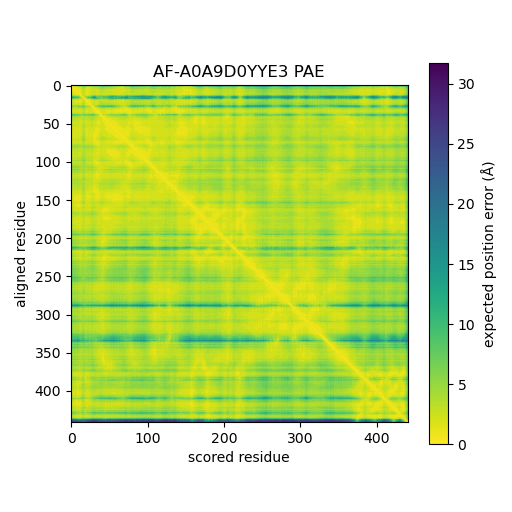GERVRCGDTVGRMAPGALGADVHASIDGVVERVDADAVVIGREAAR

Nearest PDB structures (foldseek):
  8rb9-assembly1_C  TM=8.829E-01  e=1.140E-23  Azotobacter vinelandii DJ
  8rbm-assembly1_C  TM=8.604E-01  e=5.330E-23  Azotobacter vinelandii DJ
  7zc6-assembly1_C  TM=8.719E-01  e=1.325E-20  Clostridium tetanomorphum
  8oh5-assembly1_B  TM=6.797E-01  e=4.908E-14  Sporomusa ovata DSM 2662
  6tga-assembly1_F  TM=6.364E-01  e=1.254E-14  Rhodobacter capsulatus

Foldseek 3Di:
DPLLVLQQALFQFFQADQGFRLSVLLVQAFAEEEALLADQFPQFQQSLLCLQPVVLLLLVLQLVSCVSSVYQAYEYEYAPVSVVSQVSNVVNCVVVVVPRYYYDHDHQFPPCSDFQNVLCSVPVDGAFFPHDSVVVRYGYGYSLSSSQSSCSSVVNHPQWGWAFEWAQAPATATATGGAQAFPQQVRVVSVHGNDDAKWKWFAHLQQTDIDDPPDRDTHHSRGSYIYIYHCPALSNCLNPDDLVNLLVLLLVPVPLPQQLQLLQLCNQQQQPARLSVLSVCSNVVHADPDPRLLRDPLRCCSQQPRDPSNHGSSVSSVVNNVVCVVVVDDDDTDGDHRDPCSVVNTHRSVNSCVSRVNPVTHDDHDPDHHYDDDQKGWHFQRRHPFDGFQAPDDAFDWFAFSQFGGHDDPPTRGHTTTHSHTAGFHDDDPTTTMGGHDDDD

Secondary structure (DSSP, 8-state):
--HHHHHHHTT-B-TTTT--BHHHHHSS--SEEEEE----STT--HHHHHHHHSHHHHHHHHHHHHHHTT-SEEEEEEETT-HHHHHHHHHHHHHTT-TTEEEEEE-SEETTTSHHHHHHHHHS-PPPTT--GGGGTEEEEEHHHHHHHHHHHTT----EEEEEEEESBSS-EEEEEETT-BHHHHHHHTT-BSSSSEEEEES-TTTPEEPPTT---B--TT--EEEEEETTSHHHHHHT--HHHHHHHHHHH-----HHHHT-HHHHTT----HHHHHHHHHHTPPPSSSGGGG----SIIIIIS-TT---HHHHHHHHHHHHHHTT--------PPPTTHHHH-EEHHHHHHHTT-GGG--PPPSSPEE---SEEEEES--SSSSPPEE---TT-EE-TT-EEEEPPTT-SS--EE-SSSEEEEEE-SSEEEEEEPPP-

pLDDT: mean 94.7, std 5.44, range [37.78, 98.81]

Organism: NCBI:txid2840693

Solvent-accessible surface area (backbone atoms only — not comparable to full-atom values): 23064 Å² total; per-residue (Å²): 127,57,75,52,52,27,26,26,65,18,27,32,33,33,29,84,51,74,8,50,33,43,40,68,65,36,68,55,68,20,49,35,31,32,32,50,54,39,72,49,44,62,76,58,35,27,64,63,35,43,45,67,76,36,41,66,45,32,52,54,10,45,52,53,49,15,61,65,18,61,23,74,31,28,37,40,34,26,33,58,82,46,53,66,46,56,47,52,47,51,55,48,33,61,76,66,66,41,89,49,51,49,78,43,74,37,75,69,34,46,59,45,50,38,72,56,46,41,44,23,73,74,66,76,46,66,55,47,67,97,55,56,52,58,82,71,32,26,44,78,42,32,50,66,30,25,28,44,45,35,39,11,70,74,72,42,40,60,22,62,44,59,24,14,36,34,45,45,38,67,49,59,47,35,30,42,37,38,37,8,29,40,48,67,59,53,39,50,76,28,63,27,65,72,51,91,64,54,40,42,25,46,28,30,82,54,72,32,48,77,56,57,96,84,59,90,51,47,40,50,76,34,45,43,16,43,33,31,41,48,52,85,34,68,60,46,52,58,72,70,54,51,68,72,58,51,33,54,47,36,61,77,57,62,80,78,80,43,43,33,22,69,47,24,70,55,31,31,41,20,33,84,40,50,42,42,57,54,46,51,27,48,40,72,71,45,78,79,92,64,61,35,40,69,67,61,81,56,62,30,49,28,23,65,65,43,31,90,75,68,48,53,40,34,62,53,32,49,54,50,26,52,53,41,55,77,70,65,66,79,73,85,69,78,70,48,70,57,38,93,56,35,91,80,41,60,41,47,42,68,62,47,31,59,65,57,71,46,55,89,48,54,76,78,71,59,97,62,66,45,82,57,84,67,66,51,28,49,31,59,33,57,65,36,47,74,58,61,25,46,71,68,67,53,62,75,39,77,44,47,56,52,39,70,40,14,43,54,58,89,94,51,56,44,40,23,34,41,30,40,51,48,23,31,26,71,40,71,57,100,56,30,41,30,35,36,45,59,78,88,127

Mean predicted aligned error: 4.08 Å

InterPro domains:
  IPR010208 Ion-translocating oxidoreductase complex, subunit RnfC/RsxC [PTHR43034] (2-347)
  IPR011538 NADH-ubiquinone oxidoreductase 51kDa subunit, FMN-binding domain [PF01512] (9-149)
  IPR017054 Cobalamin reductase PduS [PIRSF036408] (2-435)
  IPR017900 4Fe-4S ferredoxin, iron-sulphur binding, conserved site [PS00198] (254-265)
  IPR019554 Soluble ligand binding domain [PF10531] (162-209)
  IPR026902 RnfC Barrel sandwich hybrid domain [PF13375] (374-434)
  IPR037225 NADH-ubiquinone oxidoreductase 51kDa subunit, FMN-binding domain superfamily [G3DSA:3.40.50.11540] (12-159)
  IPR037225 NADH-ubiquinone oxidoreductase 51kDa subunit, FMN-binding domain superfamily [SSF142019] (4-167)